Protein 5UIW (pdb70)

Structure (mmCIF, N/CA/C/O backbone):
data_5UIW
#
_entry.id   5UIW
#
_cell.length_a   38.010
_cell.length_b   52.640
_cell.length_c   302.670
_cell.angle_alpha   90.000
_cell.angle_beta   90.000
_cell.angle_gamma   90.000
#
_symmetry.space_group_name_H-M   'P 2 21 21'
#
loop_
_entity.id
_entity.type
_entity.pdbx_description
1 polymer 'C-C chemokine receptor type 5,Rubredoxin chimera'
2 polymer 'C-C motif chemokine 5'
3 non-polymer 'ZINC ION'
4 non-polymer '(2R)-2,3-dihydroxypropyl (9Z)-octadec-9-enoate'
5 non-polymer 'OLEIC ACID'
6 water water
#
loop_
_atom_site.group_PDB
_atom_site.id
_atom_site.type_symbol
_atom_site.label_atom_id
_atom_site.label_alt_id
_atom_site.label_comp_id
_atom_site.label_asym_id
_atom_site.label_entity_id
_atom_site.label_seq_id
_atom_site.pdbx_PDB_ins_code
_atom_site.Cartn_x
_atom_site.Cartn_y
_atom_site.Cartn_z
_atom_site.occupancy
_atom_site.B_iso_or_equiv
_atom_site.auth_seq_id
_atom_site.auth_comp_id
_atom_site.auth_asym_id
_atom_site.auth_atom_id
_atom_site.pdbx_PDB_model_num
ATOM 1 N N . THR A 1 18 ? -141.703 -102.119 603.566 1.00 65.61 16 THR A N 1
ATOM 2 C CA . THR A 1 18 ? -140.504 -102.951 603.634 1.00 62.92 16 THR A CA 1
ATOM 3 C C . THR A 1 18 ? -139.411 -102.205 604.391 1.00 59.78 16 THR A C 1
ATOM 4 O O . THR A 1 18 ? -139.277 -100.988 604.258 1.00 62.15 16 THR A O 1
ATOM 8 N N . SER A 1 19 ? -138.654 -102.938 605.203 1.00 53.47 17 SER A N 1
ATOM 9 C CA . SER A 1 19 ? -137.631 -102.354 606.070 1.00 52.71 17 SER A CA 1
ATOM 10 C C . SER A 1 19 ? -138.157 -101.198 606.923 1.00 50.08 17 SER A C 1
ATOM 11 O O . SER A 1 19 ? -137.495 -100.169 607.057 1.00 51.16 17 SER A O 1
ATOM 14 N N . GLU A 1 20 ? -139.347 -101.359 607.489 1.00 45.88 18 GLU A N 1
ATOM 15 C CA . GLU A 1 20 ? -139.882 -100.354 608.395 1.00 45.14 18 GLU A CA 1
ATOM 16 C C . GLU A 1 20 ? -139.643 -100.796 609.832 1.00 35.01 18 GLU A C 1
ATOM 17 O O . GLU A 1 20 ? -139.513 -101.988 610.099 1.00 33.88 18 GLU A O 1
ATOM 23 N N . PRO A 1 21 ? -139.567 -99.838 610.766 1.00 31.37 19 PRO A N 1
ATOM 24 C CA . PRO A 1 21 ? -139.432 -100.238 612.167 1.00 31.99 19 PRO A CA 1
ATOM 25 C C . PRO A 1 21 ? -140.630 -101.079 612.600 1.00 36.07 19 PRO A C 1
ATOM 26 O O . PRO A 1 21 ? -141.705 -100.950 612.018 1.00 38.41 19 PRO A O 1
ATOM 30 N N . CYS A 1 22 ? -140.432 -101.942 613.589 1.00 36.09 20 CYS A N 1
ATOM 31 C CA . CYS A 1 22 ? -141.483 -102.820 614.089 1.00 41.10 20 CYS A CA 1
ATOM 32 C C . CYS A 1 22 ? -142.373 -102.096 615.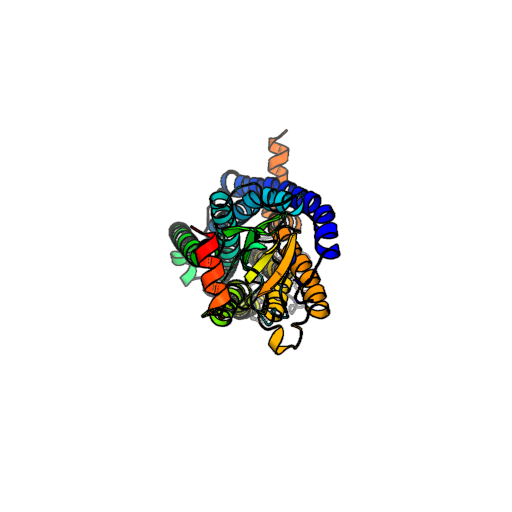088 1.00 49.46 20 CYS A C 1
ATOM 33 O O . CYS A 1 22 ? -141.888 -101.627 616.117 1.00 51.15 20 CYS A O 1
ATOM 36 N N . GLN A 1 23 ? -143.669 -102.020 614.793 1.00 58.35 21 GLN A N 1
ATOM 37 C CA . GLN A 1 23 ? -144.598 -101.217 615.589 1.00 65.69 21 GLN A CA 1
ATOM 38 C C . GLN A 1 23 ? -145.109 -101.946 616.826 1.00 67.75 21 GLN A C 1
ATOM 39 O O . GLN A 1 23 ? -145.486 -103.113 616.743 1.00 67.33 21 GLN A O 1
ATOM 45 N N . LYS A 1 24 ? -145.115 -101.262 617.966 1.00 74.89 22 LYS A N 1
ATOM 46 C CA . LYS A 1 24 ? -145.873 -101.738 619.121 1.00 75.57 22 LYS A CA 1
ATOM 47 C C . LYS A 1 24 ? -147.042 -100.785 619.366 1.00 76.63 22 LYS A C 1
ATOM 48 O O . LYS A 1 24 ? -147.287 -100.365 620.495 1.00 80.08 22 LYS A O 1
ATOM 52 N N . ILE A 1 25 ? -147.760 -100.459 618.295 1.00 66.89 23 ILE A N 1
ATOM 53 C CA . ILE A 1 25 ? -148.777 -99.409 618.312 1.00 61.18 23 ILE A CA 1
ATOM 54 C C . ILE A 1 25 ? -149.866 -99.619 619.380 1.00 58.67 23 ILE A C 1
ATOM 55 O O . ILE A 1 25 ? -150.296 -98.663 620.038 1.00 56.52 23 ILE A O 1
ATOM 59 N N . ASN A 1 26 ? -150.292 -100.864 619.570 1.00 55.24 24 ASN A N 1
ATOM 60 C CA . ASN A 1 26 ? -151.296 -101.162 620.584 1.00 53.16 24 ASN A CA 1
ATOM 61 C C . ASN A 1 26 ? -150.747 -100.967 621.985 1.00 53.23 24 ASN A C 1
ATOM 62 O O . ASN A 1 26 ? -151.306 -100.217 622.787 1.00 55.32 24 ASN A O 1
ATOM 67 N N . VAL A 1 27 ? -149.641 -101.649 622.261 1.00 49.37 25 VAL A N 1
ATOM 68 C CA . VAL A 1 27 ? -148.952 -101.568 623.542 1.00 44.00 25 VAL A CA 1
ATOM 69 C C . VAL A 1 27 ? -148.734 -100.132 623.999 1.00 39.65 25 VAL A C 1
ATOM 70 O O . VAL A 1 27 ? -148.931 -99.799 625.166 1.00 38.95 25 VAL A O 1
ATOM 74 N N . LYS A 1 28 ? -148.329 -99.281 623.069 1.00 37.73 26 LYS A N 1
ATOM 75 C CA . LYS A 1 28 ? -148.080 -97.886 623.383 1.00 34.59 26 LYS A CA 1
ATOM 76 C C . LYS A 1 28 ? -149.380 -97.230 623.805 1.00 31.56 26 LYS A C 1
ATOM 77 O O . LYS A 1 28 ? -149.468 -96.679 624.898 1.00 32.98 26 LYS A O 1
ATOM 83 N N . GLN A 1 29 ? -150.393 -97.326 622.944 1.00 33.55 27 GLN A N 1
ATOM 84 C CA . GLN A 1 29 ? -151.673 -96.642 623.151 1.00 36.90 27 GLN A CA 1
ATOM 85 C C . GLN A 1 29 ? -152.397 -97.113 624.408 1.00 32.45 27 GLN A C 1
ATOM 86 O O . GLN A 1 29 ? -153.041 -96.319 625.100 1.00 33.25 27 GLN A O 1
ATOM 92 N N . ILE A 1 30 ? -152.279 -98.397 624.713 1.00 27.29 28 ILE A N 1
ATOM 93 C CA . ILE A 1 30 ? -152.825 -98.916 625.953 1.00 29.07 28 ILE A CA 1
ATOM 94 C C . ILE A 1 30 ? -152.079 -98.327 627.146 1.00 28.50 28 ILE A C 1
ATOM 95 O O . ILE A 1 30 ? -152.694 -97.845 628.109 1.00 23.70 28 ILE A O 1
ATOM 100 N N . ALA A 1 31 ? -150.751 -98.353 627.067 1.00 28.24 29 ALA A N 1
ATOM 101 C CA . ALA A 1 31 ? -149.900 -97.808 628.119 1.00 29.81 29 ALA A CA 1
ATOM 102 C C . ALA A 1 31 ? -150.199 -96.340 628.390 1.00 21.09 29 ALA A C 1
ATOM 103 O O . ALA A 1 31 ? -150.133 -95.893 629.529 1.00 25.59 29 ALA A O 1
ATOM 105 N N . ALA A 1 32 ? -150.522 -95.592 627.340 1.00 21.67 30 ALA A N 1
ATOM 106 C CA . ALA A 1 32 ? -150.767 -94.158 627.476 1.00 28.28 30 ALA A CA 1
ATOM 107 C C . ALA A 1 32 ? -152.025 -93.869 628.290 1.00 28.98 30 ALA A C 1
ATOM 108 O O . ALA A 1 32 ? -152.149 -92.805 628.894 1.00 33.56 30 ALA A O 1
ATOM 110 N N . ARG A 1 33 ? -152.957 -94.819 628.309 1.00 25.72 31 ARG A N 1
ATOM 111 C CA . ARG A 1 33 ? -154.176 -94.654 629.087 1.00 29.90 31 ARG A CA 1
ATOM 112 C C . ARG A 1 33 ? -154.009 -95.196 630.501 1.00 29.21 31 ARG A C 1
ATOM 113 O O . ARG A 1 33 ? -154.361 -94.521 631.464 1.00 28.47 31 ARG A O 1
ATOM 121 N N . LEU A 1 34 ? -153.464 -96.406 630.622 1.00 25.05 32 LEU A N 1
ATOM 122 C CA . LEU A 1 34 ? -153.328 -97.053 631.922 1.00 25.19 32 LEU A CA 1
ATOM 123 C C . LEU A 1 34 ? -152.319 -96.394 632.868 1.00 30.85 32 LEU A C 1
ATOM 124 O O . LEU A 1 34 ? -152.636 -96.122 634.023 1.00 29.58 32 LEU A O 1
ATOM 129 N N . LEU A 1 35 ? -151.104 -96.151 632.379 1.00 28.44 33 LEU A N 1
ATOM 130 C CA . LEU A 1 35 ? -149.993 -95.766 633.251 1.00 25.47 33 LEU A CA 1
ATOM 131 C C . LEU A 1 35 ? -150.147 -94.416 633.971 1.00 28.51 33 LEU A C 1
ATOM 132 O O . LEU A 1 35 ? -149.846 -94.337 635.166 1.00 32.67 33 LEU A O 1
ATOM 137 N N . PRO A 1 36 ? -150.595 -93.350 633.269 1.00 25.36 34 PRO A N 1
ATOM 138 C CA . PRO A 1 36 ? -150.654 -92.063 633.983 1.00 25.41 34 PRO A CA 1
ATOM 139 C C . PRO A 1 36 ? -151.499 -92.042 635.268 1.00 34.31 34 PRO A C 1
ATOM 140 O O . PRO A 1 36 ? -151.034 -91.448 636.242 1.00 39.82 34 PRO A O 1
ATOM 144 N N . PRO A 1 37 ? -152.703 -92.656 635.285 1.00 32.59 35 PRO A N 1
ATOM 145 C CA . PRO A 1 37 ? -153.414 -92.621 636.568 1.00 30.77 35 PRO A CA 1
ATOM 146 C C . PRO A 1 37 ? -152.738 -93.499 637.607 1.00 22.33 35 PRO A C 1
ATOM 147 O O . PRO A 1 37 ? -152.666 -93.127 638.776 1.00 22.36 35 PRO A O 1
ATOM 151 N N . LEU A 1 38 ? -152.240 -94.650 637.173 1.00 25.33 36 LEU A N 1
ATOM 152 C CA . LEU A 1 38 ? -151.555 -95.574 638.067 1.00 28.38 36 LEU A CA 1
ATOM 153 C C . LEU A 1 38 ? -150.356 -94.919 638.741 1.00 31.37 36 LEU A C 1
ATOM 154 O O . LEU A 1 38 ? -150.244 -94.925 639.969 1.00 34.03 36 LEU A O 1
ATOM 159 N N . TYR A 1 39 ? -149.467 -94.355 637.932 1.00 29.63 37 TYR A N 1
ATOM 160 C CA . TYR A 1 39 ? -148.278 -93.688 638.451 1.00 27.44 37 TYR A CA 1
ATOM 161 C C . TYR A 1 39 ? -148.688 -92.538 639.367 1.00 29.92 37 TYR A C 1
ATOM 162 O O . TYR A 1 39 ? -148.060 -92.310 640.404 1.00 31.50 37 TYR A O 1
ATOM 171 N N . SER A 1 40 ? -149.762 -91.842 639.004 1.00 31.33 38 SER A N 1
ATOM 172 C CA . SER A 1 40 ? -150.300 -90.775 639.848 1.00 33.85 38 SER A CA 1
ATOM 173 C C . SER A 1 40 ? -150.716 -91.306 641.213 1.00 31.75 38 SER A C 1
ATOM 174 O O . SER A 1 40 ? -150.466 -90.672 642.232 1.00 31.98 38 SER A O 1
ATOM 177 N N . LEU A 1 41 ? -151.363 -92.469 641.224 1.00 31.71 39 LEU A N 1
ATOM 178 C CA . LEU A 1 41 ? -151.803 -93.090 642.469 1.00 29.59 39 LEU A CA 1
ATOM 179 C C . LEU A 1 41 ? -150.589 -93.476 643.297 1.00 32.33 39 LEU A C 1
ATOM 180 O O . LEU A 1 41 ? -150.547 -93.239 644.508 1.00 27.35 39 LEU A O 1
ATOM 185 N N . VAL A 1 42 ? -149.601 -94.066 642.622 1.00 31.50 40 VAL A N 1
ATOM 186 C CA . VAL A 1 42 ? -148.319 -94.406 643.237 1.00 27.22 40 VAL A CA 1
ATOM 187 C C . VAL A 1 42 ? -147.643 -93.178 643.847 1.00 21.17 40 VAL A C 1
ATOM 188 O O . VAL A 1 42 ? -147.186 -93.212 644.983 1.00 21.38 40 VAL A O 1
ATOM 192 N N . PHE A 1 43 ? -147.586 -92.092 643.085 1.00 22.56 41 PHE A N 1
ATOM 193 C CA . PHE A 1 43 ? -146.985 -90.858 643.578 1.00 26.14 41 PHE A CA 1
ATOM 194 C C . PHE A 1 43 ? -147.766 -90.295 644.761 1.00 33.16 41 PHE A C 1
ATOM 195 O O . PHE A 1 43 ? -147.183 -89.752 645.692 1.00 33.80 41 PHE A O 1
ATOM 203 N N . ILE A 1 44 ? -149.089 -90.413 644.719 1.00 35.40 42 ILE A N 1
ATOM 204 C CA . ILE A 1 44 ? -149.914 -89.973 645.835 1.00 30.69 42 ILE A CA 1
ATOM 205 C C . ILE A 1 44 ? -149.606 -90.782 647.087 1.00 26.95 42 ILE A C 1
ATOM 206 O O . ILE A 1 44 ? -149.134 -90.243 648.084 1.00 25.90 42 ILE A O 1
ATOM 211 N N . PHE A 1 45 ? -149.864 -92.081 647.026 1.00 28.26 43 PHE A N 1
ATOM 212 C CA . PHE A 1 45 ? -149.674 -92.944 648.180 1.00 32.63 43 PHE A CA 1
ATOM 213 C C . PHE A 1 45 ? -148.219 -92.964 648.634 1.00 29.51 43 PHE A C 1
ATOM 214 O O . PHE A 1 45 ? -147.941 -92.970 649.828 1.00 31.24 43 PHE A O 1
ATOM 222 N N . GLY A 1 46 ? -147.293 -92.963 647.683 1.00 26.54 44 GLY A N 1
ATOM 223 C CA . GLY A 1 46 ? -145.883 -93.086 648.008 1.00 28.02 44 GLY A CA 1
ATOM 224 C C . GLY A 1 46 ? -145.321 -91.865 648.699 1.00 29.92 44 GLY A C 1
ATOM 225 O O . GLY A 1 46 ? -144.500 -91.968 649.618 1.00 31.00 44 GLY A O 1
ATOM 226 N N . PHE A 1 47 ? -145.767 -90.699 648.253 1.00 28.61 45 PHE A N 1
ATOM 227 C CA . PHE A 1 47 ? -145.258 -89.458 648.796 1.00 31.53 45 PHE A CA 1
ATOM 228 C C . PHE A 1 47 ? -145.686 -89.301 650.246 1.00 32.15 45 PHE A C 1
ATOM 229 O O . PHE A 1 47 ? -144.850 -89.095 651.127 1.00 33.09 45 PHE A O 1
ATOM 237 N N . VAL A 1 48 ? -146.987 -89.412 650.498 1.00 30.67 46 VAL A N 1
ATOM 238 C CA . VAL A 1 48 ? -147.485 -89.261 651.861 1.00 33.94 46 VAL A CA 1
ATOM 239 C C . VAL A 1 48 ? -147.012 -90.408 652.758 1.00 35.27 46 VAL A C 1
ATOM 240 O O . VAL A 1 48 ? -146.814 -90.214 653.952 1.00 40.00 46 VAL A O 1
ATOM 244 N N . GLY A 1 49 ? -146.816 -91.593 652.183 1.00 29.02 47 GLY A N 1
ATOM 245 C CA . GLY A 1 49 ? -146.365 -92.738 652.951 1.00 26.58 47 GLY A CA 1
ATOM 246 C C . GLY A 1 49 ? -144.942 -92.568 653.456 1.00 30.37 47 GLY A C 1
ATOM 247 O O . GLY A 1 49 ? -144.664 -92.754 654.646 1.00 29.47 47 GLY A O 1
ATOM 248 N N . ASN A 1 50 ? -144.036 -92.207 652.550 1.00 30.67 48 ASN A N 1
ATOM 249 C CA . ASN A 1 50 ? -142.637 -92.030 652.906 1.00 27.23 48 ASN A CA 1
ATOM 250 C C . ASN A 1 50 ? -142.391 -90.738 653.683 1.00 30.01 48 ASN A C 1
ATOM 251 O O . ASN A 1 50 ? -141.511 -90.690 654.536 1.00 35.81 48 ASN A O 1
ATOM 256 N N . MET A 1 51 ? -143.153 -89.690 653.397 1.00 28.08 49 MET A N 1
ATOM 257 C CA . MET A 1 51 ? -143.053 -88.482 654.206 1.00 35.15 49 MET A CA 1
ATOM 258 C C . MET A 1 51 ? -143.434 -88.802 655.644 1.00 33.09 49 MET A C 1
ATOM 259 O O . MET A 1 51 ? -142.778 -88.362 656.587 1.00 33.79 49 MET A O 1
ATOM 264 N N . LEU A 1 52 ? -144.491 -89.590 655.801 1.00 32.06 50 LEU A N 1
ATOM 265 C CA . LEU A 1 52 ? -144.928 -90.035 657.117 1.00 33.68 50 LEU A CA 1
ATOM 266 C C . LEU A 1 52 ? -143.824 -90.820 657.820 1.00 38.20 50 LEU A C 1
ATOM 267 O O . LEU A 1 52 ? -143.499 -90.549 658.975 1.00 43.32 50 LEU A O 1
ATOM 272 N N . VAL A 1 53 ? -143.261 -91.800 657.117 1.00 34.39 51 VAL A N 1
ATOM 273 C CA . VAL A 1 53 ? -142.176 -92.611 657.653 1.00 31.64 51 VAL A CA 1
ATOM 274 C C . VAL A 1 53 ? -141.026 -91.732 658.119 1.00 32.83 51 VAL A C 1
ATOM 275 O O . VAL A 1 53 ? -140.503 -91.912 659.219 1.00 33.77 51 VAL A O 1
ATOM 279 N N . ILE A 1 54 ? -140.644 -90.768 657.286 1.00 31.75 52 ILE A N 1
ATOM 280 C CA . ILE A 1 54 ? -139.550 -89.870 657.632 1.00 35.06 52 ILE A CA 1
ATOM 281 C C . ILE A 1 54 ? -139.906 -89.021 658.850 1.00 39.68 52 ILE A C 1
ATOM 282 O O . ILE A 1 54 ? -139.072 -88.823 659.730 1.00 44.59 52 ILE A O 1
ATOM 287 N N . LEU A 1 55 ? -141.150 -88.550 658.918 1.00 38.81 53 LEU A N 1
ATOM 288 C CA . LEU A 1 55 ? -141.598 -87.741 660.049 1.00 40.12 53 LEU A CA 1
ATOM 289 C C . LEU A 1 55 ? -141.600 -88.532 661.353 1.00 38.14 53 LEU A C 1
ATOM 290 O O . LEU A 1 55 ? -141.239 -88.015 662.409 1.00 39.68 53 LEU A O 1
ATOM 295 N N . ILE A 1 56 ? -142.007 -89.790 661.275 1.00 37.36 54 ILE A N 1
ATOM 296 C CA . ILE A 1 56 ? -142.019 -90.652 662.448 1.00 38.97 54 ILE A CA 1
ATOM 297 C C . ILE A 1 56 ? -140.603 -91.038 662.897 1.00 41.63 54 ILE A C 1
ATOM 298 O O . ILE A 1 56 ? -140.312 -91.050 664.091 1.00 41.66 54 ILE A O 1
ATOM 303 N N . LEU A 1 57 ? -139.719 -91.339 661.950 1.00 40.90 55 LEU A N 1
ATOM 304 C CA . LEU A 1 57 ? -138.356 -91.729 662.307 1.00 39.72 55 LEU A CA 1
ATOM 305 C C . LEU A 1 57 ? -137.592 -90.578 662.951 1.00 42.66 55 LEU A C 1
ATOM 306 O O . LEU A 1 57 ? -136.827 -90.792 663.886 1.00 44.19 55 LEU A O 1
ATOM 311 N N . ILE A 1 58 ? -137.802 -89.360 662.463 1.00 43.34 56 ILE A N 1
ATOM 312 C CA . ILE A 1 58 ? -137.099 -88.197 663.004 1.00 43.25 56 ILE A CA 1
ATOM 313 C C . ILE A 1 58 ? -137.700 -87.679 664.308 1.00 46.75 56 ILE A C 1
ATOM 314 O O . ILE A 1 58 ? -136.977 -87.410 665.268 1.00 50.56 56 ILE A O 1
ATOM 319 N N . ASN A 1 59 ? -139.019 -87.543 664.347 1.00 45.57 57 ASN A N 1
ATOM 320 C CA . ASN A 1 59 ? -139.657 -86.852 665.461 1.00 48.72 57 ASN A CA 1
ATOM 321 C C . ASN A 1 59 ? -140.255 -87.755 666.554 1.00 49.05 57 ASN A C 1
ATOM 322 O O . ASN A 1 59 ? -140.458 -87.301 667.674 1.00 52.04 57 ASN A O 1
ATOM 324 N N . TYR A 1 60 ? -140.531 -89.021 666.244 1.00 49.57 58 TYR A N 1
ATOM 325 C CA . TYR A 1 60 ? -141.209 -89.906 667.204 1.00 53.93 58 TYR A CA 1
ATOM 326 C C . TYR A 1 60 ? -140.346 -91.089 667.678 1.00 56.36 58 TYR A C 1
ATOM 327 O O . TYR A 1 60 ? -140.436 -91.489 668.835 1.00 61.49 58 TYR A O 1
ATOM 336 N N . LYS A 1 61 ? -139.538 -91.661 666.788 1.00 53.69 59 LYS A N 1
ATOM 337 C CA . LYS A 1 61 ? -138.574 -92.701 667.163 1.00 52.15 59 LYS A CA 1
ATOM 338 C C . LYS A 1 61 ? -137.209 -92.074 667.422 1.00 52.05 59 LYS A C 1
ATOM 339 O O . LYS A 1 61 ? -136.406 -92.605 668.180 1.00 59.97 59 LYS A O 1
ATOM 345 N N . ARG A 1 62 ? -136.960 -90.960 666.739 1.00 49.14 60 ARG A N 1
ATOM 346 C CA . ARG A 1 62 ? -135.858 -90.027 667.012 1.00 49.73 60 ARG A CA 1
ATOM 347 C C . ARG A 1 62 ? -134.458 -90.460 666.538 1.00 52.42 60 ARG A C 1
ATOM 348 O O . ARG A 1 62 ? -133.488 -89.745 666.792 1.00 60.49 60 ARG A O 1
ATOM 350 N N . LEU A 1 63 ? -134.352 -91.591 665.841 1.00 45.14 61 LEU A N 1
ATOM 351 C CA . LEU A 1 63 ? -133.074 -92.050 665.267 1.00 43.36 61 LEU A CA 1
ATOM 352 C C . LEU A 1 63 ? -132.014 -92.327 666.329 1.00 47.49 61 LEU A C 1
ATOM 353 O O . LEU A 1 63 ? -131.134 -91.502 666.580 1.00 51.77 61 LEU A O 1
ATOM 358 N N . LYS A 1 64 ? -132.079 -93.501 666.938 1.00 46.40 62 LYS A N 1
ATOM 359 C CA . LYS A 1 64 ? -131.199 -93.798 668.053 1.00 46.31 62 LYS A CA 1
ATOM 360 C C . LYS A 1 64 ? -130.307 -94.993 667.752 1.00 43.28 62 LYS A C 1
ATOM 361 O O . LYS A 1 64 ? -129.477 -95.383 668.577 1.00 40.96 62 LYS A O 1
ATOM 363 N N . SER A 1 65 ? -130.477 -95.567 666.565 1.00 39.86 63 SER A N 1
ATOM 364 C CA . SER A 1 65 ? -129.768 -96.787 666.212 1.00 40.40 63 SER A CA 1
ATOM 365 C C . SER A 1 65 ? -129.378 -96.806 664.745 1.00 40.59 63 SER A C 1
ATOM 366 O O . SER A 1 65 ? -129.829 -95.976 663.955 1.00 39.53 63 SER A O 1
ATOM 369 N N . MET A 1 66 ? -128.541 -97.770 664.385 1.00 41.79 64 MET A N 1
ATOM 370 C CA . MET A 1 66 ? -128.101 -97.917 663.009 1.00 40.78 64 MET A CA 1
ATOM 371 C C . MET A 1 66 ? -129.271 -98.301 662.110 1.00 41.59 64 MET A C 1
ATOM 372 O O . MET A 1 66 ? -129.268 -98.011 660.919 1.00 43.95 64 MET A O 1
ATOM 377 N N . THR A 1 67 ? -130.282 -98.937 662.690 1.00 40.86 65 THR A N 1
ATOM 378 C CA . THR A 1 67 ? -131.435 -99.398 661.924 1.00 36.49 65 THR A CA 1
ATOM 379 C C . THR A 1 67 ? -132.320 -98.234 661.498 1.00 34.82 65 THR A C 1
ATOM 380 O O . THR A 1 67 ? -132.756 -98.154 660.347 1.00 33.69 65 THR A O 1
ATOM 384 N N . ASP A 1 68 ? -132.587 -97.335 662.436 1.00 32.20 66 ASP A N 1
ATOM 385 C CA . ASP A 1 68 ? -133.369 -96.146 662.143 1.00 36.97 66 ASP A CA 1
ATOM 386 C C . ASP A 1 68 ? -132.701 -95.320 661.049 1.00 34.66 66 ASP A C 1
ATOM 387 O O . ASP A 1 68 ? -133.370 -94.687 660.239 1.00 34.39 66 ASP A O 1
ATOM 392 N N . ILE A 1 69 ? -131.374 -95.326 661.036 1.00 33.80 67 ILE A N 1
ATOM 393 C CA . ILE A 1 69 ? -130.626 -94.561 660.052 1.00 29.30 67 ILE A CA 1
ATOM 394 C C . ILE A 1 69 ? -130.836 -95.134 658.658 1.00 31.75 67 ILE A C 1
ATOM 395 O O . ILE A 1 69 ? -131.059 -94.395 657.692 1.00 33.37 67 ILE A O 1
ATOM 400 N N . TYR A 1 70 ? -130.772 -96.456 658.556 1.00 26.93 68 TYR A N 1
ATOM 401 C CA . TYR A 1 70 ? -130.942 -97.105 657.272 1.00 28.36 68 TYR A CA 1
ATOM 402 C C . TYR A 1 70 ? -132.387 -97.023 656.801 1.00 33.39 68 TYR A C 1
ATOM 403 O O . TYR A 1 70 ? -132.649 -96.918 655.599 1.00 31.73 68 TYR A O 1
ATOM 412 N N . LEU A 1 71 ? -133.325 -97.064 657.741 1.00 22.84 69 LEU A N 1
ATOM 413 C CA . LEU A 1 71 ? -134.735 -96.954 657.391 1.00 27.60 69 LEU A CA 1
ATOM 414 C C . LEU A 1 71 ? -135.021 -95.557 656.875 1.00 29.16 69 LEU A C 1
ATOM 415 O O . LEU A 1 71 ? -135.786 -95.379 655.928 1.00 21.23 69 LEU A O 1
ATOM 420 N N . LEU A 1 72 ? -134.379 -94.573 657.494 1.00 22.22 70 LEU A N 1
ATOM 421 C CA . LEU A 1 72 ? -134.466 -93.203 657.035 1.00 21.72 70 LEU A CA 1
ATOM 422 C C . LEU A 1 72 ? -133.964 -93.088 655.603 1.00 27.09 70 LEU A C 1
ATOM 423 O O . LEU A 1 72 ? -134.684 -92.622 654.719 1.00 23.13 70 LEU A O 1
ATOM 428 N N . ASN A 1 73 ? -132.731 -93.521 655.373 1.00 20.42 71 ASN A N 1
ATOM 429 C CA . ASN A 1 73 ? -132.147 -93.442 654.042 1.00 19.47 71 ASN A CA 1
ATOM 430 C C . ASN A 1 73 ? -132.950 -94.220 653.005 1.00 18.82 71 ASN A C 1
ATOM 431 O O . ASN A 1 73 ? -133.004 -93.838 651.839 1.00 18.36 71 ASN A O 1
ATOM 436 N N . LEU A 1 74 ? -133.590 -95.299 653.437 1.00 20.08 72 LEU A N 1
ATOM 437 C CA . LEU A 1 74 ? -134.372 -96.121 652.531 1.00 20.69 72 LEU A CA 1
ATOM 438 C C . LEU A 1 74 ? -135.625 -95.370 652.084 1.00 18.54 72 LEU A C 1
ATOM 439 O O . LEU A 1 74 ? -136.065 -95.491 650.947 1.00 27.50 72 LEU A O 1
ATOM 444 N N . ALA A 1 75 ? -136.187 -94.577 652.984 1.00 21.68 73 ALA A N 1
ATOM 445 C CA . ALA A 1 75 ? -137.356 -93.762 652.659 1.00 22.35 73 ALA A CA 1
ATOM 446 C C . ALA A 1 75 ? -136.952 -92.614 651.751 1.00 22.09 73 ALA A C 1
ATOM 447 O O . ALA A 1 75 ? -137.716 -92.176 650.894 1.00 23.88 73 ALA A O 1
ATOM 449 N N . ILE A 1 76 ? -135.742 -92.118 651.960 1.00 22.57 74 ILE A N 1
ATOM 450 C CA . ILE A 1 76 ? -135.213 -91.056 651.132 1.00 25.68 74 ILE A CA 1
ATOM 451 C C . ILE A 1 76 ? -134.992 -91.603 649.735 1.00 24.76 74 ILE A C 1
ATOM 452 O O . ILE A 1 76 ? -135.286 -90.948 648.736 1.00 27.96 74 ILE A O 1
ATOM 457 N N . SER A 1 77 ? -134.509 -92.833 649.674 1.00 21.24 75 SER A N 1
ATOM 458 C CA . SER A 1 77 ? -134.335 -93.499 648.402 1.00 17.99 75 SER A CA 1
ATOM 459 C C . SER A 1 77 ? -135.636 -93.579 647.607 1.00 18.14 75 SER A C 1
ATOM 460 O O . SER A 1 77 ? -135.646 -93.319 646.402 1.00 18.98 75 SER A O 1
ATOM 463 N N . ASP A 1 78 ? -136.732 -93.932 648.273 1.00 21.16 76 ASP A N 1
ATOM 464 C CA . ASP A 1 78 ? -138.027 -94.003 647.597 1.00 24.84 76 ASP A CA 1
ATOM 465 C C . ASP A 1 78 ? -138.480 -92.624 647.116 1.00 24.23 76 ASP A C 1
ATOM 466 O O . ASP A 1 78 ? -139.112 -92.507 646.068 1.00 29.79 76 ASP A O 1
ATOM 471 N N . LEU A 1 79 ? -138.145 -91.576 647.860 1.00 20.66 77 LEU A N 1
ATOM 472 C CA . LEU A 1 79 ? -138.525 -90.224 647.448 1.00 25.04 77 LEU A CA 1
ATOM 473 C C . LEU A 1 79 ? -137.791 -89.730 646.188 1.00 25.49 77 LEU A C 1
ATOM 474 O O . LEU A 1 79 ? -138.387 -89.026 645.372 1.00 26.79 77 LEU A O 1
ATOM 479 N N . PHE A 1 80 ? -136.515 -90.086 646.026 1.00 20.01 78 PHE A N 1
ATOM 480 C CA . PHE A 1 80 ? -135.793 -89.761 644.785 1.00 22.71 78 PHE A CA 1
ATOM 481 C C . PHE A 1 80 ? -136.528 -90.373 643.610 1.00 23.90 78 PHE A C 1
ATOM 482 O O . PHE A 1 80 ? -136.760 -89.736 642.578 1.00 24.21 78 PHE A O 1
ATOM 490 N N . PHE A 1 81 ? -136.884 -91.636 643.789 1.00 19.99 79 PHE A N 1
ATOM 491 C CA . PHE A 1 81 ? -137.687 -92.370 642.833 1.00 24.31 79 PHE A CA 1
ATOM 492 C C . PHE A 1 81 ? -139.042 -91.714 642.565 1.00 27.62 79 PHE A C 1
ATOM 493 O O . PHE A 1 81 ? -139.488 -91.621 641.426 1.00 29.75 79 PHE A O 1
ATOM 501 N N . LEU A 1 82 ? -139.700 -91.267 643.627 1.00 27.88 80 LEU A N 1
ATOM 502 C CA . LEU A 1 82 ? -141.046 -90.717 643.517 1.00 24.90 80 LEU A CA 1
ATOM 503 C C . LEU A 1 82 ? -141.057 -89.390 642.797 1.00 25.05 80 LEU A C 1
ATOM 504 O O . LEU A 1 82 ? -141.995 -89.082 642.072 1.00 29.54 80 LEU A O 1
ATOM 509 N N . LEU A 1 83 ? -140.020 -88.596 643.010 1.00 22.17 81 LEU A N 1
ATOM 510 C CA . LEU A 1 83 ? -139.952 -87.286 642.377 1.00 29.21 81 LEU A CA 1
ATOM 511 C C . LEU A 1 83 ? -139.954 -87.372 640.853 1.00 33.20 81 LEU A C 1
ATOM 512 O O . LEU A 1 83 ? -140.332 -86.418 640.175 1.00 36.02 81 LEU A O 1
ATOM 517 N N . THR A 1 84 ? -139.556 -88.523 640.320 1.00 29.75 82 THR A N 1
ATOM 518 C CA . THR A 1 84 ? -139.437 -88.684 638.881 1.00 27.20 82 THR A CA 1
ATOM 519 C C . THR A 1 84 ? -140.730 -89.236 638.299 1.00 28.23 82 THR A C 1
ATOM 520 O O . THR A 1 84 ? -141.002 -89.094 637.108 1.00 26.41 82 THR A O 1
ATOM 524 N N . VAL A 1 85 ? -141.537 -89.851 639.155 1.00 28.94 83 VAL A N 1
ATOM 525 C CA . VAL A 1 85 ? -142.739 -90.542 638.703 1.00 25.45 83 VAL A CA 1
ATOM 526 C C . VAL A 1 85 ? -143.733 -89.656 637.935 1.00 24.31 83 VAL A C 1
ATOM 527 O O . VAL A 1 85 ? -144.247 -90.091 636.903 1.00 27.24 83 VAL A O 1
ATOM 531 N N . PRO A 1 86 ? -144.001 -88.422 638.404 1.00 24.54 84 PRO A N 1
ATOM 532 C CA . PRO A 1 86 ? -144.946 -87.627 637.607 1.00 27.39 84 PRO A CA 1
ATOM 533 C C . PRO A 1 86 ? -144.481 -87.404 636.166 1.00 30.06 84 PRO A C 1
ATOM 534 O O . PRO A 1 86 ? -145.314 -87.364 635.257 1.00 32.77 84 PRO A O 1
ATOM 538 N N . PHE A 1 87 ? -143.171 -87.293 635.963 1.00 27.18 85 PHE A N 1
ATOM 539 C CA . PHE A 1 87 ? -142.610 -87.082 634.630 1.00 25.60 85 PHE A CA 1
ATOM 540 C C . PHE A 1 87 ? -142.748 -88.312 633.736 1.00 26.00 85 PHE A C 1
ATOM 541 O O . PHE A 1 87 ? -143.084 -88.198 632.561 1.00 28.19 85 PHE A O 1
ATOM 549 N N . TRP A 1 88 ? -142.461 -89.488 634.279 1.00 24.89 86 TRP A N 1
ATOM 550 C CA . TRP A 1 88 ? -142.694 -90.714 633.524 1.00 22.53 86 TRP A CA 1
ATOM 551 C C . TRP A 1 88 ? -144.181 -90.842 633.225 1.00 26.13 86 TRP A C 1
ATOM 552 O O . TRP A 1 88 ? -144.572 -91.388 632.193 1.00 28.27 86 TRP A O 1
ATOM 563 N N . ALA A 1 89 ? -145.013 -90.325 634.122 1.00 27.22 87 ALA A N 1
ATOM 564 C CA . ALA A 1 89 ? -146.459 -90.424 633.942 1.00 26.75 87 ALA A CA 1
ATOM 565 C C . ALA A 1 89 ? -146.909 -89.578 632.755 1.00 25.89 87 ALA A C 1
ATOM 566 O O . ALA A 1 89 ? -147.757 -90.007 631.962 1.00 22.24 87 ALA A O 1
ATOM 568 N N . HIS A 1 90 ? -146.326 -88.387 632.633 1.00 25.85 88 HIS A N 1
ATOM 569 C CA . HIS A 1 90 ? -146.605 -87.503 631.504 1.00 31.68 88 HIS A CA 1
ATOM 570 C C . HIS A 1 90 ? -146.024 -88.050 630.208 1.00 31.80 88 HIS A C 1
ATOM 571 O O . HIS A 1 90 ? -146.671 -87.997 629.161 1.00 30.25 88 HIS A O 1
ATOM 578 N N . TYR A 1 91 ? -144.791 -88.541 630.288 1.00 27.20 89 TYR A N 1
ATOM 579 C CA . TYR A 1 91 ? -144.120 -89.156 629.154 1.00 23.50 89 TYR A CA 1
ATOM 580 C C . TYR A 1 91 ? -145.030 -90.211 628.536 1.00 24.50 89 TYR A C 1
ATOM 581 O O . TYR A 1 91 ? -145.269 -90.202 627.331 1.00 26.63 89 TYR A O 1
ATOM 590 N N . ALA A 1 92 ? -145.567 -91.097 629.368 1.00 24.83 90 ALA A N 1
ATOM 591 C CA . ALA A 1 92 ? -146.521 -92.100 628.896 1.00 25.38 90 ALA A CA 1
ATOM 592 C C . ALA A 1 92 ? -147.780 -91.461 628.313 1.00 26.50 90 ALA A C 1
ATOM 593 O O . ALA A 1 92 ? -148.370 -91.977 627.369 1.00 28.34 90 ALA A O 1
ATOM 595 N N . ALA A 1 93 ? -148.196 -90.336 628.881 1.00 29.32 91 ALA A N 1
ATOM 596 C CA . ALA A 1 93 ? -149.459 -89.723 628.483 1.00 30.25 91 ALA A CA 1
ATOM 597 C C . ALA A 1 93 ? -149.331 -88.941 627.179 1.00 31.81 91 ALA A C 1
ATOM 598 O O . ALA A 1 93 ? -150.294 -88.802 626.434 1.00 35.75 91 ALA A O 1
ATOM 600 N N . ALA A 1 94 ? -148.141 -88.425 626.916 1.00 28.68 92 ALA A N 1
ATOM 601 C CA . ALA A 1 94 ? -147.888 -87.659 625.705 1.00 29.11 92 ALA A CA 1
ATOM 602 C C . ALA A 1 94 ? -146.570 -88.094 625.088 1.00 31.64 92 ALA A C 1
ATOM 603 O O . ALA A 1 94 ? -146.515 -89.080 624.357 1.00 36.38 92 ALA A O 1
ATOM 605 N N . GLN A 1 95 ? -145.506 -87.363 625.406 1.00 29.61 93 GLN A N 1
ATOM 606 C CA . GLN A 1 95 ? -144.172 -87.671 624.907 1.00 32.41 93 GLN A CA 1
ATOM 607 C C . GLN A 1 95 ? -143.133 -87.075 625.850 1.00 31.74 93 GLN A C 1
ATOM 608 O O . GLN A 1 95 ? -143.464 -86.730 626.982 1.00 34.73 93 GLN A O 1
ATOM 614 N N . TRP A 1 96 ? -141.883 -86.938 625.413 1.00 26.17 94 TRP A N 1
ATOM 615 C CA . TRP A 1 96 ? -140.911 -86.304 626.292 1.00 26.45 94 TRP A CA 1
ATOM 616 C C . TRP A 1 96 ? -140.836 -84.809 626.013 1.00 32.72 94 TRP A C 1
ATOM 617 O O . TRP A 1 96 ? -140.109 -84.356 625.129 1.00 35.21 94 TRP A O 1
ATOM 628 N N . ASP A 1 97 ? -141.589 -84.055 626.805 1.00 34.80 95 ASP A N 1
ATOM 629 C CA . ASP A 1 97 ? -141.725 -82.618 626.639 1.00 37.53 95 ASP A CA 1
ATOM 630 C C . ASP A 1 97 ? -140.730 -81.807 627.459 1.00 35.92 95 ASP A C 1
ATOM 631 O O . ASP A 1 97 ? -140.808 -80.582 627.471 1.00 40.61 95 ASP A O 1
ATOM 636 N N . PHE A 1 98 ? -139.801 -82.469 628.142 1.00 27.64 96 PHE A N 1
ATOM 637 C CA . PHE A 1 98 ? -138.996 -81.782 629.149 1.00 27.24 96 PHE A CA 1
ATOM 638 C C . PHE A 1 98 ? -137.574 -81.486 628.710 1.00 28.02 96 PHE A C 1
ATOM 639 O O . PHE A 1 98 ? -136.777 -80.944 629.471 1.00 34.28 96 PHE A O 1
ATOM 647 N N . GLY A 1 99 ? -137.242 -81.838 627.482 1.00 25.66 97 GLY A N 1
ATOM 648 C CA . GLY A 1 99 ? -135.918 -81.541 626.982 1.00 22.34 97 GLY A CA 1
ATOM 649 C C . GLY A 1 99 ? -134.878 -82.496 627.509 1.00 23.08 97 GLY A C 1
ATOM 650 O O . GLY A 1 99 ? -135.118 -83.235 628.459 1.00 27.48 97 GLY A O 1
ATOM 651 N N . ASN A 1 100 ? -133.704 -82.455 626.896 1.00 25.37 98 ASN A N 1
ATOM 652 C CA . ASN A 1 100 ? -132.665 -83.439 627.136 1.00 27.15 98 ASN A CA 1
ATOM 653 C C . ASN A 1 100 ? -132.053 -83.398 628.527 1.00 37.02 98 ASN A C 1
ATOM 654 O O . ASN A 1 100 ? -131.846 -84.441 629.148 1.00 41.74 98 ASN A O 1
ATOM 659 N N . THR A 1 101 ? -131.734 -82.205 629.011 1.00 39.46 99 THR A N 1
ATOM 660 C CA . THR A 1 101 ? -131.050 -82.109 630.290 1.00 40.41 99 THR A CA 1
ATOM 661 C C . THR A 1 101 ? -131.971 -82.628 631.388 1.00 35.32 99 THR A C 1
ATOM 662 O O . THR A 1 101 ? -131.527 -83.331 632.297 1.00 33.86 99 THR A O 1
ATOM 666 N N . MET A 1 102 ? -133.258 -82.323 631.277 1.00 30.10 100 MET A N 1
ATOM 667 C CA . MET A 1 102 ? -134.232 -82.854 632.215 1.00 31.39 100 MET A CA 1
ATOM 668 C C . MET A 1 102 ? -134.365 -84.380 632.061 1.00 35.53 100 MET A C 1
ATOM 669 O O . MET A 1 102 ? -134.692 -85.085 633.018 1.00 37.55 100 MET A O 1
ATOM 674 N N . CYS A 1 103 ? -134.098 -84.888 630.858 1.00 34.78 101 CYS A N 1
ATOM 675 C CA . CYS A 1 103 ? -134.111 -86.331 630.609 1.00 28.21 101 CYS A CA 1
ATOM 676 C C . CYS A 1 103 ? -132.946 -87.027 631.290 1.00 23.01 101 CYS A C 1
ATOM 677 O O . CYS A 1 103 ? -133.100 -88.100 631.861 1.00 22.63 101 CYS A O 1
ATOM 680 N N . GLN A 1 104 ? -131.773 -86.416 631.239 1.00 24.18 102 GLN A N 1
ATOM 681 C CA . GLN A 1 104 ? -130.604 -87.028 631.850 1.00 26.51 102 GLN A CA 1
ATOM 682 C C . GLN A 1 104 ? -130.655 -86.920 633.365 1.00 28.39 102 GLN A C 1
ATOM 683 O O . GLN A 1 104 ? -130.212 -87.819 634.081 1.00 30.01 102 GLN A O 1
ATOM 689 N N . LEU A 1 105 ? -131.188 -85.806 633.848 1.00 25.18 103 LEU A N 1
ATOM 690 C CA . LEU A 1 105 ? -131.292 -85.580 635.274 1.00 24.94 103 LEU A CA 1
ATOM 691 C C . LEU A 1 105 ? -132.218 -86.612 635.898 1.00 26.73 103 LEU A C 1
ATOM 692 O O . LEU A 1 105 ? -131.839 -87.313 636.839 1.00 26.71 103 LEU A O 1
ATOM 697 N N . LEU A 1 106 ? -133.428 -86.709 635.356 1.00 23.86 104 LEU A N 1
ATOM 698 C CA . LEU A 1 106 ? -134.445 -87.588 635.908 1.00 19.04 104 LEU A CA 1
ATOM 699 C C . LEU A 1 106 ? -134.058 -89.061 635.795 1.00 17.71 104 LEU A C 1
ATOM 700 O O . LEU A 1 106 ? -134.376 -89.861 636.673 1.00 21.98 104 LEU A O 1
ATOM 705 N N . THR A 1 107 ? -133.368 -89.426 634.723 1.00 14.55 105 THR A N 1
ATOM 706 C CA . THR A 1 107 ? -132.881 -90.796 634.588 1.00 16.31 105 THR A CA 1
ATOM 707 C C . THR A 1 107 ? -131.890 -91.068 635.710 1.00 18.62 105 THR A C 1
ATOM 708 O O . THR A 1 107 ? -131.865 -92.157 636.299 1.00 19.81 105 THR A O 1
ATOM 712 N N . GLY A 1 108 ? -131.091 -90.055 636.019 1.00 18.14 106 GLY A N 1
ATOM 713 C CA . GLY A 1 108 ? -130.132 -90.143 637.106 1.00 21.02 106 GLY A CA 1
ATOM 714 C C . GLY A 1 108 ? -130.786 -90.357 638.453 1.00 21.96 106 GLY A C 1
ATOM 715 O O . GLY A 1 108 ? -130.398 -91.260 639.195 1.00 25.89 106 GLY A O 1
ATOM 716 N N . LEU A 1 109 ? -131.779 -89.531 638.769 1.00 17.88 107 LEU A N 1
ATOM 717 C CA . LEU A 1 109 ? -132.508 -89.656 640.025 1.00 19.83 107 LEU A CA 1
ATOM 718 C C . LEU A 1 109 ? -133.138 -91.035 640.163 1.00 20.84 107 LEU A C 1
ATOM 719 O O . LEU A 1 109 ? -133.156 -91.634 641.235 1.00 23.03 107 LEU A O 1
ATOM 724 N N . TYR A 1 110 ? -133.664 -91.518 639.049 1.00 17.85 108 TYR A N 1
ATOM 725 C CA . TYR A 1 110 ? -134.365 -92.783 638.990 1.00 17.98 108 TYR A CA 1
ATOM 726 C C . TYR A 1 110 ? -133.428 -93.925 639.358 1.00 20.19 108 TYR A C 1
ATOM 727 O O . TYR A 1 110 ? -133.760 -94.761 640.205 1.00 18.57 108 TYR A O 1
ATOM 736 N N . PHE A 1 111 ? -132.246 -93.956 638.750 1.00 18.37 109 PHE A N 1
ATOM 737 C CA . PHE A 1 111 ? -131.326 -95.049 639.045 1.00 20.63 109 PHE A CA 1
ATOM 738 C C . PHE A 1 111 ? -130.641 -94.870 640.396 1.00 24.43 109 PHE A C 1
ATOM 739 O O . PHE A 1 111 ? -130.301 -95.858 641.050 1.00 25.71 109 PHE A O 1
ATOM 747 N N . ILE A 1 112 ? -130.456 -93.627 640.831 1.00 23.42 110 ILE A N 1
ATOM 748 C CA . ILE A 1 112 ? -129.928 -93.391 642.176 1.00 13.97 110 ILE A CA 1
ATOM 749 C C . ILE A 1 112 ? -130.931 -93.898 643.199 1.00 14.16 110 ILE A C 1
ATOM 750 O O . ILE A 1 112 ? -130.567 -94.562 644.174 1.00 15.65 110 ILE A O 1
ATOM 755 N N . GLY A 1 113 ? -132.202 -93.595 642.966 1.00 17.82 111 GLY A N 1
ATOM 756 C CA . GLY A 1 113 ? -133.260 -94.107 643.811 1.00 17.11 111 GLY A CA 1
ATOM 757 C C . GLY A 1 113 ? -133.212 -95.622 643.823 1.00 17.69 111 GLY A C 1
ATOM 758 O O . GLY A 1 113 ? -133.288 -96.259 644.871 1.00 21.00 111 GLY A O 1
ATOM 759 N N . PHE A 1 114 ? -133.064 -96.194 642.638 1.00 21.21 112 PHE A N 1
ATOM 760 C CA . PHE A 1 114 ? -133.108 -97.631 642.466 1.00 14.15 112 PHE A CA 1
ATOM 761 C C . PHE A 1 114 ? -131.986 -98.332 643.216 1.00 28.07 112 PHE A C 1
ATOM 762 O O . PHE A 1 114 ? -132.244 -99.166 644.081 1.00 32.19 112 PHE A O 1
ATOM 770 N N . PHE A 1 115 ? -130.742 -97.998 642.885 1.00 21.62 113 PHE A N 1
ATOM 771 C CA . PHE A 1 115 ? -129.607 -98.708 643.466 1.00 23.52 113 PHE A CA 1
ATOM 772 C C . PHE A 1 115 ? -129.516 -98.466 644.964 1.00 25.56 113 PHE A C 1
ATOM 773 O O . PHE A 1 115 ? -129.298 -99.410 645.724 1.00 20.59 113 PHE A O 1
ATOM 781 N N . SER A 1 116 ? -129.691 -97.214 645.387 1.00 15.23 114 SER A N 1
ATOM 782 C CA . SER A 1 116 ? -129.614 -96.906 646.809 1.00 19.44 114 SER A CA 1
ATOM 783 C C . SER A 1 116 ? -130.700 -97.673 647.537 1.00 16.18 114 SER A C 1
ATOM 784 O O . SER A 1 116 ? -130.505 -98.103 648.667 1.00 21.46 114 SER A O 1
ATOM 787 N N . GLY A 1 117 ? -131.834 -97.862 646.870 1.00 15.85 115 GLY A N 1
ATOM 788 C CA . GLY A 1 117 ? -132.929 -98.628 647.433 1.00 16.29 115 GLY A CA 1
ATOM 789 C C . GLY A 1 117 ? -132.513 -100.022 647.853 1.00 29.91 115 GLY A C 1
ATOM 790 O O . GLY A 1 117 ? -132.671 -100.419 649.005 1.00 29.72 115 GLY A O 1
ATOM 791 N N . ILE A 1 118 ? -131.958 -100.772 646.919 1.00 16.60 116 ILE A N 1
ATOM 792 C CA . ILE A 1 118 ? -131.593 -102.130 647.216 1.00 19.15 116 ILE A CA 1
ATOM 793 C C . ILE A 1 118 ? -130.365 -102.154 648.132 1.00 24.62 116 ILE A C 1
ATOM 794 O O . ILE A 1 118 ? -130.236 -103.067 648.952 1.00 24.43 116 ILE A O 1
ATOM 799 N N . PHE A 1 119 ? -129.492 -101.146 648.040 1.00 17.44 117 PHE A N 1
ATOM 800 C CA . PHE A 1 119 ? -128.294 -101.127 648.889 1.00 21.95 117 PHE A CA 1
ATOM 801 C C . PHE A 1 119 ? -128.653 -100.981 650.368 1.00 25.73 117 PHE A C 1
ATOM 802 O O . PHE A 1 119 ? -128.021 -101.577 651.226 1.00 30.17 117 PHE A O 1
ATOM 810 N N . PHE A 1 120 ? -129.668 -100.189 650.673 1.00 18.64 118 PHE A N 1
ATOM 811 C CA . PHE A 1 120 ? -130.028 -99.986 652.070 1.00 27.04 118 PHE A CA 1
ATOM 812 C C . PHE A 1 120 ? -130.852 -101.141 652.627 1.00 28.21 118 PHE A C 1
ATOM 813 O O . PHE A 1 120 ? -130.825 -101.400 653.824 1.00 24.09 118 PHE A O 1
ATOM 821 N N . ILE A 1 121 ? -131.580 -101.830 651.755 1.00 33.76 119 ILE A N 1
ATOM 822 C CA . ILE A 1 121 ? -132.268 -103.055 652.129 1.00 20.57 119 ILE A CA 1
ATOM 823 C C . ILE A 1 121 ? -131.222 -104.092 652.499 1.00 29.90 119 ILE A C 1
ATOM 824 O O . ILE A 1 121 ? -131.353 -104.795 653.498 1.00 34.65 119 ILE A O 1
ATOM 829 N N . ILE A 1 122 ? -130.167 -104.175 651.700 1.00 25.82 120 ILE A N 1
ATOM 830 C CA . ILE A 1 122 ? -129.055 -105.061 652.017 1.00 26.78 120 ILE A CA 1
ATOM 831 C C . ILE A 1 122 ? -128.377 -104.659 653.334 1.00 31.72 120 ILE A C 1
ATOM 832 O O . ILE A 1 122 ? -128.097 -105.510 654.183 1.00 35.34 120 ILE A O 1
ATOM 837 N N . LEU A 1 123 ? -128.138 -103.364 653.523 1.00 31.47 121 LEU A N 1
ATOM 838 C CA . LEU A 1 123 ? -127.549 -102.883 654.775 1.00 30.17 121 LEU A CA 1
ATOM 839 C C . LEU A 1 123 ? -128.446 -103.132 655.987 1.00 32.04 121 LEU A C 1
ATOM 840 O O . LEU A 1 123 ? -127.948 -103.440 657.067 1.00 35.08 121 LEU A O 1
ATOM 845 N N . LEU A 1 124 ? -129.757 -102.985 655.816 1.00 30.26 122 LEU A N 1
ATOM 846 C CA . LEU A 1 124 ? -130.710 -103.395 656.847 1.00 29.02 122 LEU A CA 1
ATOM 847 C C . LEU A 1 124 ? -130.530 -104.875 657.186 1.00 30.09 122 LEU A C 1
ATOM 848 O O . LEU A 1 124 ? -130.412 -105.257 658.349 1.00 27.81 122 LEU A O 1
ATOM 853 N N . THR A 1 125 ? -130.519 -105.708 656.154 1.00 27.13 123 THR A N 1
ATOM 854 C CA . THR A 1 125 ? -130.352 -107.133 656.355 1.00 29.84 123 THR A CA 1
ATOM 855 C C . THR A 1 125 ? -129.059 -107.447 657.113 1.00 36.82 123 THR A C 1
ATOM 856 O O . THR A 1 125 ? -129.082 -108.199 658.087 1.00 40.77 123 THR A O 1
ATOM 860 N N . ILE A 1 126 ? -127.943 -106.852 656.709 1.00 37.58 124 ILE A N 1
ATOM 861 C CA . ILE A 1 126 ? -126.678 -107.146 657.381 1.00 39.26 124 ILE A CA 1
ATOM 862 C C . ILE A 1 126 ? -126.645 -106.586 658.806 1.00 41.56 124 ILE A C 1
ATOM 863 O O . ILE A 1 126 ? -126.140 -107.241 659.719 1.00 45.95 124 ILE A O 1
ATOM 868 N N . ASP A 1 127 ? -127.195 -105.388 658.994 1.00 39.63 125 ASP A N 1
ATOM 869 C CA . ASP A 1 127 ? -127.242 -104.755 660.310 1.00 39.67 125 ASP A CA 1
ATOM 870 C C . ASP A 1 127 ? -127.982 -105.616 661.320 1.00 39.69 125 ASP A C 1
ATOM 871 O O . ASP A 1 127 ? -127.593 -105.686 662.483 1.00 41.77 125 ASP A O 1
ATOM 876 N N . ARG A 1 128 ? -129.053 -106.267 660.876 1.00 39.77 126 ARG A N 1
ATOM 877 C CA . ARG A 1 128 ? -129.832 -107.123 661.762 1.00 43.47 126 ARG A CA 1
ATOM 878 C C . ARG A 1 128 ? -129.138 -108.469 661.924 1.00 46.51 126 ARG A C 1
ATOM 879 O O . ARG A 1 128 ? -129.197 -109.086 662.985 1.00 50.20 126 ARG A O 1
ATOM 887 N N . TYR A 1 129 ? -128.469 -108.910 660.865 1.00 44.82 127 TYR A N 1
ATOM 888 C CA . TYR A 1 129 ? -127.682 -110.136 660.904 1.00 44.70 127 TYR A CA 1
ATOM 889 C C . TYR A 1 129 ? -126.620 -110.036 661.993 1.00 43.78 127 TYR A C 1
ATOM 890 O O . TYR A 1 129 ? -126.509 -110.916 662.849 1.00 43.93 127 TYR A O 1
ATOM 899 N N . LEU A 1 130 ? -125.856 -108.948 661.957 1.00 41.75 128 LEU A N 1
ATOM 900 C CA . LEU A 1 130 ? -124.801 -108.708 662.930 1.00 45.32 128 LEU A CA 1
ATOM 901 C C . LEU A 1 130 ? -125.356 -108.697 664.343 1.00 50.73 128 LEU A C 1
ATOM 902 O O . LEU A 1 130 ? -124.731 -109.210 665.267 1.00 54.88 128 LEU A O 1
ATOM 907 N N . ALA A 1 131 ? -126.536 -108.110 664.508 1.00 48.80 129 ALA A N 1
ATOM 908 C CA . ALA A 1 131 ? -127.145 -108.001 665.829 1.00 46.46 129 ALA A CA 1
ATOM 909 C C . ALA A 1 131 ? -127.524 -109.370 666.389 1.00 48.66 129 ALA A C 1
ATOM 910 O O . ALA A 1 131 ? -127.440 -109.600 667.594 1.00 54.84 129 ALA A O 1
ATOM 912 N N . VAL A 1 132 ? -127.930 -110.280 665.513 1.00 46.32 130 VAL A N 1
ATOM 913 C CA . VAL A 1 132 ? -128.431 -111.574 665.953 1.00 49.35 130 VAL A CA 1
ATOM 914 C C . VAL A 1 132 ? -127.318 -112.617 666.050 1.00 55.64 130 VAL A C 1
ATOM 915 O O . VAL A 1 132 ? -127.273 -113.392 667.000 1.00 62.54 130 VAL A O 1
ATOM 919 N N . VAL A 1 133 ? -126.405 -112.617 665.085 1.00 55.56 131 VAL A N 1
ATOM 920 C CA . VAL A 1 133 ? -125.394 -113.672 664.989 1.00 53.80 131 VAL A CA 1
ATOM 921 C C . VAL A 1 133 ? -124.068 -113.322 665.669 1.00 57.10 131 VAL A C 1
ATOM 922 O O . VAL A 1 133 ? -123.490 -114.152 666.366 1.00 66.73 131 VAL A O 1
ATOM 926 N N . HIS A 1 134 ? -123.578 -112.105 665.465 1.00 55.51 132 HIS A N 1
ATOM 927 C CA . HIS A 1 134 ? -122.361 -111.663 666.143 1.00 63.33 132 HIS A CA 1
ATOM 928 C C . HIS A 1 134 ? -122.657 -110.524 667.118 1.00 66.92 132 HIS A C 1
ATOM 929 O O . HIS A 1 134 ? -122.218 -109.391 666.908 1.00 67.94 132 HIS A O 1
ATOM 936 N N . ALA A 1 135 ? -123.394 -110.828 668.182 1.00 67.14 133 ALA A N 1
ATOM 937 C CA . ALA A 1 135 ? -123.863 -109.802 669.108 1.00 66.17 133 ALA A CA 1
ATOM 938 C C . ALA A 1 135 ? -122.725 -108.988 669.732 1.00 66.04 133 ALA A C 1
ATOM 939 O O . ALA A 1 135 ? -122.844 -107.768 669.884 1.00 63.82 133 ALA A O 1
ATOM 941 N N . VAL A 1 136 ? -121.629 -109.657 670.088 1.00 67.38 134 VAL A N 1
ATOM 942 C CA . VAL A 1 136 ? -120.519 -108.992 670.768 1.00 68.51 134 VAL A CA 1
ATOM 943 C C . VAL A 1 136 ? -119.783 -108.019 669.847 1.00 69.88 134 VAL A C 1
ATOM 944 O O . VAL A 1 136 ? -119.499 -106.887 670.242 1.00 71.74 134 VAL A O 1
ATOM 946 N N . PHE A 1 137 ? -119.478 -108.455 668.626 1.00 68.18 135 PHE A N 1
ATOM 947 C CA . PHE A 1 137 ? -118.816 -107.589 667.646 1.00 63.75 135 PHE A CA 1
ATOM 948 C C . PHE A 1 137 ? -119.665 -106.368 667.286 1.00 61.74 135 PHE A C 1
ATOM 949 O O . PHE A 1 137 ? -119.144 -105.272 667.044 1.00 59.82 135 PHE A O 1
ATOM 957 N N . ALA A 1 138 ? -120.977 -106.572 667.250 1.00 62.72 136 ALA A N 1
ATOM 958 C CA . ALA A 1 138 ? -121.920 -105.532 666.858 1.00 62.56 136 ALA A CA 1
ATOM 959 C C . ALA A 1 138 ? -122.032 -104.403 667.883 1.00 67.18 136 ALA A C 1
ATOM 960 O O . ALA A 1 138 ? -122.764 -103.436 667.663 1.00 67.67 136 ALA A O 1
ATOM 962 N N . LEU A 1 139 ? -121.319 -104.524 669.001 1.00 67.84 137 LEU A N 1
ATOM 963 C CA . LEU A 1 139 ? -121.350 -103.492 670.029 1.00 67.57 137 LEU A CA 1
ATOM 964 C C . LEU A 1 139 ? -120.782 -102.163 669.511 1.00 65.53 137 LEU A C 1
ATOM 965 O O . LEU A 1 139 ? -121.488 -101.154 669.464 1.00 63.50 137 LEU A O 1
ATOM 967 N N . LYS A 1 140 ? -119.511 -102.171 669.113 1.00 65.18 138 LYS A N 1
ATOM 968 C CA . LYS A 1 140 ? -118.839 -100.954 668.654 1.00 62.29 138 LYS A CA 1
ATOM 969 C C . LYS A 1 140 ? -119.079 -100.714 667.165 1.00 61.33 138 LYS A C 1
ATOM 970 O O . LYS A 1 140 ? -118.865 -99.613 666.655 1.00 61.36 138 LYS A O 1
ATOM 973 N N . ALA A 1 141 ? -119.531 -101.754 666.474 1.00 59.69 139 ALA A N 1
ATOM 974 C CA . ALA A 1 141 ? -119.699 -101.694 665.030 1.00 55.20 139 ALA A CA 1
ATOM 975 C C . ALA A 1 141 ? -121.036 -101.085 664.634 1.00 51.30 139 ALA A C 1
ATOM 976 O O . ALA A 1 141 ? -121.175 -100.550 663.534 1.00 49.86 139 ALA A O 1
ATOM 978 N N . ARG A 1 142 ? -122.022 -101.167 665.521 1.00 48.11 140 ARG A N 1
ATOM 979 C CA . ARG A 1 142 ? -123.353 -100.669 665.188 1.00 43.92 140 ARG A CA 1
ATOM 980 C C . ARG A 1 142 ? -123.599 -99.277 665.774 1.00 45.08 140 ARG A C 1
ATOM 981 O O . ARG A 1 142 ? -124.741 -98.870 665.994 1.00 47.63 140 ARG A O 1
ATOM 989 N N . THR A 1 143 ? -122.510 -98.547 665.994 1.00 43.92 141 THR A N 1
ATOM 990 C CA . THR A 1 143 ? -122.565 -97.148 666.401 1.00 46.20 141 THR A CA 1
ATOM 991 C C . THR A 1 143 ? -123.321 -96.317 665.351 1.00 48.65 141 THR A C 1
ATOM 992 O O . THR A 1 143 ? -123.143 -96.519 664.147 1.00 51.31 141 THR A O 1
ATOM 996 N N . VAL A 1 144 ? -124.174 -95.400 665.799 1.00 48.04 142 VAL A N 1
ATOM 997 C CA . VAL A 1 144 ? -124.912 -94.529 664.881 1.00 46.39 142 VAL A CA 1
ATOM 998 C C . VAL A 1 144 ? -123.952 -93.730 663.997 1.00 47.00 142 VAL A C 1
ATOM 999 O O . VAL A 1 144 ? -124.211 -93.517 662.809 1.00 48.80 142 VAL A O 1
ATOM 1003 N N . THR A 1 145 ? -122.840 -93.307 664.591 1.00 46.23 143 THR A N 1
ATOM 1004 C CA . THR A 1 145 ? -121.733 -92.699 663.861 1.00 43.25 143 THR A CA 1
ATOM 1005 C C . THR A 1 145 ? -121.375 -93.496 662.611 1.00 42.55 143 THR A C 1
ATOM 1006 O O . THR A 1 145 ? -121.354 -92.956 661.508 1.00 43.50 143 THR A O 1
ATOM 1010 N N . PHE A 1 146 ? -121.102 -94.784 662.787 1.00 42.73 144 PHE A N 1
ATOM 1011 C CA . PHE A 1 146 ? -120.746 -95.638 661.660 1.00 43.62 144 PHE A CA 1
ATOM 1012 C C . PHE A 1 146 ? -121.926 -95.860 660.720 1.00 39.93 144 PHE A C 1
ATOM 1013 O O . PHE A 1 146 ? -121.736 -96.040 659.524 1.00 40.67 144 PHE A O 1
ATOM 1021 N N . GLY A 1 147 ? -123.142 -95.838 661.252 1.00 37.60 145 GLY A N 1
ATOM 1022 C CA . GLY A 1 147 ? -124.318 -95.912 660.407 1.00 34.95 145 GLY A CA 1
ATOM 1023 C C . GLY A 1 147 ? -124.327 -94.767 659.413 1.00 34.74 145 GLY A C 1
ATOM 1024 O O . GLY A 1 147 ? -124.619 -94.944 658.230 1.00 35.51 145 GLY A O 1
ATOM 1025 N N . VAL A 1 148 ? -123.978 -93.583 659.895 1.00 33.90 146 VAL A N 1
ATOM 1026 C CA . VAL A 1 148 ? -123.994 -92.396 659.062 1.00 32.69 146 VAL A CA 1
ATOM 1027 C C . VAL A 1 148 ? -122.921 -92.433 657.980 1.00 34.23 146 VAL A C 1
ATOM 1028 O O . VAL A 1 148 ? -123.216 -92.190 656.813 1.00 36.75 146 VAL A O 1
ATOM 1032 N N . VAL A 1 149 ? -121.680 -92.744 658.348 1.00 34.66 147 VAL A N 1
ATOM 1033 C CA . VAL A 1 149 ? -120.611 -92.772 657.352 1.00 32.30 147 VAL A CA 1
ATOM 1034 C C . VAL A 1 149 ? -120.890 -93.866 656.316 1.00 32.60 147 VAL A C 1
ATOM 1035 O O . VAL A 1 149 ? -120.613 -93.689 655.126 1.00 33.67 147 VAL A O 1
ATOM 1039 N N . THR A 1 150 ? -121.476 -94.975 656.756 1.00 29.05 148 THR A N 1
ATOM 1040 C CA . THR A 1 150 ? -121.811 -96.062 655.848 1.00 28.23 148 THR A CA 1
ATOM 1041 C C . THR A 1 150 ? -122.854 -95.591 654.843 1.00 30.83 148 THR A C 1
ATOM 1042 O O . THR A 1 150 ? -122.745 -95.874 653.647 1.00 32.79 148 THR A O 1
ATOM 1046 N N . SER A 1 151 ? -123.850 -94.853 655.331 1.00 30.59 149 SER A N 1
ATOM 1047 C CA . SER A 1 151 ? -124.896 -94.297 654.475 1.00 21.13 149 SER A CA 1
ATOM 1048 C C . SER A 1 151 ? -124.320 -93.348 653.438 1.00 27.42 149 SER A C 1
ATOM 1049 O O . SER A 1 151 ? -124.722 -93.373 652.267 1.00 26.14 149 SER A O 1
ATOM 1052 N N . VAL A 1 152 ? -123.378 -92.517 653.874 1.00 26.82 150 VAL A N 1
ATOM 1053 C CA . VAL A 1 152 ? -122.741 -91.541 652.990 1.00 27.77 150 VAL A CA 1
ATOM 1054 C C . VAL A 1 152 ? -121.993 -92.235 651.863 1.00 25.16 150 VAL A C 1
ATOM 1055 O O . VAL A 1 152 ? -122.194 -91.932 650.692 1.00 25.04 150 VAL A O 1
ATOM 1059 N N . ILE A 1 153 ? -121.131 -93.171 652.229 1.00 25.95 151 ILE A N 1
ATOM 1060 C CA . ILE A 1 153 ? -120.442 -93.995 651.248 1.00 29.55 151 ILE A CA 1
ATOM 1061 C C . ILE A 1 153 ? -121.435 -94.666 650.296 1.00 30.58 151 ILE A C 1
ATOM 1062 O O . ILE A 1 153 ? -121.247 -94.660 649.073 1.00 31.06 151 ILE A O 1
ATOM 1067 N N . THR A 1 154 ? -122.508 -95.217 650.854 1.00 30.63 152 THR A N 1
ATOM 1068 C CA . THR A 1 154 ? -123.513 -95.906 650.044 1.00 28.66 152 THR A CA 1
ATOM 1069 C C . THR A 1 154 ? -124.171 -94.978 649.009 1.00 26.64 152 THR A C 1
ATOM 1070 O O . THR A 1 154 ? -124.443 -95.387 647.881 1.00 27.35 152 THR A O 1
ATOM 1074 N N . TRP A 1 155 ? -124.427 -93.729 649.381 1.00 25.85 153 TRP A N 1
ATOM 1075 C CA . TRP A 1 155 ? -125.009 -92.792 648.423 1.00 25.38 153 TRP A CA 1
ATOM 1076 C C . TRP A 1 155 ? -124.018 -92.482 647.300 1.00 27.04 153 TRP A C 1
ATOM 1077 O O . TRP A 1 155 ? -124.385 -92.427 646.127 1.00 29.94 153 TRP A O 1
ATOM 1088 N N . VAL A 1 156 ? -122.759 -92.282 647.670 1.00 25.87 154 VAL A N 1
ATOM 1089 C CA . VAL A 1 156 ? -121.699 -92.052 646.698 1.00 23.72 154 VAL A CA 1
ATOM 1090 C C . VAL A 1 156 ? -121.668 -93.170 645.667 1.00 20.95 154 VAL A C 1
ATOM 1091 O O . VAL A 1 156 ? -121.734 -92.925 644.465 1.00 25.47 154 VAL A O 1
ATOM 1095 N N . VAL A 1 157 ? -121.581 -94.400 646.159 1.00 19.19 155 VAL A N 1
ATOM 1096 C CA . VAL A 1 157 ? -121.580 -95.587 645.310 1.00 21.27 155 VAL A CA 1
ATOM 1097 C C . VAL A 1 157 ? -122.820 -95.679 644.416 1.00 22.21 155 VAL A C 1
ATOM 1098 O O . VAL A 1 157 ? -122.706 -95.935 643.223 1.00 25.36 155 VAL A O 1
ATOM 1102 N N . ALA A 1 158 ? -124.001 -95.462 644.989 1.00 19.57 156 ALA A N 1
ATOM 1103 C CA . ALA A 1 158 ? -125.241 -95.480 644.210 1.00 22.50 156 ALA A CA 1
ATOM 1104 C C . ALA A 1 158 ? -125.154 -94.506 643.048 1.00 15.11 156 ALA A C 1
ATOM 1105 O O . ALA A 1 158 ? -125.688 -94.749 641.967 1.00 14.64 156 ALA A O 1
ATOM 1107 N N . VAL A 1 159 ? -124.465 -93.399 643.271 1.00 18.04 157 VAL A N 1
ATOM 1108 C CA . VAL A 1 159 ? -124.342 -92.395 642.230 1.00 17.57 157 VAL A CA 1
ATOM 1109 C C . VAL A 1 159 ? -123.408 -92.876 641.131 1.00 19.97 157 VAL A C 1
ATOM 1110 O O . VAL A 1 159 ? -123.733 -92.778 639.953 1.00 17.72 157 VAL A O 1
ATOM 1114 N N . PHE A 1 160 ? -122.250 -93.411 641.506 1.00 23.09 158 PHE A N 1
ATOM 1115 C CA . PHE A 1 160 ? -121.324 -93.897 640.498 1.00 23.69 158 PHE A CA 1
ATOM 1116 C C . PHE A 1 160 ? -121.956 -95.027 639.712 1.00 19.87 158 PHE A C 1
ATOM 1117 O O . PHE A 1 160 ? -121.759 -95.125 638.512 1.00 23.59 158 PHE A O 1
ATOM 1125 N N . ALA A 1 161 ? -122.755 -95.852 640.376 1.00 20.59 159 ALA A N 1
ATOM 1126 C CA . ALA A 1 161 ? -123.447 -96.933 639.691 1.00 19.22 159 ALA A CA 1
ATOM 1127 C C . ALA A 1 161 ? -124.460 -96.391 638.691 1.00 20.10 159 ALA A C 1
ATOM 1128 O O . ALA A 1 161 ? -124.827 -97.062 637.735 1.00 22.42 159 ALA A O 1
ATOM 1130 N N . SER A 1 162 ? -124.912 -95.167 638.897 1.00 19.42 160 SER A N 1
ATOM 1131 C CA . SER A 1 162 ? -125.953 -94.632 638.042 1.00 22.87 160 SER A CA 1
ATOM 1132 C C . SER A 1 162 ? -125.402 -93.768 636.905 1.00 28.69 160 SER A C 1
ATOM 1133 O O . SER A 1 162 ? -126.128 -93.421 635.975 1.00 31.97 160 SER A O 1
AT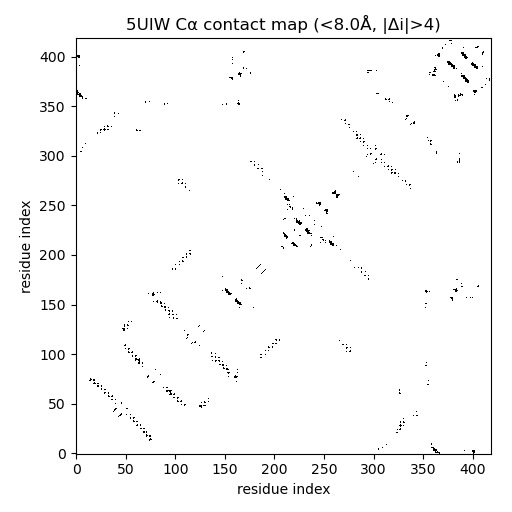OM 1136 N N . LEU A 1 163 ? -124.124 -93.418 636.983 1.00 32.65 161 LEU A N 1
ATOM 1137 C CA . LEU A 1 163 ? -123.499 -92.559 635.975 1.00 31.10 161 LEU A CA 1
ATOM 1138 C C . LEU A 1 163 ? -123.589 -93.082 634.543 1.00 28.63 161 LEU A C 1
ATOM 1139 O O . LEU A 1 163 ? -123.925 -92.309 633.642 1.00 30.44 161 LEU A O 1
ATOM 1144 N N . PRO A 1 164 ? -123.275 -94.377 634.313 1.00 25.67 162 PRO A N 1
ATOM 1145 C CA . PRO A 1 164 ? -123.332 -94.812 632.912 1.00 27.30 162 PRO A CA 1
ATOM 1146 C C . PRO A 1 164 ? -124.733 -94.683 632.338 1.00 26.66 162 PRO A C 1
ATOM 1147 O O . PRO A 1 164 ? -124.912 -94.321 631.182 1.00 27.05 162 PRO A O 1
ATOM 1151 N N . ASN A 1 165 ? -125.729 -94.962 633.163 1.00 26.51 163 ASN A N 1
ATOM 1152 C CA . ASN A 1 165 ? -127.100 -94.900 632.700 1.00 25.64 163 ASN A CA 1
ATOM 1153 C C . ASN A 1 165 ? -127.463 -93.479 632.289 1.00 20.23 163 ASN A C 1
ATOM 1154 O O . ASN A 1 165 ? -128.135 -93.268 631.281 1.00 17.93 163 ASN A O 1
ATOM 1159 N N . ILE A 1 166 ? -126.989 -92.508 633.059 1.00 16.65 164 ILE A N 1
ATOM 1160 C CA . ILE A 1 166 ? -127.191 -91.102 632.721 1.00 23.64 164 ILE A CA 1
ATOM 1161 C C . ILE A 1 166 ? -126.568 -90.744 631.369 1.00 28.71 164 ILE A C 1
ATOM 1162 O O . ILE A 1 166 ? -127.237 -90.143 630.520 1.00 28.14 164 ILE A O 1
ATOM 1167 N N . ILE A 1 167 ? -125.305 -91.128 631.163 1.00 27.41 165 ILE A N 1
ATOM 1168 C CA . ILE A 1 167 ? -124.556 -90.698 629.977 1.00 27.41 165 ILE A CA 1
ATOM 1169 C C . ILE A 1 167 ? -125.077 -91.340 628.697 1.00 27.63 165 ILE A C 1
ATOM 1170 O O . ILE A 1 167 ? -124.989 -90.747 627.621 1.00 30.10 165 ILE A O 1
ATOM 1175 N N . PHE A 1 168 ? -125.618 -92.549 628.820 1.00 25.01 166 PHE A N 1
ATOM 1176 C CA . PHE A 1 168 ? -126.129 -93.295 627.679 1.00 22.26 166 PHE A CA 1
ATOM 1177 C C . PHE A 1 168 ? -127.527 -92.836 627.288 1.00 19.78 166 PHE A C 1
ATOM 1178 O O . PHE A 1 168 ? -128.054 -93.260 626.264 1.00 23.34 166 PHE A O 1
ATOM 1186 N N . THR A 1 169 ? -128.125 -91.975 628.104 1.00 18.57 167 THR A N 1
ATOM 1187 C CA . THR A 1 169 ? -129.530 -91.597 627.936 1.00 20.09 167 THR A CA 1
ATOM 1188 C C . THR A 1 169 ? -129.684 -90.185 627.395 1.00 23.00 167 THR A C 1
ATOM 1189 O O . THR A 1 169 ? -129.016 -89.256 627.855 1.00 27.34 167 THR A O 1
ATOM 1193 N N . ARG A 1 170 ? -130.569 -90.034 626.414 1.00 22.47 168 ARG A N 1
ATOM 1194 C CA . ARG A 1 170 ? -130.762 -88.766 625.723 1.00 26.07 168 ARG A CA 1
ATOM 1195 C C . ARG A 1 170 ? -132.209 -88.648 625.290 1.00 24.48 168 ARG A C 1
ATOM 1196 O O . ARG A 1 170 ? -132.875 -89.663 625.055 1.00 29.21 168 ARG A O 1
ATOM 1204 N N . SER A 1 171 ? -132.702 -87.419 625.176 1.00 20.18 169 SER A N 1
ATOM 1205 C CA . SER A 1 171 ? -133.970 -87.197 624.498 1.00 26.15 169 SER A CA 1
ATOM 1206 C C . SER A 1 171 ? -133.715 -87.021 623.007 1.00 27.65 169 SER A C 1
ATOM 1207 O O . SER A 1 171 ? -132.723 -86.418 622.610 1.00 28.80 169 SER A O 1
ATOM 1210 N N . GLN A 1 172 ? -134.589 -87.567 622.173 1.00 30.24 170 GLN A N 1
ATOM 1211 C CA . GLN A 1 172 ? -134.451 -87.344 620.744 1.00 32.29 170 GLN A CA 1
ATOM 1212 C C . GLN A 1 172 ? -135.806 -87.322 620.075 1.00 32.98 170 GLN A C 1
ATOM 1213 O O . GLN A 1 172 ? -136.769 -87.898 620.580 1.00 31.13 170 GLN A O 1
ATOM 1219 N N . 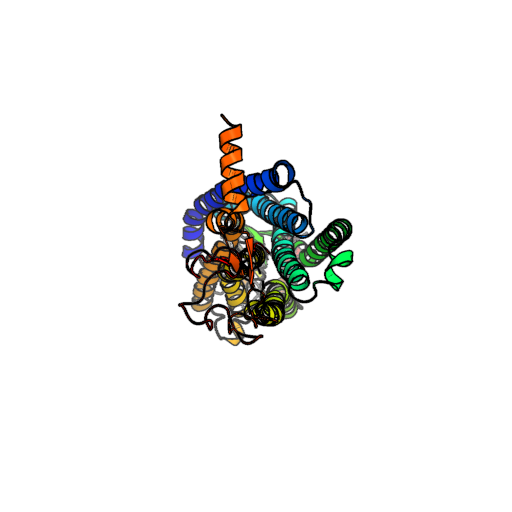LYS A 1 173 ? -135.882 -86.630 618.944 1.00 34.21 171 LYS A N 1
ATOM 1220 C CA . LYS A 1 173 ? -137.093 -86.629 618.149 1.00 34.41 171 LYS A CA 1
ATOM 1221 C C . LYS A 1 173 ? -137.107 -87.884 617.286 1.00 36.33 171 LYS A C 1
ATOM 1222 O O . LYS A 1 173 ? -136.212 -88.100 616.476 1.00 40.78 171 LYS A O 1
ATOM 1228 N N . GLU A 1 174 ? -138.108 -88.730 617.485 1.00 34.79 172 GLU A N 1
ATOM 1229 C CA . GLU A 1 174 ? -138.217 -89.949 616.706 1.00 37.28 172 GLU A CA 1
ATOM 1230 C C . GLU A 1 174 ? -139.416 -89.843 615.775 1.00 44.58 172 GLU A C 1
ATOM 1231 O O . GLU A 1 174 ? -140.498 -90.355 616.073 1.00 46.66 172 GLU A O 1
ATOM 1237 N N . GLY A 1 175 ? -139.217 -89.172 614.643 1.00 47.55 173 GLY A N 1
ATOM 1238 C CA . GLY A 1 175 ? -140.315 -88.894 613.739 1.00 48.28 173 GLY A CA 1
ATOM 1239 C C . GLY A 1 175 ? -141.268 -87.895 614.366 1.00 49.93 173 GLY A C 1
ATOM 1240 O O . GLY A 1 175 ? -140.903 -86.742 614.602 1.00 50.09 173 GLY A O 1
ATOM 1241 N N . LEU A 1 176 ? -142.487 -88.334 614.658 1.00 51.62 174 LEU A N 1
ATOM 1242 C CA . LEU A 1 176 ? -143.488 -87.435 615.217 1.00 56.01 174 LEU A CA 1
ATOM 1243 C C . LEU A 1 176 ? -143.322 -87.244 616.730 1.00 59.04 174 LEU A C 1
ATOM 1244 O O . LEU A 1 176 ? -143.535 -86.146 617.243 1.00 61.76 174 LEU A O 1
ATOM 1246 N N . HIS A 1 177 ? -142.927 -88.304 617.434 1.00 54.82 175 HIS A N 1
ATOM 1247 C CA . HIS A 1 177 ? -142.839 -88.273 618.894 1.00 46.26 175 HIS A CA 1
ATOM 1248 C C . HIS A 1 177 ? -141.433 -87.967 619.426 1.00 38.88 175 HIS A C 1
ATOM 1249 O O . HIS A 1 177 ? -140.433 -88.249 618.773 1.00 36.43 175 HIS A O 1
ATOM 1251 N N . TYR A 1 178 ? -141.374 -87.381 620.619 1.00 35.03 176 TYR A N 1
ATOM 1252 C CA . TYR A 1 178 ? -140.114 -87.176 621.336 1.00 33.18 176 TYR A CA 1
ATOM 1253 C C . TYR A 1 178 ? -139.951 -88.232 622.406 1.00 26.57 176 TYR A C 1
ATOM 1254 O O . TYR A 1 178 ? -140.905 -88.531 623.116 1.00 26.63 176 TYR A O 1
ATOM 1263 N N . THR A 1 179 ? -138.749 -88.788 622.532 1.00 22.80 177 THR A N 1
ATOM 1264 C CA . THR A 1 179 ? -138.526 -89.850 623.500 1.00 25.77 177 THR A CA 1
ATOM 1265 C C . THR A 1 179 ? -137.421 -89.518 624.492 1.00 28.75 177 THR A C 1
ATOM 1266 O O . THR A 1 179 ? -136.697 -88.543 624.329 1.00 30.18 177 THR A O 1
ATOM 1270 N N . CYS A 1 180 ? -137.315 -90.339 625.530 1.00 27.72 178 CYS A N 1
ATOM 1271 C CA . CYS A 1 180 ? -136.230 -90.250 626.496 1.00 27.61 178 CYS A CA 1
ATOM 1272 C C . CYS A 1 180 ? -135.782 -91.668 626.752 1.00 23.92 178 CYS A C 1
ATOM 1273 O O . CYS A 1 180 ? -136.495 -92.451 627.385 1.00 22.43 178 CYS A O 1
ATOM 1276 N N . SER A 1 181 ? -134.592 -91.986 626.264 1.00 19.83 179 SER A N 1
ATOM 1277 C CA . SER A 1 181 ? -134.202 -93.365 626.085 1.00 21.62 179 SER A CA 1
ATOM 1278 C C . SER A 1 181 ? -132.687 -93.514 626.143 1.00 23.50 179 SER A C 1
ATOM 1279 O O . SER A 1 181 ? -131.955 -92.548 625.909 1.00 22.97 179 SER A O 1
ATOM 1282 N N A SER A 1 182 ? -132.212 -94.718 626.446 0.45 21.80 180 SER A N 1
ATOM 1283 N N B SER A 1 182 ? -132.228 -94.718 626.477 0.55 21.73 180 SER A N 1
ATOM 1284 C CA A SER A 1 182 ? -130.780 -94.977 626.412 0.45 20.71 180 SER A CA 1
ATOM 1285 C CA B SER A 1 182 ? -130.812 -95.054 626.394 0.55 20.15 180 SER A CA 1
ATOM 1286 C C A SER A 1 182 ? -130.383 -95.569 625.064 0.45 21.01 180 SER A C 1
ATOM 1287 C C B SER A 1 182 ? -130.453 -95.465 624.972 0.55 20.88 180 SER A C 1
ATOM 1288 O O A SER A 1 182 ? -131.102 -96.400 624.502 0.45 20.53 180 SER A O 1
ATOM 1289 O O B SER A 1 182 ? -131.267 -96.071 624.269 0.55 20.94 180 SER A O 1
ATOM 1294 N N . HIS A 1 183 ? -129.235 -95.130 624.553 1.00 20.59 181 HIS A N 1
ATOM 1295 C CA . HIS A 1 183 ? -128.685 -95.635 623.301 1.00 20.69 181 HIS A CA 1
ATOM 1296 C C . HIS A 1 183 ? -127.252 -96.072 623.537 1.00 21.54 181 HIS A C 1
ATOM 1297 O O . HIS A 1 183 ? -126.520 -95.424 624.280 1.00 22.09 181 HIS A O 1
ATOM 1304 N N . PHE A 1 184 ? -126.856 -97.171 622.908 1.00 22.43 182 PHE A N 1
ATOM 1305 C CA . PHE A 1 184 ? -125.501 -97.683 623.054 1.00 23.14 182 PHE A CA 1
ATOM 1306 C C . PHE A 1 184 ? -124.762 -97.574 621.728 1.00 26.50 182 PHE A C 1
ATOM 1307 O O . PHE A 1 184 ? -125.351 -97.797 620.677 1.00 16.76 182 PHE A O 1
ATOM 1315 N N . PRO A 1 185 ? -123.474 -97.197 621.767 1.00 26.99 183 PRO A N 1
ATOM 1316 C CA . PRO A 1 185 ? -122.719 -97.035 620.516 1.00 23.80 183 PRO A CA 1
ATOM 1317 C C . PRO A 1 185 ? -122.757 -98.314 619.704 1.00 21.37 183 PRO A C 1
ATOM 1318 O O . PRO A 1 185 ? -122.488 -99.380 620.260 1.00 27.30 183 PRO A O 1
ATOM 1322 N N . TYR A 1 186 ? -123.105 -98.214 618.425 1.00 21.51 184 TYR A N 1
ATOM 1323 C CA . TYR A 1 186 ? -123.399 -99.400 617.621 1.00 25.58 184 TYR A CA 1
ATOM 1324 C C . TYR A 1 186 ? -122.188 -100.285 617.399 1.00 28.55 184 TYR A C 1
ATOM 1325 O O . TYR A 1 186 ? -122.329 -101.470 617.101 1.00 30.04 184 TYR A O 1
ATOM 1334 N N . SER A 1 187 ? -120.998 -99.708 617.541 1.00 31.43 185 SER A N 1
ATOM 1335 C CA . SER A 1 187 ? -119.761 -100.449 617.337 1.00 36.73 185 SER A CA 1
ATOM 1336 C C . SER A 1 187 ? -119.506 -101.452 618.459 1.00 41.94 185 SER A C 1
ATOM 1337 O O . SER A 1 187 ? -118.934 -102.515 618.224 1.00 46.04 185 SER A O 1
ATOM 1340 N N . GLN A 1 188 ? -119.929 -101.119 619.675 1.00 39.94 186 GLN A N 1
ATOM 1341 C CA . GLN A 1 188 ? -119.845 -102.060 620.791 1.00 37.07 186 GLN A CA 1
ATOM 1342 C C . GLN A 1 188 ? -121.236 -102.272 621.388 1.00 39.03 186 GLN A C 1
ATOM 1343 O O . GLN A 1 188 ? -121.416 -102.236 622.608 1.00 38.73 186 GLN A O 1
ATOM 1349 N N . TYR A 1 189 ? -122.210 -102.499 620.511 1.00 35.31 187 TYR A N 1
ATOM 1350 C CA . TYR A 1 189 ? -123.624 -102.542 620.887 1.00 29.64 187 TYR A CA 1
ATOM 1351 C C . TYR A 1 189 ? -123.965 -103.607 621.923 1.00 24.12 187 TYR A C 1
ATOM 1352 O O . TYR A 1 189 ? -124.484 -103.291 622.992 1.00 19.96 187 TYR A O 1
ATOM 1361 N N . GLN A 1 190 ? -123.685 -104.866 621.603 1.00 22.44 188 GLN A N 1
ATOM 1362 C CA . GLN A 1 190 ? -124.046 -105.959 622.496 1.00 23.12 188 GLN A CA 1
ATOM 1363 C C . GLN A 1 190 ? -123.172 -105.969 623.743 1.00 28.47 188 GLN A C 1
ATOM 1364 O O . GLN A 1 190 ? -123.583 -106.501 624.781 1.00 30.86 188 GLN A O 1
ATOM 1370 N N . PHE A 1 191 ? -121.972 -105.395 623.651 1.00 25.72 189 PHE A N 1
ATOM 1371 C CA . PHE A 1 191 ? -121.140 -105.260 624.843 1.00 24.38 189 PHE A CA 1
ATOM 1372 C C . PHE A 1 191 ? -121.848 -104.395 625.868 1.00 22.02 189 PHE A C 1
ATOM 1373 O O . PHE A 1 191 ? -121.998 -104.784 627.021 1.00 23.43 189 PHE A O 1
ATOM 1381 N N . TRP A 1 192 ? -122.264 -103.206 625.448 1.00 18.80 190 TRP A N 1
ATOM 1382 C CA . TRP A 1 192 ? -122.861 -102.275 626.387 1.00 18.21 190 TRP A CA 1
ATOM 1383 C C . TRP A 1 192 ? -124.197 -102.778 626.898 1.00 19.57 190 TRP A C 1
ATOM 1384 O O . TRP A 1 192 ? -124.504 -102.600 628.077 1.00 17.84 190 TRP A O 1
ATOM 1395 N N . LYS A 1 193 ? -124.986 -103.415 626.034 1.00 18.59 191 LYS A N 1
ATOM 1396 C CA . LYS A 1 193 ? -126.275 -103.953 626.473 1.00 20.51 191 LYS A CA 1
ATOM 1397 C C . LYS A 1 193 ? -126.088 -104.958 627.603 1.00 19.67 191 LYS A C 1
ATOM 1398 O O . LYS A 1 193 ? -126.788 -104.907 628.617 1.00 25.02 191 LYS A O 1
ATOM 1404 N N . ASN A 1 194 ? -125.146 -105.874 627.418 1.00 17.94 192 ASN A N 1
ATOM 1405 C CA . ASN A 1 194 ? -124.803 -106.846 628.449 1.00 23.28 192 ASN A CA 1
ATOM 1406 C C . ASN A 1 194 ? -124.251 -106.196 629.705 1.00 23.90 192 ASN A C 1
ATOM 1407 O O . ASN A 1 194 ? -124.614 -106.571 630.813 1.00 24.00 192 ASN A O 1
ATOM 1412 N N . PHE A 1 195 ? -123.366 -105.223 629.528 1.00 22.33 193 PHE A N 1
ATOM 1413 C CA . PHE A 1 195 ? -122.774 -104.532 630.659 1.00 21.40 193 PHE A CA 1
ATOM 1414 C C . PHE A 1 195 ? -123.875 -103.903 631.510 1.00 20.79 193 PHE A C 1
ATOM 1415 O O . PHE A 1 195 ? -123.947 -104.120 632.730 1.00 22.44 193 PHE A O 1
ATOM 1423 N N . GLN A 1 196 ? -124.754 -103.150 630.859 1.00 19.19 194 GLN A N 1
ATOM 1424 C CA . GLN A 1 196 ? -125.812 -102.444 631.564 1.00 21.62 194 GLN A CA 1
ATOM 1425 C C . GLN A 1 196 ? -126.828 -103.394 632.179 1.00 21.18 194 GLN A C 1
ATOM 1426 O O . GLN A 1 196 ? -127.288 -103.190 633.305 1.00 20.82 194 GLN A O 1
ATOM 1432 N N . THR A 1 197 ? -127.181 -104.439 631.449 1.00 18.84 195 THR A N 1
ATOM 1433 C CA . THR A 1 197 ? -128.141 -105.391 631.981 1.00 20.39 195 THR A CA 1
ATOM 1434 C C . THR A 1 197 ? -127.547 -106.139 633.177 1.00 21.91 195 THR A C 1
ATOM 1435 O O . THR A 1 197 ? -128.196 -106.276 634.208 1.00 22.81 195 THR A O 1
ATOM 1439 N N . LEU A 1 198 ? -126.309 -106.601 633.047 1.00 22.62 196 LEU A N 1
ATOM 1440 C CA . LEU A 1 198 ? -125.668 -107.339 634.132 1.00 26.09 196 LEU A CA 1
ATOM 1441 C C . LEU A 1 198 ? -125.474 -106.448 635.355 1.00 28.90 196 LEU A C 1
ATOM 1442 O O . LEU A 1 198 ? -125.605 -106.904 636.486 1.00 31.71 196 LEU A O 1
ATOM 1447 N N . LYS A 1 199 ? -125.164 -105.177 635.128 1.00 25.86 197 LYS A N 1
ATOM 1448 C CA . LYS A 1 199 ? -124.994 -104.259 636.238 1.00 25.16 197 LYS A CA 1
ATOM 1449 C C . LYS A 1 199 ? -126.289 -104.146 637.037 1.00 26.46 197 LYS A C 1
ATOM 1450 O O . LYS A 1 199 ? -126.257 -104.150 638.264 1.00 27.49 197 LYS A O 1
ATOM 1456 N N . ILE A 1 200 ? -127.429 -104.072 636.353 1.00 26.58 198 ILE A N 1
ATOM 1457 C CA . ILE A 1 200 ? -128.716 -104.005 637.056 1.00 28.35 198 ILE A CA 1
ATOM 1458 C C . ILE A 1 200 ? -129.054 -105.332 637.730 1.00 26.34 198 ILE A C 1
ATOM 1459 O O . ILE A 1 200 ? -129.519 -105.356 638.868 1.00 25.86 198 ILE A O 1
ATOM 1464 N N . VAL A 1 201 ? -128.812 -106.435 637.031 1.00 23.20 199 VAL A N 1
ATOM 1465 C CA . VAL A 1 201 ? -129.229 -107.737 637.532 1.00 24.71 199 VAL A CA 1
ATOM 1466 C C . VAL A 1 201 ? -128.328 -108.246 638.657 1.00 28.10 199 VAL A C 1
ATOM 1467 O O . VAL A 1 201 ? -128.806 -108.812 639.635 1.00 30.28 199 VAL A O 1
ATOM 1471 N N . ILE A 1 202 ? -127.024 -108.041 638.531 1.00 27.93 200 ILE A N 1
ATOM 1472 C CA . ILE A 1 202 ? -126.120 -108.452 639.590 1.00 24.62 200 ILE A CA 1
ATOM 1473 C C . ILE A 1 202 ? -126.416 -107.633 640.852 1.00 26.10 200 ILE A C 1
ATOM 1474 O O . ILE A 1 202 ? -126.726 -108.196 641.904 1.00 27.77 200 ILE A O 1
ATOM 1479 N N . LEU A 1 203 ? -126.374 -106.309 640.739 1.00 24.99 201 LEU A N 1
ATOM 1480 C CA . LEU A 1 203 ? -126.624 -105.436 641.892 1.00 22.03 201 LEU A CA 1
ATOM 1481 C C . LEU A 1 203 ? -128.070 -105.486 642.393 1.00 22.74 201 LEU A C 1
ATOM 1482 O O . LEU A 1 203 ? -128.323 -105.384 643.598 1.00 27.47 201 LEU A O 1
ATOM 1487 N N . GLY A 1 204 ? -129.026 -105.654 641.490 1.00 22.66 202 GLY A N 1
ATOM 1488 C CA . GLY A 1 204 ? -130.422 -105.624 641.897 1.00 20.44 202 GLY A CA 1
ATOM 1489 C C . GLY A 1 204 ? -131.052 -106.958 642.265 1.00 24.40 202 GLY A C 1
ATOM 1490 O O . GLY A 1 204 ? -132.141 -106.988 642.841 1.00 26.40 202 GLY A O 1
ATOM 1491 N N . LEU A 1 205 ? -130.388 -108.063 641.935 1.00 26.22 203 LEU A N 1
ATOM 1492 C CA . LEU A 1 205 ? -130.995 -109.381 642.121 1.00 29.49 203 LEU A CA 1
ATOM 1493 C C . LEU A 1 205 ? -130.037 -110.401 642.711 1.00 32.53 203 LEU A C 1
ATOM 1494 O O . LEU A 1 205 ? -130.314 -110.979 643.754 1.00 36.18 203 LEU A O 1
ATOM 1499 N N . VAL A 1 206 ? -128.921 -110.633 642.029 1.00 31.64 204 VAL A N 1
ATOM 1500 C CA . VAL A 1 206 ? -127.935 -111.607 642.483 1.00 29.60 204 VAL A CA 1
ATOM 1501 C C . VAL A 1 206 ? -127.336 -111.235 643.840 1.00 30.45 204 VAL A C 1
ATOM 1502 O O . VAL A 1 206 ? -127.340 -112.037 644.773 1.00 31.66 204 VAL A O 1
ATOM 1506 N N . LEU A 1 207 ? -126.815 -110.017 643.942 1.00 31.39 205 LEU A N 1
ATOM 1507 C CA . LEU A 1 207 ? -126.205 -109.558 645.181 1.00 32.36 205 LEU A CA 1
ATOM 1508 C C . LEU A 1 207 ? -127.161 -109.652 646.384 1.00 33.25 205 LEU A C 1
ATOM 1509 O O . LEU A 1 207 ? -126.808 -110.275 647.387 1.00 31.17 205 LEU A O 1
ATOM 1514 N N . PRO A 1 208 ? -128.377 -109.063 646.295 1.00 30.49 206 PRO A N 1
ATOM 1515 C CA . PRO A 1 208 ? -129.224 -109.180 647.492 1.00 31.36 206 PRO A CA 1
ATOM 1516 C C . PRO A 1 208 ? -129.736 -110.605 647.761 1.00 37.98 206 PRO A C 1
ATOM 1517 O O . PRO A 1 208 ? -130.058 -110.915 648.908 1.00 41.12 206 PRO A O 1
ATOM 1521 N N . LEU A 1 209 ? -129.810 -111.450 646.732 1.00 40.08 207 LEU A N 1
ATOM 1522 C CA . LEU A 1 209 ? -130.138 -112.864 646.936 1.00 41.24 207 LEU A CA 1
ATOM 1523 C C . LEU A 1 209 ? -129.024 -113.539 647.707 1.00 45.43 207 LEU A C 1
ATOM 1524 O O . LEU A 1 209 ? -129.270 -114.323 648.623 1.00 49.42 207 LEU A O 1
ATOM 1529 N N . LEU A 1 210 ? -127.792 -113.233 647.314 1.00 41.83 208 LEU A N 1
ATOM 1530 C CA . LEU A 1 210 ? -126.620 -113.809 647.954 1.00 43.50 208 LEU A CA 1
ATOM 1531 C C . LEU A 1 210 ? -126.560 -113.387 649.419 1.00 43.93 208 LEU A C 1
ATOM 1532 O O . LEU A 1 210 ? -126.278 -114.204 650.295 1.00 44.94 208 LEU A O 1
ATOM 1537 N N . VAL A 1 211 ? -126.838 -112.109 649.675 1.00 38.77 209 VAL A N 1
ATOM 1538 C CA . VAL A 1 211 ? -126.861 -111.591 651.030 1.00 35.37 209 VAL A CA 1
ATOM 1539 C C . VAL A 1 211 ? -127.957 -112.286 651.802 1.00 38.34 209 VAL A C 1
ATOM 1540 O O . VAL A 1 211 ? -127.737 -112.742 652.921 1.00 42.84 209 VAL A O 1
ATOM 1544 N N . MET A 1 212 ? -129.133 -112.379 651.190 1.00 36.86 210 MET A N 1
ATOM 1545 C CA . MET A 1 212 ? -130.282 -112.978 651.851 1.00 36.43 210 MET A CA 1
ATOM 1546 C C . MET A 1 212 ? -129.992 -114.408 652.255 1.00 42.35 210 MET A C 1
ATOM 1547 O O . MET A 1 212 ? -130.209 -114.790 653.404 1.00 47.00 210 MET A O 1
ATOM 1552 N N . VAL A 1 213 ? -129.495 -115.190 651.301 1.00 44.23 211 VAL A N 1
ATOM 1553 C CA . VAL A 1 213 ? -129.138 -116.583 651.538 1.00 42.99 211 VAL A CA 1
ATOM 1554 C C . VAL A 1 213 ? -128.156 -116.711 652.703 1.00 45.37 211 VAL A C 1
ATOM 1555 O O . VAL A 1 213 ? -128.459 -117.352 653.709 1.00 45.83 211 VAL A O 1
ATOM 1559 N N . ILE A 1 214 ? -126.991 -116.083 652.565 1.00 45.47 212 ILE A N 1
ATOM 1560 C CA . ILE A 1 214 ? -125.967 -116.100 653.607 1.00 46.39 212 ILE A CA 1
ATOM 1561 C C . ILE A 1 214 ? -126.505 -115.662 654.968 1.00 51.04 212 ILE A C 1
ATOM 1562 O O . ILE A 1 214 ? -126.377 -116.383 655.963 1.00 54.68 212 ILE A O 1
ATOM 1567 N N . CYS A 1 215 ? -127.121 -114.489 655.011 1.00 44.89 213 CYS A N 1
ATOM 1568 C CA . CYS A 1 215 ? -127.538 -113.934 656.283 1.00 44.83 213 CYS A CA 1
ATOM 1569 C C . CYS A 1 215 ? -128.653 -114.736 656.950 1.00 50.68 213 CYS A C 1
ATOM 1570 O O . CYS A 1 215 ? -128.668 -114.883 658.175 1.00 51.08 213 CYS A O 1
ATOM 1573 N N . TYR A 1 216 ? -129.577 -115.266 656.157 1.00 53.58 214 TYR A N 1
ATOM 1574 C CA . TYR A 1 216 ? -130.748 -115.911 656.738 1.00 58.68 214 TYR A CA 1
ATOM 1575 C C . TYR A 1 216 ? -130.497 -117.353 657.127 1.00 64.31 214 TYR A C 1
ATOM 1576 O O . TYR A 1 216 ? -131.322 -117.974 657.800 1.00 66.33 214 TYR A O 1
ATOM 1585 N N . SER A 1 217 ? -129.358 -117.889 656.717 1.00 66.47 215 SER A N 1
ATOM 1586 C CA . SER A 1 217 ? -128.974 -119.191 657.217 1.00 70.35 215 SER A CA 1
ATOM 1587 C C . SER A 1 217 ? -128.276 -119.000 658.559 1.00 70.51 215 SER A C 1
ATOM 1588 O O . SER A 1 217 ? -128.391 -119.831 659.453 1.00 74.60 215 SER A O 1
ATOM 1591 N N . GLY A 1 218 ? -127.577 -117.882 658.710 1.00 66.52 216 GLY A N 1
ATOM 1592 C CA . GLY A 1 218 ? -126.956 -117.554 659.979 1.00 66.69 216 GLY A CA 1
ATOM 1593 C C . GLY A 1 218 ? -127.985 -117.197 661.040 1.00 65.11 216 GLY A C 1
ATOM 1594 O O . GLY A 1 218 ? -127.778 -117.461 662.226 1.00 66.69 216 GLY A O 1
ATOM 1595 N N . ILE A 1 219 ? -129.100 -116.607 660.607 1.00 60.96 217 ILE A N 1
ATOM 1596 C CA . ILE A 1 219 ? -130.133 -116.102 661.514 1.00 58.06 217 ILE A CA 1
ATOM 1597 C C . ILE A 1 219 ? -131.144 -117.175 661.934 1.00 64.11 217 ILE A C 1
ATOM 1598 O O . ILE A 1 219 ? -131.486 -117.277 663.116 1.00 66.56 217 ILE A O 1
ATOM 1603 N N . LEU A 1 220 ? -131.618 -117.975 660.981 1.00 65.91 218 LEU A N 1
ATOM 1604 C CA . LEU A 1 220 ? -132.551 -119.054 661.304 1.00 70.64 218 LEU A CA 1
ATOM 1605 C C . LEU A 1 220 ? -131.885 -120.066 662.245 1.00 73.58 218 LEU A C 1
ATOM 1606 O O . LEU A 1 220 ? -132.531 -120.634 663.130 1.00 72.95 218 LEU A O 1
ATOM 1611 N N . LYS A 1 221 ? -130.587 -120.277 662.037 1.00 74.98 219 LYS A N 1
ATOM 1612 C CA . LYS A 1 221 ? -129.746 -121.067 662.936 1.00 77.44 219 LYS A CA 1
ATOM 1613 C C . LYS A 1 221 ? -129.900 -120.602 664.378 1.00 75.64 219 LYS A C 1
ATOM 1614 O O . LYS A 1 221 ? -130.292 -121.367 665.258 1.00 77.87 219 LYS A O 1
ATOM 1620 N N . THR A 1 222 ? -129.594 -119.330 664.602 1.00 71.56 220 THR A N 1
ATOM 1621 C CA . THR A 1 222 ? -129.674 -118.728 665.923 1.00 69.38 220 THR A CA 1
ATOM 1622 C C . THR A 1 222 ? -131.113 -118.665 666.432 1.00 70.92 220 THR A C 1
ATOM 1623 O O . THR A 1 222 ? -131.364 -118.852 667.624 1.00 73.57 220 THR A O 1
ATOM 1627 N N . LEU A 1 223 ? -132.059 -118.438 665.525 1.00 70.48 221 LEU A N 1
ATOM 1628 C CA . LEU A 1 223 ? -133.449 -118.204 665.916 1.00 75.37 221 LEU A CA 1
ATOM 1629 C C . LEU A 1 223 ? -134.178 -119.416 666.498 1.00 81.22 221 LEU A C 1
ATOM 1630 O O . LEU A 1 223 ? -134.981 -119.267 667.419 1.00 85.46 221 LEU A O 1
ATOM 1635 N N . LEU A 1 224 ? -133.925 -120.606 665.966 1.00 85.53 222 LEU A N 1
ATOM 1636 C CA . LEU A 1 224 ? -134.618 -121.794 666.465 1.00 88.67 222 LEU A CA 1
ATOM 1637 C C . LEU A 1 224 ? -133.871 -122.501 667.600 1.00 91.04 222 LEU A C 1
ATOM 1638 O O . LEU A 1 224 ? -134.157 -123.657 667.911 1.00 94.42 222 LEU A O 1
ATOM 1643 N N . ARG A 1 225 ? -132.930 -121.804 668.228 1.00 83.18 223 ARG A N 1
ATOM 1644 C CA . ARG A 1 225 ? -132.317 -122.308 669.449 1.00 76.63 223 ARG A CA 1
ATOM 1645 C C . ARG A 1 225 ? -133.345 -122.185 670.579 1.00 74.13 223 ARG A C 1
ATOM 1646 O O . ARG A 1 225 ? -134.329 -121.461 670.438 1.00 73.69 223 ARG A O 1
ATOM 1649 N N . MET A 1 226 ? -133.123 -122.895 671.685 1.00 79.67 1001 MET A N 1
ATOM 1650 C CA . MET A 1 226 ? -134.099 -122.977 672.779 1.00 72.87 1001 MET A CA 1
ATOM 1651 C C . MET A 1 226 ? -134.433 -121.614 673.401 1.00 69.09 1001 MET A C 1
ATOM 1652 O O . MET A 1 226 ? -133.548 -120.906 673.888 1.00 67.19 1001 MET A O 1
ATOM 1654 N N . LYS A 1 227 ? -135.717 -121.259 673.401 1.00 67.82 1002 LYS A N 1
ATOM 1655 C CA . LYS A 1 227 ? -136.144 -119.921 673.814 1.00 66.43 1002 LYS A CA 1
ATOM 1656 C C . LYS A 1 227 ? -136.456 -119.782 675.316 1.00 66.39 1002 LYS A C 1
ATOM 1657 O O . LYS A 1 227 ? -137.114 -120.632 675.913 1.00 66.36 1002 LYS A O 1
ATOM 1659 N N . LYS A 1 228 ? -135.986 -118.687 675.910 1.00 65.43 1003 LYS A N 1
ATOM 1660 C CA . LYS A 1 228 ? -136.224 -118.383 677.320 1.00 58.93 1003 LYS A CA 1
ATOM 1661 C C . LYS A 1 228 ? -137.628 -117.841 677.584 1.00 61.13 1003 LYS A C 1
ATOM 1662 O O . LYS A 1 228 ? -138.122 -116.991 676.843 1.00 63.16 1003 LYS A O 1
ATOM 1668 N N . TYR A 1 229 ? -138.260 -118.324 678.652 1.00 59.33 1004 TYR A N 1
ATOM 1669 C CA . TYR A 1 229 ? -139.613 -117.895 679.003 1.00 53.16 1004 TYR A CA 1
ATOM 1670 C C . TYR A 1 229 ? -139.669 -117.267 680.391 1.00 48.77 1004 TYR A C 1
ATOM 1671 O O . TYR A 1 229 ? -138.834 -117.558 681.246 1.00 43.80 1004 TYR A O 1
ATOM 1680 N N . THR A 1 230 ? -140.656 -116.402 680.610 1.00 39.23 1005 THR A N 1
ATOM 1681 C CA . THR A 1 230 ? -140.785 -115.714 681.888 1.00 37.04 1005 THR A CA 1
ATOM 1682 C C . THR A 1 230 ? -142.218 -115.783 682.409 1.00 41.48 1005 THR A C 1
ATOM 1683 O O . THR A 1 230 ? -143.178 -115.743 681.640 1.00 43.34 1005 THR A O 1
ATOM 1687 N N . CYS A 1 231 ? -142.353 -115.911 683.722 1.00 35.01 1006 CYS A N 1
ATOM 1688 C CA . CYS A 1 231 ? -143.662 -115.945 684.354 1.00 43.44 1006 CYS A CA 1
ATOM 1689 C C . CYS A 1 231 ? -144.289 -114.556 684.330 1.00 44.81 1006 CYS A C 1
ATOM 1690 O O . CYS A 1 231 ? -143.638 -113.567 684.665 1.00 43.99 1006 CYS A O 1
ATOM 1693 N N . THR A 1 232 ? -145.550 -114.477 683.920 1.00 49.49 1007 THR A N 1
ATOM 1694 C CA . THR A 1 232 ? -146.227 -113.189 683.796 1.00 51.65 1007 THR A CA 1
ATOM 1695 C C . THR A 1 232 ? -146.650 -112.640 685.152 1.00 51.88 1007 THR A C 1
ATOM 1696 O O . THR A 1 232 ? -146.820 -111.431 685.318 1.00 53.57 1007 THR A O 1
ATOM 1700 N N . VAL A 1 233 ? -146.815 -113.535 686.121 1.00 48.45 1008 VAL A N 1
ATOM 1701 C CA . VAL A 1 233 ? -147.218 -113.143 687.463 1.00 47.28 1008 VAL A CA 1
ATOM 1702 C C . VAL A 1 233 ? -146.054 -112.630 688.311 1.00 44.78 1008 VAL A C 1
ATOM 1703 O O . VAL A 1 233 ? -146.115 -111.530 688.870 1.00 40.24 1008 VAL A O 1
ATOM 1707 N N . CYS A 1 234 ? -144.996 -113.429 688.411 1.00 43.50 1009 CYS A N 1
ATOM 1708 C CA . CYS A 1 234 ? -143.925 -113.131 689.352 1.00 38.34 1009 CYS A CA 1
ATOM 1709 C C . CYS A 1 234 ? -142.626 -112.742 688.657 1.00 38.17 1009 CYS A C 1
ATOM 1710 O O . CYS A 1 234 ? -141.759 -112.114 689.259 1.00 41.79 1009 CYS A O 1
ATOM 1713 N N . GLY A 1 235 ? -142.486 -113.106 687.390 1.00 36.63 1010 GLY A N 1
ATOM 1714 C CA . GLY A 1 235 ? -141.363 -112.620 686.605 1.00 36.04 1010 GLY A CA 1
ATOM 1715 C C . GLY A 1 235 ? -140.176 -113.559 686.597 1.00 37.71 1010 GLY A C 1
ATOM 1716 O O . GLY A 1 235 ? -139.125 -113.225 686.042 1.00 35.50 1010 GLY A O 1
ATOM 1717 N N . TYR A 1 236 ? -140.341 -114.723 687.227 1.00 37.47 1011 TYR A N 1
ATOM 1718 C CA . TYR A 1 236 ? -139.350 -115.791 687.153 1.00 36.39 1011 TYR A CA 1
ATOM 1719 C C . TYR A 1 236 ? -138.988 -116.079 685.700 1.00 39.82 1011 TYR A C 1
ATOM 1720 O O . TYR A 1 236 ? -139.861 -116.105 684.835 1.00 38.82 1011 TYR A O 1
ATOM 1729 N N . ILE A 1 237 ? -137.701 -116.271 685.431 1.00 42.26 1012 ILE A N 1
ATOM 1730 C CA . ILE A 1 237 ? -137.260 -116.600 684.083 1.00 43.64 1012 ILE A CA 1
ATOM 1731 C C . ILE A 1 237 ? -136.847 -118.060 683.998 1.00 45.24 1012 ILE A C 1
ATOM 1732 O O . ILE A 1 237 ? -135.982 -118.514 684.749 1.00 47.73 1012 ILE A O 1
ATOM 1737 N N . TYR A 1 238 ? -137.471 -118.797 683.088 1.00 45.16 1013 TYR A N 1
ATOM 1738 C CA . TYR A 1 238 ? -137.011 -120.141 682.793 1.00 48.59 1013 TYR A CA 1
ATOM 1739 C C . TYR A 1 238 ? -135.932 -120.089 681.724 1.00 50.48 1013 TYR A C 1
ATOM 1740 O O . TYR A 1 238 ? -136.200 -119.766 680.568 1.00 50.23 1013 TYR A O 1
ATOM 1749 N N . ASN A 1 239 ? -134.709 -120.403 682.126 1.00 54.45 1014 ASN A N 1
ATOM 1750 C CA . ASN A 1 239 ? -133.594 -120.504 681.204 1.00 62.17 1014 ASN A CA 1
ATOM 1751 C C . ASN A 1 239 ? -133.416 -121.949 680.746 1.00 72.56 1014 ASN A C 1
ATOM 1752 O O . ASN A 1 239 ? -132.993 -122.796 681.527 1.00 75.70 1014 ASN A O 1
ATOM 1757 N N . PRO A 1 240 ? -133.743 -122.235 679.474 1.00 80.83 1015 PRO A N 1
ATOM 1758 C CA . PRO A 1 240 ? -133.653 -123.585 678.902 1.00 85.91 1015 PRO A CA 1
ATOM 1759 C C . PRO A 1 240 ? -132.275 -124.213 679.066 1.00 89.78 1015 PRO A C 1
ATOM 1760 O O . PRO A 1 240 ? -132.176 -125.435 679.131 1.00 95.52 1015 PRO A O 1
ATOM 1764 N N . GLU A 1 241 ? -131.237 -123.386 679.136 1.00 88.68 1016 GLU A N 1
ATOM 1765 C CA . GLU A 1 241 ? -129.869 -123.876 679.247 1.00 89.75 1016 GLU A CA 1
ATOM 1766 C C . GLU A 1 241 ? -129.647 -124.650 680.542 1.00 88.48 1016 GLU A C 1
ATOM 1767 O O . GLU A 1 241 ? -128.948 -125.665 680.551 1.00 93.16 1016 GLU A O 1
ATOM 1769 N N . ASP A 1 242 ? -130.247 -124.184 681.631 1.00 83.98 1017 ASP A N 1
ATOM 1770 C CA . ASP A 1 242 ? -130.043 -124.832 682.926 1.00 86.26 1017 ASP A CA 1
ATOM 1771 C C . ASP A 1 242 ? -131.336 -125.283 683.611 1.00 79.94 1017 ASP A C 1
ATOM 1772 O O . ASP A 1 242 ? -131.351 -125.503 684.826 1.00 74.80 1017 ASP A O 1
ATOM 1777 N N . GLY A 1 243 ? -132.400 -125.424 682.824 1.00 79.85 1018 GLY A N 1
ATOM 1778 C CA . GLY A 1 243 ? -133.671 -125.957 683.283 1.00 79.79 1018 GLY A CA 1
ATOM 1779 C C . GLY A 1 243 ? -134.131 -125.570 684.670 1.00 80.06 1018 GLY A C 1
ATOM 1780 O O . GLY A 1 243 ? -134.226 -124.390 685.013 1.00 80.35 1018 GLY A O 1
ATOM 1781 N N . ASP A 1 244 ? -134.405 -126.577 685.481 1.00 81.79 1019 ASP A N 1
ATOM 1782 C CA . ASP A 1 244 ? -134.910 -126.350 686.822 1.00 80.87 1019 ASP A CA 1
ATOM 1783 C C . ASP A 1 244 ? -134.780 -127.688 687.533 1.00 86.99 1019 ASP A C 1
ATOM 1784 O O . ASP A 1 244 ? -135.692 -128.521 687.451 1.00 87.75 1019 ASP A O 1
ATOM 1789 N N . PRO A 1 245 ? -133.643 -127.913 688.220 1.00 91.38 1020 PRO A N 1
ATOM 1790 C CA . PRO A 1 245 ? -133.278 -129.205 688.821 1.00 93.39 1020 PRO A CA 1
ATOM 1791 C C . PRO A 1 245 ? -134.109 -129.609 690.018 1.00 89.89 1020 PRO A C 1
ATOM 1792 O O . PRO A 1 245 ? -134.584 -130.740 690.027 1.00 90.78 1020 PRO A O 1
ATOM 1796 N N . ASP A 1 246 ? -134.293 -128.705 690.974 1.00 85.91 1021 ASP A N 1
ATOM 1797 C CA . ASP A 1 246 ? -134.950 -129.044 692.229 1.00 82.29 1021 ASP A CA 1
ATOM 1798 C C . ASP A 1 246 ? -136.452 -129.266 692.081 1.00 75.93 1021 ASP A C 1
ATOM 1799 O O . ASP A 1 246 ? -137.148 -129.545 693.062 1.00 74.05 1021 ASP A O 1
ATOM 1804 N N . ASN A 1 247 ? -136.945 -129.146 690.855 1.00 71.09 1022 ASN A N 1
ATOM 1805 C CA . ASN A 1 247 ? -138.340 -129.434 690.565 1.00 62.53 1022 ASN A CA 1
ATOM 1806 C C . ASN A 1 247 ? -138.473 -130.425 689.409 1.00 56.85 1022 ASN A C 1
ATOM 1807 O O . ASN A 1 247 ? -139.526 -130.521 688.777 1.00 52.58 1022 ASN A O 1
ATOM 1812 N N . GLY A 1 248 ? -137.391 -131.155 689.142 1.00 53.86 1023 GLY A N 1
ATOM 1813 C CA . GLY A 1 248 ? -137.420 -132.295 688.238 1.00 57.19 1023 GLY A CA 1
ATOM 1814 C C . GLY A 1 248 ? -137.156 -132.038 686.765 1.00 72.05 1023 GLY A C 1
ATOM 1815 O O . GLY A 1 248 ? -137.280 -132.951 685.942 1.00 72.66 1023 GLY A O 1
ATOM 1816 N N . VAL A 1 249 ? -136.790 -130.805 686.421 1.00 67.55 1024 VAL A N 1
ATOM 1817 C CA . VAL A 1 249 ? -136.591 -130.443 685.021 1.00 65.10 1024 VAL A CA 1
ATOM 1818 C C . VAL A 1 249 ? -135.118 -130.484 684.637 1.00 70.25 1024 VAL A C 1
ATOM 1819 O O . VAL A 1 249 ? -134.319 -129.640 685.063 1.00 67.96 1024 VAL A O 1
ATOM 1823 N N . ASN A 1 250 ? -134.778 -131.481 683.827 1.00 75.74 1025 ASN A N 1
ATOM 1824 C CA . ASN A 1 250 ? -133.428 -131.665 683.318 1.00 81.01 1025 ASN A CA 1
ATOM 1825 C C . ASN A 1 250 ? -132.984 -130.529 682.400 1.00 79.17 1025 ASN A C 1
ATOM 1826 O O . ASN A 1 250 ? -133.668 -130.211 681.422 1.00 73.24 1025 ASN A O 1
ATOM 1831 N N . PRO A 1 251 ? -131.821 -129.934 682.707 1.00 80.99 1026 PRO A N 1
ATOM 1832 C CA . PRO A 1 251 ? -131.252 -128.806 681.961 1.00 77.98 1026 PRO A CA 1
ATOM 1833 C C . PRO A 1 251 ? -131.200 -129.094 680.465 1.00 79.46 1026 PRO A C 1
ATOM 1834 O O . PRO A 1 251 ? -131.025 -130.247 680.071 1.00 81.67 1026 PRO A O 1
ATOM 1838 N N . GLY A 1 252 ? -131.359 -128.064 679.643 1.00 79.80 1027 GLY A N 1
ATOM 1839 C CA . GLY A 1 252 ? -131.372 -128.250 678.205 1.00 71.08 1027 GLY A CA 1
ATOM 1840 C C . GLY A 1 252 ? -132.717 -128.743 677.707 1.00 71.26 1027 GLY A C 1
ATOM 1841 O O . GLY A 1 252 ? -132.828 -129.261 676.596 1.00 74.31 1027 GLY A O 1
ATOM 1842 N N . THR A 1 253 ? -133.746 -128.590 678.534 1.00 81.41 1028 THR A N 1
ATOM 1843 C CA . THR A 1 253 ? -135.088 -129.001 678.144 1.00 83.93 1028 THR A CA 1
ATOM 1844 C C . THR A 1 253 ? -135.847 -127.808 677.591 1.00 80.08 1028 THR A C 1
ATOM 1845 O O . THR A 1 253 ? -135.967 -126.777 678.255 1.00 72.02 1028 THR A O 1
ATOM 1847 N N . ASP A 1 254 ? -136.342 -127.942 676.365 1.00 88.56 1029 ASP A N 1
ATOM 1848 C CA . ASP A 1 254 ? -137.183 -126.905 675.789 1.00 86.66 1029 ASP A CA 1
ATOM 1849 C C . ASP A 1 254 ? -138.418 -126.766 676.669 1.00 84.16 1029 ASP A C 1
ATOM 1850 O O . ASP A 1 254 ? -138.929 -127.754 677.190 1.00 84.42 1029 ASP A O 1
ATOM 1852 N N . PHE A 1 255 ? -138.871 -125.531 676.849 1.00 81.53 1030 PHE A N 1
ATOM 1853 C CA . PHE A 1 255 ? -140.031 -125.231 677.679 1.00 77.75 1030 PHE A CA 1
ATOM 1854 C C . PHE A 1 255 ? -141.251 -126.062 677.268 1.00 83.11 1030 PHE A C 1
ATOM 1855 O O . PHE A 1 255 ? -142.089 -126.422 678.103 1.00 80.72 1030 PHE A O 1
ATOM 1863 N N . LYS A 1 256 ? -141.335 -126.371 675.977 1.00 88.87 1031 LYS A N 1
ATOM 1864 C CA . LYS A 1 256 ? -142.401 -127.216 675.461 1.00 91.08 1031 LYS A CA 1
ATOM 1865 C C . LYS A 1 256 ? -142.216 -128.647 675.947 1.00 95.64 1031 LYS A C 1
ATOM 1866 O O . LYS A 1 256 ? -143.186 -129.382 676.106 1.00 95.84 1031 LYS A O 1
ATOM 1868 N N . ASP A 1 257 ? -140.963 -129.027 676.191 1.00 103.32 1032 ASP A N 1
ATOM 1869 C CA . ASP A 1 257 ? -140.624 -130.392 676.595 1.00 104.30 1032 ASP A CA 1
ATOM 1870 C C . ASP A 1 257 ? -140.699 -130.587 678.114 1.00 99.16 1032 ASP A C 1
ATOM 1871 O O . ASP A 1 257 ? -140.317 -131.637 678.633 1.00 101.04 1032 ASP A O 1
ATOM 1873 N N . ILE A 1 258 ? -141.190 -129.572 678.817 1.00 86.25 1033 ILE A N 1
ATOM 1874 C CA . ILE A 1 258 ? -141.426 -129.665 680.252 1.00 75.51 1033 ILE A CA 1
ATOM 1875 C C . ILE A 1 258 ? -142.799 -130.262 680.534 1.00 75.54 1033 ILE A C 1
ATOM 1876 O O . ILE A 1 258 ? -143.789 -129.827 679.941 1.00 77.44 1033 ILE A O 1
ATOM 1881 N N . PRO A 1 259 ? -142.861 -131.265 681.432 1.00 71.93 1034 PRO A N 1
ATOM 1882 C CA . PRO A 1 259 ? -144.128 -131.865 681.871 1.00 75.14 1034 PRO A CA 1
ATOM 1883 C C . PRO A 1 259 ? -145.170 -130.798 682.210 1.00 78.23 1034 PRO A C 1
ATOM 1884 O O . PRO A 1 259 ? -144.842 -129.826 682.882 1.00 78.98 1034 PRO A O 1
ATOM 1888 N N . ASP A 1 260 ? -146.399 -130.970 681.737 1.00 82.68 1035 ASP A N 1
ATOM 1889 C CA . ASP A 1 260 ? -147.399 -129.909 681.815 1.00 87.54 1035 ASP A CA 1
ATOM 1890 C C . ASP A 1 260 ? -147.826 -129.598 683.249 1.00 88.63 1035 ASP A C 1
ATOM 1891 O O . ASP A 1 260 ? -148.232 -128.476 683.562 1.00 89.71 1035 ASP A O 1
ATOM 1896 N N . ASP A 1 261 ? -147.718 -130.593 684.121 1.00 88.43 1036 ASP A N 1
ATOM 1897 C CA . ASP A 1 261 ? -148.086 -130.435 685.524 1.00 85.51 1036 ASP A CA 1
ATOM 1898 C C . ASP A 1 261 ? -147.097 -129.561 686.298 1.00 77.89 1036 ASP A C 1
ATOM 1899 O O . ASP A 1 261 ? -147.298 -129.277 687.479 1.00 77.22 1036 ASP A O 1
ATOM 1904 N N . TRP A 1 262 ? -146.030 -129.145 685.624 1.00 71.51 1037 TRP A N 1
ATOM 1905 C CA . TRP A 1 262 ? -145.013 -128.275 686.204 1.00 64.02 1037 TRP A CA 1
ATOM 1906 C C . TRP A 1 262 ? -145.547 -126.851 686.348 1.00 59.33 1037 TRP A C 1
ATOM 1907 O O . TRP A 1 262 ? -146.326 -126.386 685.510 1.00 60.46 1037 TRP A O 1
ATOM 1918 N N . VAL A 1 263 ? -145.139 -126.177 687.424 1.00 54.74 1038 VAL A N 1
ATOM 1919 C CA . VAL A 1 263 ? -145.554 -124.798 687.703 1.00 49.34 1038 VAL A CA 1
ATOM 1920 C C . VAL A 1 263 ? -144.354 -123.890 687.983 1.00 44.78 1038 VAL A C 1
ATOM 1921 O O . VAL A 1 263 ? -143.237 -124.372 688.175 1.00 40.32 1038 VAL A O 1
ATOM 1925 N N . CYS A 1 264 ? -144.591 -122.580 688.008 1.00 37.85 1039 CYS A N 1
ATOM 1926 C CA . CYS A 1 264 ? -143.551 -121.601 688.341 1.00 36.57 1039 CYS A CA 1
ATOM 1927 C C . CYS A 1 264 ? -142.978 -121.860 689.735 1.00 38.79 1039 CYS A C 1
ATOM 1928 O O . CYS A 1 264 ? -143.714 -121.856 690.723 1.00 34.86 1039 CYS A O 1
ATOM 1931 N N . PRO A 1 265 ? -141.659 -122.094 689.823 1.00 39.41 1040 PRO A N 1
ATOM 1932 C CA . PRO A 1 265 ? -141.045 -122.427 691.116 1.00 39.46 1040 PRO A CA 1
ATOM 1933 C C . PRO A 1 265 ? -141.247 -121.357 692.190 1.00 34.10 1040 PRO A C 1
ATOM 1934 O O . PRO A 1 265 ? -141.155 -121.663 693.377 1.00 34.02 1040 PRO A O 1
ATOM 1938 N N . LEU A 1 266 ? -141.548 -120.128 691.789 1.00 34.09 1041 LEU A N 1
ATOM 1939 C CA . LEU A 1 266 ? -141.721 -119.066 692.766 1.00 34.79 1041 LEU A CA 1
ATOM 1940 C C . LEU A 1 266 ? -143.190 -118.880 693.172 1.00 33.32 1041 LEU A C 1
ATOM 1941 O O . LEU A 1 266 ? -143.485 -118.768 694.359 1.00 29.73 1041 LEU A O 1
ATOM 1946 N N . CYS A 1 267 ? -144.109 -118.848 692.206 1.00 33.29 1042 CYS A N 1
ATOM 1947 C CA . CYS A 1 267 ? -145.513 -118.563 692.526 1.00 33.37 1042 CYS A CA 1
ATOM 1948 C C . CYS A 1 267 ? -146.464 -119.724 692.226 1.00 40.11 1042 CYS A C 1
ATOM 1949 O O . CYS A 1 267 ? -147.597 -119.742 692.705 1.00 43.78 1042 CYS A O 1
ATOM 1952 N N . GLY A 1 268 ? -146.017 -120.687 691.430 1.00 42.51 1043 GLY A N 1
ATOM 1953 C CA . GLY A 1 268 ? -146.818 -121.868 691.169 1.00 43.07 1043 GLY A CA 1
ATOM 1954 C C . GLY A 1 268 ? -147.924 -121.730 690.133 1.00 44.28 1043 GLY A C 1
ATOM 1955 O O . GLY A 1 268 ? -148.877 -122.506 690.159 1.00 45.21 1043 GLY A O 1
ATOM 1956 N N . VAL A 1 269 ? -147.821 -120.763 689.221 1.00 44.05 1044 VAL A N 1
ATOM 1957 C CA . VAL A 1 269 ? -148.763 -120.726 688.098 1.00 44.87 1044 VAL A CA 1
ATOM 1958 C C . VAL A 1 269 ? -148.383 -121.772 687.065 1.00 45.62 1044 VAL A C 1
ATOM 1959 O O . VAL A 1 269 ? -147.244 -122.237 687.031 1.00 47.57 1044 VAL A O 1
ATOM 1963 N N . GLY A 1 270 ? -149.339 -122.132 686.215 1.00 44.96 1045 GLY A N 1
ATOM 1964 C CA . GLY A 1 270 ? -149.088 -123.099 685.167 1.00 47.16 1045 GLY A CA 1
ATOM 1965 C C . GLY A 1 270 ? -148.298 -122.487 684.029 1.00 48.75 1045 GLY A C 1
ATOM 1966 O O . GLY A 1 270 ? -148.106 -121.270 683.983 1.00 47.48 1045 GLY A O 1
ATOM 1967 N N . LYS A 1 271 ? -147.844 -123.332 683.105 1.00 50.96 1046 LYS A N 1
ATOM 1968 C CA . LYS A 1 271 ? -147.100 -122.869 681.942 1.00 53.36 1046 LYS A CA 1
ATOM 1969 C C . LYS A 1 271 ? -147.975 -121.947 681.111 1.00 56.50 1046 LYS A C 1
ATOM 1970 O O . LYS A 1 271 ? -147.474 -121.124 680.347 1.00 55.21 1046 LYS A O 1
ATOM 1975 N N . ASP A 1 272 ? -149.288 -122.082 681.292 1.00 62.43 1047 ASP A N 1
ATOM 1976 C CA . ASP A 1 272 ? -150.275 -121.223 680.643 1.00 63.00 1047 ASP A CA 1
ATOM 1977 C C . ASP A 1 272 ? -150.036 -119.725 680.887 1.00 59.89 1047 ASP A C 1
ATOM 1978 O O . ASP A 1 272 ? -150.424 -118.889 680.068 1.00 59.99 1047 ASP A O 1
ATOM 1980 N N . GLN A 1 273 ? -149.399 -119.387 682.006 1.00 54.81 1048 GLN A N 1
ATOM 1981 C CA . GLN A 1 273 ? -149.181 -117.988 682.349 1.00 49.61 1048 GLN A CA 1
ATOM 1982 C C . GLN A 1 273 ? -147.748 -117.522 682.051 1.00 47.04 1048 GLN A C 1
ATOM 1983 O O . GLN A 1 273 ? -147.312 -116.483 682.543 1.00 44.97 1048 GLN A O 1
ATOM 1985 N N . PHE A 1 274 ? -147.026 -118.292 681.240 1.00 47.01 1049 PHE A N 1
ATOM 1986 C CA . PHE A 1 274 ? -145.663 -117.940 680.833 1.00 47.21 1049 PHE A CA 1
ATOM 1987 C C . PHE A 1 274 ? -145.632 -117.362 679.408 1.00 51.67 1049 PHE A C 1
ATOM 1988 O O . PHE A 1 274 ? -146.422 -117.757 678.550 1.00 54.79 1049 PHE A O 1
ATOM 1996 N N . GLU A 1 275 ? -144.718 -116.425 679.167 1.00 49.97 1050 GLU A N 1
ATOM 1997 C CA . GLU A 1 275 ? -144.537 -115.823 677.851 1.00 49.28 1050 GLU A CA 1
ATOM 1998 C C . GLU A 1 275 ? -143.069 -115.885 677.466 1.00 49.42 1050 GLU A C 1
ATOM 1999 O O . GLU A 1 275 ? -142.231 -116.246 678.288 1.00 51.09 1050 GLU A O 1
ATOM 2002 N N . GLU A 1 276 ? -142.756 -115.530 676.223 1.00 47.82 1051 GLU A N 1
ATOM 2003 C CA . GLU A 1 276 ? -141.365 -115.378 675.804 1.00 48.10 1051 GLU A CA 1
ATOM 2004 C C . GLU A 1 276 ? -140.770 -114.099 676.405 1.00 45.32 1051 GLU A C 1
ATOM 2005 O O . GLU A 1 276 ? -141.481 -113.113 676.617 1.00 44.86 1051 GLU A O 1
ATOM 2011 N N . VAL A 1 277 ? -139.469 -114.113 676.674 1.00 44.75 1052 VAL A N 1
ATOM 2012 C CA . VAL A 1 277 ? -138.794 -112.930 677.200 1.00 45.24 1052 VAL A CA 1
ATOM 2013 C C . VAL A 1 277 ? -138.742 -111.821 676.141 1.00 46.99 1052 VAL A C 1
ATOM 2014 O O . VAL A 1 277 ? -138.726 -112.102 674.941 1.00 41.47 1052 VAL A O 1
ATOM 2018 N N . GLU A 1 278 ? -138.724 -110.568 676.593 1.00 44.96 1053 GLU A N 1
ATOM 2019 C CA . GLU A 1 278 ? -138.844 -109.407 675.704 1.00 45.69 1053 GLU A CA 1
ATOM 2020 C C . GLU A 1 278 ? -137.798 -109.399 674.603 1.00 45.01 1053 GLU A C 1
ATOM 2021 O O . GLU A 1 278 ? -138.106 -109.098 673.449 1.00 44.24 1053 GLU A O 1
ATOM 2023 N N . GLU A 1 279 ? -136.566 -109.745 674.964 1.00 46.69 1054 GLU A N 1
ATOM 2024 C CA . GLU A 1 279 ? -135.448 -109.702 674.028 1.00 49.66 1054 GLU A CA 1
ATOM 2025 C C . GLU A 1 279 ? -135.628 -110.706 672.895 1.00 56.02 1054 GLU A C 1
ATOM 2026 O O . GLU A 1 279 ? -135.090 -110.519 671.802 1.00 58.20 1054 GLU A O 1
ATOM 2032 N N . GLU A 1 280 ? -136.395 -111.762 673.157 1.00 70.60 227 GLU A N 1
ATOM 2033 C CA . GLU A 1 280 ? -136.611 -112.819 672.180 1.00 53.96 227 GLU A CA 1
ATOM 2034 C C . GLU A 1 280 ? -137.733 -112.457 671.218 1.00 52.29 227 GLU A C 1
ATOM 2035 O O . GLU A 1 280 ? -137.625 -112.695 670.015 1.00 50.08 227 GLU A O 1
ATOM 2037 N N . LYS A 1 281 ? -138.809 -111.880 671.739 1.00 53.46 228 LYS A N 1
ATOM 2038 C CA . LYS A 1 281 ? -139.910 -111.476 670.876 1.00 52.09 228 LYS A CA 1
ATOM 2039 C C . LYS A 1 281 ? -139.537 -110.243 670.046 1.00 54.92 228 LYS A C 1
ATOM 2040 O O . LYS A 1 281 ? -139.946 -110.122 668.895 1.00 53.43 228 LYS A O 1
ATOM 2046 N N . LYS A 1 282 ? -138.755 -109.334 670.624 1.00 52.10 229 LYS A N 1
ATOM 2047 C CA . LYS A 1 282 ? -138.286 -108.165 669.885 1.00 47.74 229 LYS A CA 1
ATOM 2048 C C . LYS A 1 282 ? -137.418 -108.615 668.717 1.00 49.93 229 LYS A C 1
ATOM 2049 O O . LYS A 1 282 ? -137.511 -108.079 667.611 1.00 48.75 229 LYS A O 1
ATOM 2051 N N . ARG A 1 283 ? -136.583 -109.617 668.970 1.00 48.46 230 ARG A N 1
ATOM 2052 C CA . ARG A 1 283 ? -135.765 -110.203 667.923 1.00 44.05 2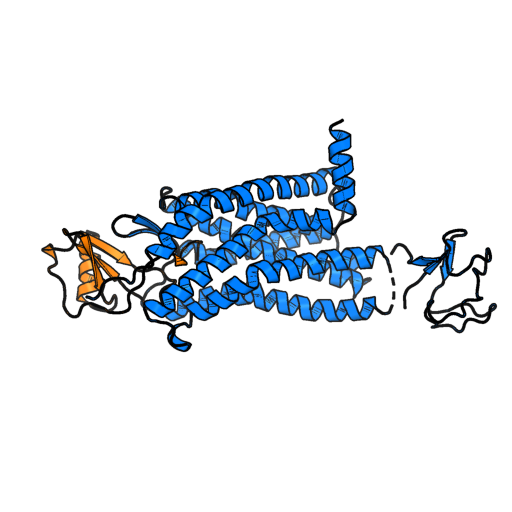30 ARG A CA 1
ATOM 2053 C C . ARG A 1 283 ? -136.624 -110.847 666.835 1.00 42.81 230 ARG A C 1
ATOM 2054 O O . ARG A 1 283 ? -136.348 -110.683 665.659 1.00 40.64 230 ARG A O 1
ATOM 2062 N N . HIS A 1 284 ? -137.671 -111.569 667.222 1.00 51.85 231 HIS A N 1
ATOM 2063 C CA . HIS A 1 284 ? -138.566 -112.169 666.233 1.00 46.81 231 HIS A CA 1
ATOM 2064 C C . HIS A 1 284 ? -139.226 -111.093 665.377 1.00 48.94 231 HIS A C 1
ATOM 2065 O O . HIS A 1 284 ? -139.382 -111.256 664.167 1.00 49.80 231 HIS A O 1
ATOM 2067 N N . ARG A 1 285 ? -139.608 -109.991 666.011 1.00 49.69 232 ARG A N 1
ATOM 2068 C CA . ARG A 1 285 ? -140.253 -108.890 665.310 1.00 47.11 232 ARG A CA 1
ATOM 2069 C C . ARG A 1 285 ? -139.291 -108.230 664.330 1.00 46.23 232 ARG A C 1
ATOM 2070 O O . ARG A 1 285 ? -139.637 -107.992 663.174 1.00 42.76 232 ARG A O 1
ATOM 2078 N N . ASP A 1 286 ? -138.077 -107.952 664.798 1.00 47.56 233 ASP A N 1
ATOM 2079 C CA . ASP A 1 286 ? -137.059 -107.297 663.980 1.00 43.18 233 ASP A CA 1
ATOM 2080 C C . ASP A 1 286 ? -136.602 -108.170 662.801 1.00 41.18 233 ASP A C 1
ATOM 2081 O O . ASP A 1 286 ? -136.152 -107.664 661.769 1.00 35.32 233 ASP A O 1
ATOM 2083 N N . VAL A 1 287 ? -136.719 -109.482 662.946 1.00 42.63 234 VAL A N 1
ATOM 2084 C CA . VAL A 1 287 ? -136.390 -110.365 661.837 1.00 39.18 234 VAL A CA 1
ATOM 2085 C C . VAL A 1 287 ? -137.573 -110.438 660.867 1.00 38.37 234 VAL A C 1
ATOM 2086 O O . VAL A 1 287 ? -137.379 -110.514 659.655 1.00 40.12 234 VAL A O 1
ATOM 2090 N N . ARG A 1 288 ? -138.797 -110.389 661.384 1.00 36.74 235 ARG A N 1
ATOM 2091 C CA . ARG A 1 288 ? -139.970 -110.449 660.512 1.00 41.14 235 ARG A CA 1
ATOM 2092 C C . ARG A 1 288 ? -140.026 -109.235 659.586 1.00 44.78 235 ARG A C 1
ATOM 2093 O O . ARG A 1 288 ? -140.437 -109.331 658.426 1.00 46.14 235 ARG A O 1
ATOM 2101 N N . LEU A 1 289 ? -139.597 -108.092 660.107 1.00 44.47 236 LEU A N 1
ATOM 2102 C CA . LEU A 1 289 ? -139.631 -106.849 659.354 1.00 42.08 236 LEU A CA 1
ATOM 2103 C C . LEU A 1 289 ? -138.666 -106.885 658.175 1.00 36.94 236 LEU A C 1
ATOM 2104 O O . LEU A 1 289 ? -139.049 -106.660 657.032 1.00 35.78 236 LEU A O 1
ATOM 2109 N N . ILE A 1 290 ? -137.411 -107.182 658.473 1.00 36.50 237 ILE A N 1
ATOM 2110 C CA . ILE A 1 290 ? -136.355 -107.140 657.477 1.00 40.95 237 ILE A CA 1
ATOM 2111 C C . ILE A 1 290 ? -136.574 -108.219 656.405 1.00 42.70 237 ILE A C 1
ATOM 2112 O O . ILE A 1 290 ? -136.243 -108.028 655.230 1.00 43.16 237 ILE A O 1
ATOM 2117 N N . PHE A 1 291 ? -137.172 -109.335 656.803 1.00 44.27 238 PHE A N 1
ATOM 2118 C CA . PHE A 1 291 ? -137.442 -110.419 655.865 1.00 44.93 238 PHE A CA 1
ATOM 2119 C C . PHE A 1 291 ? -138.523 -110.023 654.879 1.00 40.80 238 PHE A C 1
ATOM 2120 O O . PHE A 1 291 ? -138.373 -110.209 653.674 1.00 42.31 238 PHE A O 1
ATOM 2128 N N . THR A 1 292 ? -139.605 -109.466 655.406 1.00 37.70 239 THR A N 1
ATOM 2129 C CA . THR A 1 292 ? -140.735 -109.052 654.596 1.00 36.44 239 THR A CA 1
ATOM 2130 C C . THR A 1 292 ? -140.316 -108.003 653.578 1.00 38.25 239 THR A C 1
ATOM 2131 O O . THR A 1 292 ? -140.664 -108.104 652.409 1.00 41.17 239 THR A O 1
ATOM 2135 N N . ILE A 1 293 ? -139.546 -107.013 654.018 1.00 36.60 240 ILE A N 1
ATOM 2136 C CA . ILE A 1 293 ? -139.054 -105.971 653.122 1.00 36.12 240 ILE A CA 1
ATOM 2137 C C . ILE A 1 293 ? -138.266 -106.567 651.954 1.00 31.30 240 ILE A C 1
ATOM 2138 O O . ILE A 1 293 ? -138.528 -106.260 650.786 1.00 28.30 240 ILE A O 1
ATOM 2143 N N . MET A 1 294 ? -137.312 -107.432 652.288 1.00 29.03 241 MET A N 1
ATOM 2144 C CA . MET A 1 294 ? -136.430 -108.054 651.307 1.00 27.27 241 MET A CA 1
ATOM 2145 C C . MET A 1 294 ? -137.194 -108.905 650.298 1.00 34.60 241 MET A C 1
ATOM 2146 O O . MET A 1 294 ? -136.954 -108.811 649.093 1.00 33.58 241 MET A O 1
ATOM 2151 N N . ILE A 1 295 ? -138.115 -109.736 650.769 1.00 22.52 242 ILE A N 1
ATOM 2152 C CA . ILE A 1 295 ? -138.802 -110.602 649.828 1.00 31.03 242 ILE A CA 1
ATOM 2153 C C . ILE A 1 295 ? -139.912 -109.855 649.092 1.00 30.80 242 ILE A C 1
ATOM 2154 O O . ILE A 1 295 ? -140.184 -110.155 647.934 1.00 34.30 242 ILE A O 1
ATOM 2159 N N . VAL A 1 296 ? -140.546 -108.877 649.727 1.00 26.73 243 VAL A N 1
ATOM 2160 C CA . VAL A 1 296 ? -141.510 -108.078 648.982 1.00 29.04 243 VAL A CA 1
ATOM 2161 C C . VAL A 1 296 ? -140.765 -107.338 647.869 1.00 32.80 243 VAL A C 1
ATOM 2162 O O . VAL A 1 296 ? -141.282 -107.191 646.753 1.00 36.40 243 VAL A O 1
ATOM 2166 N N . TYR A 1 297 ? -139.536 -106.913 648.156 1.00 30.05 244 TYR A N 1
ATOM 2167 C CA . TYR A 1 297 ? -138.699 -106.325 647.119 1.00 24.34 244 TYR A CA 1
ATOM 2168 C C . TYR A 1 297 ? -138.529 -107.287 645.949 1.00 20.50 244 TYR A C 1
ATOM 2169 O O . TYR A 1 297 ? -138.684 -106.892 644.801 1.00 21.38 244 TYR A O 1
ATOM 2178 N N . PHE A 1 298 ? -138.207 -108.547 646.231 1.00 25.56 245 PHE A N 1
ATOM 2179 C CA . PHE A 1 298 ? -138.054 -109.546 645.164 1.00 24.34 245 PHE A CA 1
ATOM 2180 C C . PHE A 1 298 ? -139.367 -109.847 644.456 1.00 27.00 245 PHE A C 1
ATOM 2181 O O . PHE A 1 298 ? -139.370 -110.268 643.308 1.00 31.69 245 PHE A O 1
ATOM 2189 N N . LEU A 1 299 ? -140.488 -109.647 645.133 1.00 26.90 246 LEU A N 1
ATOM 2190 C CA . LEU A 1 299 ? -141.774 -109.854 644.479 1.00 28.96 246 LEU A CA 1
ATOM 2191 C C . LEU A 1 299 ? -142.012 -108.796 643.412 1.00 27.73 246 LEU A C 1
ATOM 2192 O O . LEU A 1 299 ? -142.532 -109.088 642.329 1.00 29.06 246 LEU A O 1
ATOM 2197 N N . PHE A 1 300 ? -141.614 -107.566 643.715 1.00 22.57 247 PHE A N 1
ATOM 2198 C CA . PHE A 1 300 ? -141.923 -106.454 642.834 1.00 23.73 247 PHE A CA 1
ATOM 2199 C C . PHE A 1 300 ? -140.882 -106.225 641.754 1.00 22.86 247 PHE A C 1
ATOM 2200 O O . PHE A 1 300 ? -141.196 -105.629 640.728 1.00 24.67 247 PHE A O 1
ATOM 2208 N N . TRP A 1 301 ? -139.655 -106.695 641.970 1.00 24.04 248 TRP A N 1
ATOM 2209 C CA . TRP A 1 301 ? -138.541 -106.343 641.073 1.00 23.66 248 TRP A CA 1
ATOM 2210 C C . TRP A 1 301 ? -137.853 -107.525 640.364 1.00 23.02 248 TRP A C 1
ATOM 2211 O O . TRP A 1 301 ? -137.221 -107.342 639.321 1.00 23.63 248 TRP A O 1
ATOM 2222 N N . ALA A 1 302 ? -137.943 -108.727 640.921 1.00 20.95 249 ALA A N 1
ATOM 2223 C CA . ALA A 1 302 ? -137.372 -109.881 640.233 1.00 17.21 249 ALA A CA 1
ATOM 2224 C C . ALA A 1 302 ? -138.019 -110.131 638.871 1.00 29.11 249 ALA A C 1
ATOM 2225 O O . ALA A 1 302 ? -137.329 -110.550 637.952 1.00 29.49 249 ALA A O 1
ATOM 2227 N N . PRO A 1 303 ? -139.344 -109.902 638.729 1.00 29.21 250 PRO A N 1
ATOM 2228 C CA . PRO A 1 303 ? -139.853 -110.129 637.371 1.00 18.00 250 PRO A CA 1
ATOM 2229 C C . PRO A 1 303 ? -139.200 -109.224 636.326 1.00 28.85 250 PRO A C 1
ATOM 2230 O O . PRO A 1 303 ? -138.831 -109.700 635.257 1.00 26.20 250 PRO A O 1
ATOM 2234 N N . TYR A 1 304 ? -139.039 -107.945 636.639 1.00 26.18 251 TYR A N 1
ATOM 2235 C CA . TYR A 1 304 ? -138.394 -107.025 635.707 1.00 24.71 251 TYR A CA 1
ATOM 2236 C C . TYR A 1 304 ? -136.959 -107.441 635.338 1.00 23.33 251 TYR A C 1
ATOM 2237 O O . TYR A 1 304 ? -136.596 -107.439 634.162 1.00 22.98 251 TYR A O 1
ATOM 2246 N N . ASN A 1 305 ? -136.144 -107.778 636.335 1.00 21.11 252 ASN A N 1
ATOM 2247 C CA . ASN A 1 305 ? -134.773 -108.234 636.085 1.00 22.2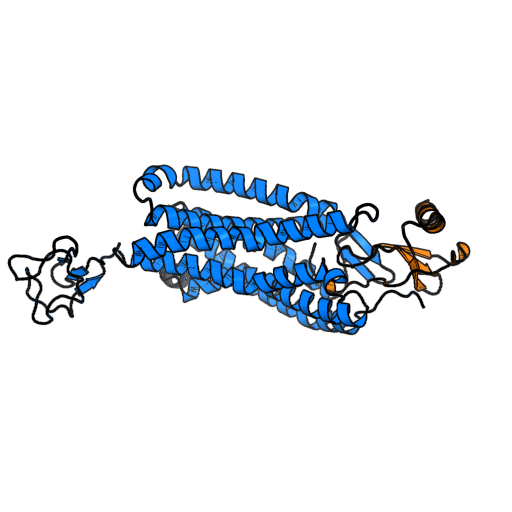1 252 ASN A CA 1
ATOM 2248 C C . ASN A 1 305 ? -134.747 -109.440 635.151 1.00 26.22 252 ASN A C 1
ATOM 2249 O O . ASN A 1 305 ? -133.934 -109.517 634.236 1.00 28.43 252 ASN A O 1
ATOM 2254 N N . ILE A 1 306 ? -135.641 -110.390 635.392 1.00 26.15 253 ILE A N 1
ATOM 2255 C CA . ILE A 1 306 ? -135.685 -111.592 634.572 1.00 29.47 253 ILE A CA 1
ATOM 2256 C C . ILE A 1 306 ? -136.022 -111.246 633.123 1.00 31.61 253 ILE A C 1
ATOM 2257 O O . ILE A 1 306 ? -135.313 -111.652 632.203 1.00 33.47 253 ILE A O 1
ATOM 2262 N N . VAL A 1 307 ? -137.086 -110.473 632.931 1.00 30.20 254 VAL A N 1
ATOM 2263 C CA . VAL A 1 307 ? -137.496 -110.032 631.601 1.00 30.08 254 VAL A CA 1
ATOM 2264 C C . VAL A 1 307 ? -136.386 -109.203 630.942 1.00 26.28 254 VAL A C 1
ATOM 2265 O O . VAL A 1 307 ? -136.232 -109.200 629.720 1.00 25.75 254 VAL A O 1
ATOM 2269 N N . LEU A 1 308 ? -135.585 -108.533 631.761 1.00 22.16 255 LEU A N 1
ATOM 2270 C CA . LEU A 1 308 ? -134.467 -107.746 631.259 1.00 22.82 255 LEU A CA 1
ATOM 2271 C C . LEU A 1 308 ? -133.395 -108.664 630.690 1.00 25.90 255 LEU A C 1
ATOM 2272 O O . LEU A 1 308 ? -132.731 -108.340 629.700 1.00 28.07 255 LEU A O 1
ATOM 2277 N N . LEU A 1 309 ? -133.227 -109.821 631.320 1.00 26.10 256 LEU A N 1
ATOM 2278 C CA . LEU A 1 309 ? -132.266 -110.800 630.835 1.00 24.32 256 LEU A CA 1
ATOM 2279 C C . LEU A 1 309 ? -132.758 -111.421 629.532 1.00 26.67 256 LEU A C 1
ATOM 2280 O O . LEU A 1 309 ? -131.981 -111.637 628.606 1.00 24.59 256 LEU A O 1
ATOM 2285 N N . LEU A 1 310 ? -134.056 -111.703 629.469 1.00 26.74 257 LEU A N 1
ATOM 2286 C CA . LEU A 1 310 ? -134.646 -112.289 628.275 1.00 28.67 257 LEU A CA 1
ATOM 2287 C C . LEU A 1 310 ? -134.522 -111.359 627.073 1.00 31.04 257 LEU A C 1
ATOM 2288 O O . LEU A 1 310 ? -134.277 -111.808 625.958 1.00 33.92 257 LEU A O 1
ATOM 2293 N N . ASN A 1 311 ? -134.691 -110.060 627.306 1.00 28.92 258 ASN A N 1
ATOM 2294 C CA . ASN A 1 311 ? -134.666 -109.084 626.226 1.00 28.53 258 ASN A CA 1
ATOM 2295 C C . ASN A 1 311 ? -133.258 -108.894 625.689 1.00 29.34 258 ASN A C 1
ATOM 2296 O O . ASN A 1 311 ? -133.048 -108.834 624.479 1.00 35.46 258 ASN A O 1
ATOM 2301 N N . THR A 1 312 ? -132.299 -108.805 626.602 1.00 24.05 259 THR A N 1
ATOM 2302 C CA . THR A 1 312 ? -130.908 -108.550 626.260 1.00 24.36 259 THR A CA 1
ATOM 2303 C C . THR A 1 312 ? -130.325 -109.700 625.452 1.00 31.11 259 THR A C 1
ATOM 2304 O O . THR A 1 312 ? -129.494 -109.502 624.563 1.00 32.66 259 THR A O 1
ATOM 2308 N N . PHE A 1 313 ? -130.782 -110.906 625.754 1.00 32.56 260 PHE A N 1
ATOM 2309 C CA . PHE A 1 313 ? -130.330 -112.075 625.026 1.00 35.15 260 PHE A CA 1
ATOM 2310 C C . PHE A 1 313 ? -131.463 -112.677 624.208 1.00 36.12 260 PHE A C 1
ATOM 2311 O O . PHE A 1 313 ? -131.594 -113.899 624.124 1.00 32.79 260 PHE A O 1
ATOM 2319 N N . GLN A 1 314 ? -132.283 -111.819 623.605 1.00 39.11 261 GLN A N 1
ATOM 2320 C CA . GLN A 1 314 ? -133.460 -112.298 622.892 1.00 41.71 261 GLN A CA 1
ATOM 2321 C C . GLN A 1 314 ? -133.053 -113.079 621.660 1.00 48.09 261 GLN A C 1
ATOM 2322 O O . GLN A 1 314 ? -133.759 -113.991 621.239 1.00 51.30 261 GLN A O 1
ATOM 2328 N N . GLU A 1 315 ? -131.901 -112.734 621.093 1.00 54.88 262 GLU A N 1
ATOM 2329 C CA . GLU A 1 315 ? -131.368 -113.471 619.951 1.00 60.40 262 GLU A CA 1
ATOM 2330 C C . GLU A 1 315 ? -130.988 -114.887 620.385 1.00 62.21 262 GLU A C 1
ATOM 2331 O O . GLU A 1 315 ? -131.169 -115.840 619.633 1.00 65.90 262 GLU A O 1
ATOM 2337 N N . PHE A 1 316 ? -130.483 -115.015 621.610 1.00 59.49 263 PHE A N 1
ATOM 2338 C CA . PHE A 1 316 ? -130.121 -116.314 622.179 1.00 56.97 263 PHE A CA 1
ATOM 2339 C C . PHE A 1 316 ? -131.338 -117.215 622.378 1.00 54.52 263 PHE A C 1
ATOM 2340 O O . PHE A 1 316 ? -131.236 -118.430 622.254 1.00 58.31 263 PHE A O 1
ATOM 2348 N N . PHE A 1 317 ? -132.484 -116.626 622.702 1.00 52.80 264 PHE A N 1
ATOM 2349 C CA . PHE A 1 317 ? -133.701 -117.409 622.893 1.00 54.21 264 PHE A CA 1
ATOM 2350 C C . PHE A 1 317 ? -134.548 -117.419 621.631 1.00 58.80 264 PHE A C 1
ATOM 2351 O O . PHE A 1 317 ? -135.649 -117.972 621.621 1.00 62.63 264 PHE A O 1
ATOM 2359 N N . GLY A 1 318 ? -134.033 -116.800 620.572 1.00 57.01 265 GLY A N 1
ATOM 2360 C CA . GLY A 1 318 ? -134.753 -116.706 619.315 1.00 52.86 265 GLY A CA 1
ATOM 2361 C C . GLY A 1 318 ? -135.999 -115.843 619.392 1.00 50.19 265 GLY A C 1
ATOM 2362 O O . GLY A 1 318 ? -136.960 -116.056 618.655 1.00 55.38 265 GLY A O 1
ATOM 2363 N N . LEU A 1 319 ? -135.985 -114.858 620.281 1.00 41.79 266 LEU A N 1
ATOM 2364 C CA . LEU A 1 319 ? -137.128 -113.974 620.437 1.00 37.63 266 LEU A CA 1
ATOM 2365 C C . LEU A 1 319 ? -136.960 -112.689 619.634 1.00 39.53 266 LEU A C 1
ATOM 2366 O O . LEU A 1 319 ? -137.774 -111.774 619.762 1.00 44.14 266 LEU A O 1
ATOM 2371 N N . ASN A 1 320 ? -135.914 -112.614 618.809 1.00 39.78 267 ASN A N 1
ATOM 2372 C CA . ASN A 1 320 ? -135.607 -111.361 618.106 1.00 40.34 267 ASN A CA 1
ATOM 2373 C C . ASN A 1 320 ? -136.256 -111.247 616.724 1.00 39.01 267 ASN A C 1
ATOM 2374 O O . ASN A 1 320 ? -135.578 -111.166 615.701 1.00 37.41 267 ASN A O 1
ATOM 2379 N N . ASN A 1 321 ? -137.584 -111.235 616.716 1.00 37.69 268 ASN A N 1
ATOM 2380 C CA . ASN A 1 321 ? -138.358 -110.887 615.536 1.00 39.95 268 ASN A CA 1
ATOM 2381 C C . ASN A 1 321 ? -139.463 -109.944 615.981 1.00 41.83 268 ASN A C 1
ATOM 2382 O O . ASN A 1 321 ? -139.615 -109.701 617.174 1.00 43.60 268 ASN A O 1
ATOM 2387 N N . CYS A 1 322 ? -140.231 -109.408 615.041 1.00 41.43 269 CYS A N 1
ATOM 2388 C CA . CYS A 1 322 ? -141.206 -108.375 615.373 1.00 44.84 269 CYS A CA 1
ATOM 2389 C C . CYS A 1 322 ? -142.287 -108.878 616.330 1.00 47.84 269 CYS A C 1
ATOM 2390 O O . CYS A 1 322 ? -142.526 -108.278 617.380 1.00 51.04 269 CYS A O 1
ATOM 2393 N N . SER A 1 323 ? -142.927 -109.983 615.971 1.00 50.37 270 SER A N 1
ATOM 2394 C CA . SER A 1 323 ? -144.018 -110.524 616.775 1.00 53.15 270 SER A CA 1
ATOM 2395 C C . SER A 1 323 ? -143.567 -110.961 618.173 1.00 53.63 270 SER A C 1
ATOM 2396 O O . SER A 1 323 ? -144.218 -110.632 619.166 1.00 55.51 270 SER A O 1
ATOM 2399 N N . SER A 1 324 ? -142.458 -111.695 618.250 1.00 50.99 271 SER A N 1
ATOM 2400 C CA . SER A 1 324 ? -141.952 -112.179 619.535 1.00 45.30 271 SER A CA 1
ATOM 2401 C C . SER A 1 324 ? -141.528 -111.035 620.446 1.00 38.76 271 SER A C 1
ATOM 2402 O O . SER A 1 324 ? -141.825 -111.035 621.644 1.00 36.31 271 SER A O 1
ATOM 2405 N N . SER A 1 325 ? -140.822 -110.065 619.879 1.00 35.49 272 SER A N 1
ATOM 2406 C CA . SER A 1 325 ? -140.282 -108.984 620.684 1.00 35.93 272 SER A CA 1
ATOM 2407 C C . SER A 1 325 ? -141.400 -108.068 621.152 1.00 34.29 272 SER A C 1
ATOM 2408 O O . SER A 1 325 ? -141.248 -107.363 622.139 1.00 30.59 272 SER A O 1
ATOM 2411 N N . ASN A 1 326 ? -142.533 -108.087 620.460 1.00 36.83 273 ASN A N 1
ATOM 2412 C CA . ASN A 1 326 ? -143.663 -107.285 620.904 1.00 36.29 273 ASN A CA 1
ATOM 2413 C C . ASN A 1 326 ? -144.294 -107.875 622.141 1.00 40.09 273 ASN A C 1
ATOM 2414 O O . ASN A 1 326 ? -144.713 -107.142 623.036 1.00 41.47 273 ASN A O 1
ATOM 2419 N N . ARG A 1 327 ? -144.367 -109.202 622.188 1.00 41.28 274 ARG A N 1
ATOM 2420 C CA . ARG A 1 327 ? -144.831 -109.886 623.383 1.00 40.52 274 ARG A CA 1
ATOM 2421 C C . ARG A 1 327 ? -143.822 -109.680 624.500 1.00 36.08 274 ARG A C 1
ATOM 2422 O O . ARG A 1 327 ? -144.191 -109.494 625.656 1.00 33.59 274 ARG A O 1
ATOM 2430 N N . LEU A 1 328 ? -142.544 -109.687 624.141 1.00 35.54 275 LEU A N 1
ATOM 2431 C CA . LEU A 1 328 ? -141.479 -109.442 625.101 1.00 31.65 275 LEU A CA 1
ATOM 2432 C C . LEU A 1 328 ? -141.615 -108.040 625.664 1.00 30.14 275 LEU A C 1
ATOM 2433 O O . LEU A 1 328 ? -141.458 -107.827 626.866 1.00 28.30 275 LEU A O 1
ATOM 2438 N N . ASP A 1 329 ? -141.930 -107.090 624.787 1.00 26.07 276 ASP A N 1
ATOM 2439 C CA . ASP A 1 329 ? -142.079 -105.695 625.181 1.00 23.72 276 ASP A CA 1
ATOM 2440 C C . ASP A 1 329 ? -143.272 -105.493 626.113 1.00 26.23 276 ASP A C 1
ATOM 2441 O O . ASP A 1 329 ? -143.192 -104.705 627.053 1.00 27.04 276 ASP A O 1
ATOM 2446 N N . GLN A 1 330 ? -144.375 -106.191 625.856 1.00 20.75 277 GLN A N 1
ATOM 2447 C CA . GLN A 1 330 ? -145.521 -106.140 626.760 1.00 20.93 277 GLN A CA 1
ATOM 2448 C C . GLN A 1 330 ? -145.126 -106.607 628.147 1.00 20.28 277 GLN A C 1
ATOM 2449 O O . GLN A 1 330 ? -145.399 -105.934 629.140 1.00 22.44 277 GLN A O 1
ATOM 2455 N N . ALA A 1 331 ? -144.471 -107.761 628.210 1.00 26.79 278 ALA A N 1
ATOM 2456 C CA . ALA A 1 331 ? -143.967 -108.289 629.474 1.00 26.71 278 ALA A CA 1
ATOM 2457 C C . ALA A 1 331 ? -143.031 -107.291 630.163 1.00 26.24 278 ALA A C 1
ATOM 2458 O O . ALA A 1 331 ? -143.118 -107.078 631.374 1.00 26.61 278 ALA A O 1
ATOM 2460 N N . MET A 1 332 ? -142.146 -106.679 629.382 1.00 22.23 279 MET A N 1
ATOM 2461 C CA . MET A 1 332 ? -141.171 -105.734 629.915 1.00 23.17 279 MET A CA 1
ATOM 2462 C C . MET A 1 332 ? -141.851 -104.543 630.555 1.00 25.44 279 MET A C 1
ATOM 2463 O O . MET A 1 332 ? -141.470 -104.122 631.645 1.00 20.24 279 MET A O 1
ATOM 2468 N N . GLN A 1 333 ? -142.866 -104.009 629.884 1.00 16.78 280 GLN A N 1
ATOM 2469 C CA . GLN A 1 333 ? -143.533 -102.820 630.379 1.00 16.47 280 GLN A CA 1
ATOM 2470 C C . GLN A 1 333 ? -144.375 -103.138 631.608 1.00 26.13 280 GLN A C 1
ATOM 2471 O O . GLN A 1 333 ? -144.499 -102.312 632.520 1.00 23.12 280 GLN A O 1
ATOM 2477 N N . VAL A 1 334 ? -144.964 -104.328 631.630 1.00 21.70 281 VAL A N 1
ATOM 2478 C CA . VAL A 1 334 ? -145.794 -104.700 632.758 1.00 21.03 281 VAL A CA 1
ATOM 2479 C C . VAL A 1 334 ? -144.912 -104.836 633.984 1.00 24.35 281 VAL A C 1
ATOM 2480 O O . VAL A 1 334 ? -145.228 -104.297 635.042 1.00 24.24 281 VAL A O 1
ATOM 2484 N N . THR A 1 335 ? -143.783 -105.521 633.839 1.00 21.70 282 THR A N 1
ATOM 2485 C CA . THR A 1 335 ? -142.934 -105.788 634.994 1.00 19.78 282 THR A CA 1
ATOM 2486 C C . THR A 1 335 ? -142.117 -104.572 635.417 1.00 16.18 282 THR A C 1
ATOM 2487 O O . THR A 1 335 ? -141.778 -104.426 636.595 1.00 15.71 282 THR A O 1
ATOM 2491 N N . GLU A 1 336 ? -141.781 -103.712 634.467 1.00 15.10 283 GLU A N 1
ATOM 2492 C CA . GLU A 1 336 ? -141.138 -102.446 634.802 1.00 14.28 283 GLU A CA 1
ATOM 2493 C C . GLU A 1 336 ? -142.095 -101.613 635.647 1.00 22.19 283 GLU A C 1
ATOM 2494 O O . GLU A 1 336 ? -141.704 -101.026 636.656 1.00 17.36 283 GLU A O 1
ATOM 2500 N N . THR A 1 337 ? -143.360 -101.596 635.235 1.00 20.28 284 THR A N 1
ATOM 2501 C CA . THR A 1 337 ? -144.398 -100.838 635.912 1.00 16.92 284 THR A CA 1
ATOM 2502 C C . THR A 1 337 ? -144.635 -101.364 637.330 1.00 18.53 284 THR A C 1
ATOM 2503 O O . THR A 1 337 ? -144.764 -100.592 638.276 1.00 23.93 284 THR A O 1
ATOM 2507 N N . LEU A 1 338 ? -144.690 -102.681 637.471 1.00 16.80 285 LEU A N 1
ATOM 2508 C CA . LEU A 1 338 ? -144.787 -103.304 638.779 1.00 20.38 285 LEU A CA 1
ATOM 2509 C C . LEU A 1 338 ? -143.666 -102.813 639.684 1.00 25.24 285 LEU A C 1
ATOM 2510 O O . LEU A 1 338 ? -143.914 -102.373 640.802 1.00 28.45 285 LEU A O 1
ATOM 2515 N N . GLY A 1 339 ? -142.438 -102.872 639.178 1.00 21.56 286 GLY A N 1
ATOM 2516 C CA . GLY A 1 339 ? -141.277 -102.374 639.898 1.00 21.22 286 GLY A CA 1
ATOM 2517 C C . GLY A 1 339 ? -141.432 -100.918 640.296 1.00 21.39 286 GLY A C 1
ATOM 2518 O O . GLY A 1 339 ? -141.056 -100.516 641.398 1.00 27.62 286 GLY A O 1
ATOM 2519 N N . MET A 1 340 ? -142.000 -100.128 639.397 1.00 15.53 287 MET A N 1
ATOM 2520 C CA . MET A 1 340 ? -142.248 -98.718 639.658 1.00 19.71 287 MET A CA 1
ATOM 2521 C C . MET A 1 340 ? -143.187 -98.496 640.831 1.00 25.14 287 MET A C 1
ATOM 2522 O O . MET A 1 340 ? -142.997 -97.561 641.607 1.00 28.14 287 MET A O 1
ATOM 2527 N N . THR A 1 341 ? -144.202 -99.348 640.966 1.00 22.80 288 THR A N 1
ATOM 2528 C CA . THR A 1 341 ? -145.171 -99.168 642.042 1.00 22.93 288 THR A CA 1
ATOM 2529 C C . THR A 1 341 ? -144.574 -99.477 643.409 1.00 23.21 288 THR A C 1
ATOM 2530 O O . THR A 1 341 ? -145.146 -99.099 644.437 1.00 21.18 288 THR A O 1
ATOM 2534 N N . HIS A 1 342 ? -143.422 -100.147 643.426 1.00 20.97 289 HIS A N 1
ATOM 2535 C CA . HIS A 1 342 ? -142.815 -100.568 644.690 1.00 21.97 289 HIS A CA 1
ATOM 2536 C C . HIS A 1 342 ? -142.375 -99.404 645.584 1.00 23.63 289 HIS A C 1
ATOM 2537 O O . HIS A 1 342 ? -142.280 -99.555 646.803 1.00 26.34 289 HIS A O 1
ATOM 2544 N N . CYS A 1 343 ? -142.122 -98.240 644.999 1.00 16.76 290 CYS A N 1
ATOM 2545 C CA . CYS A 1 343 ? -141.662 -97.109 645.798 1.00 24.93 290 CYS A CA 1
ATOM 2546 C C . CYS A 1 343 ? -142.738 -96.542 646.738 1.00 26.96 290 CYS A C 1
ATOM 2547 O O . CYS A 1 343 ? -142.515 -95.517 647.389 1.00 26.47 290 CYS A O 1
ATOM 2550 N N . CYS A 1 344 ? -143.896 -97.198 646.808 1.00 26.92 291 CYS A N 1
ATOM 2551 C CA . CYS A 1 344 ? -144.942 -96.804 647.750 1.00 31.35 291 CYS A CA 1
ATOM 2552 C C . CYS A 1 344 ? -145.273 -97.958 648.697 1.00 30.66 291 CYS A C 1
ATOM 2553 O O . CYS A 1 344 ? -146.074 -97.816 649.616 1.00 31.78 291 CYS A O 1
ATOM 2556 N N . ILE A 1 345 ? -144.632 -99.099 648.482 1.00 29.67 292 ILE A N 1
ATOM 2557 C CA . ILE A 1 345 ? -144.990 -100.308 649.212 1.00 29.23 292 ILE A CA 1
ATOM 2558 C C . ILE A 1 345 ? -144.401 -100.382 650.622 1.00 30.08 292 ILE A C 1
ATOM 2559 O O . ILE A 1 345 ? -145.061 -100.876 651.538 1.00 28.67 292 ILE A O 1
ATOM 2564 N N . ASN A 1 346 ? -143.179 -99.884 650.810 1.00 31.06 293 ASN A N 1
ATOM 2565 C CA . ASN A 1 346 ? -142.508 -100.018 652.114 1.00 30.91 293 ASN A CA 1
ATOM 2566 C C . ASN A 1 346 ? -143.235 -99.343 653.283 1.00 29.48 293 ASN A C 1
ATOM 2567 O O . ASN A 1 346 ? -143.252 -99.884 654.384 1.00 29.47 293 ASN A O 1
ATOM 2572 N N . PRO A 1 347 ? -143.828 -98.162 653.071 1.00 29.92 294 PRO A N 1
ATOM 2573 C CA . PRO A 1 347 ? -144.590 -97.692 654.232 1.00 33.09 294 PRO A CA 1
ATOM 2574 C C . PRO A 1 347 ? -145.799 -98.582 654.531 1.00 35.23 294 PRO A C 1
ATOM 2575 O O . PRO A 1 347 ? -146.125 -98.806 655.697 1.00 37.36 294 PRO A O 1
ATOM 2579 N N . ILE A 1 348 ? -146.443 -99.097 653.489 1.00 35.36 295 ILE A N 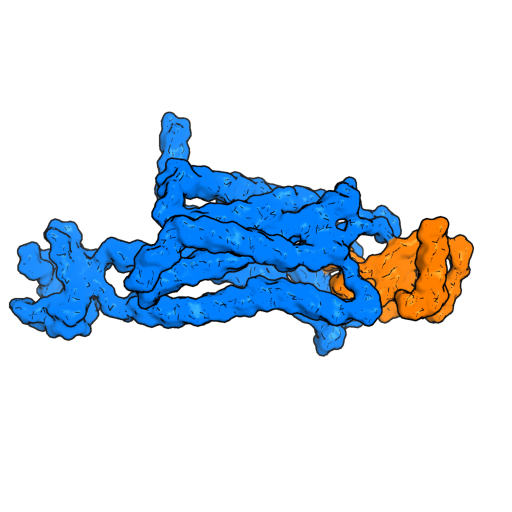1
ATOM 2580 C CA . ILE A 1 348 ? -147.556 -100.019 653.672 1.00 37.50 295 ILE A CA 1
ATOM 2581 C C . ILE A 1 348 ? -147.115 -101.237 654.479 1.00 40.65 295 ILE A C 1
ATOM 2582 O O . ILE A 1 348 ? -147.824 -101.687 655.376 1.00 47.12 295 ILE A O 1
ATOM 2587 N N . ILE A 1 349 ? -145.927 -101.748 654.184 1.00 37.25 296 ILE A N 1
ATOM 2588 C CA . ILE A 1 349 ? -145.388 -102.868 654.941 1.00 39.39 296 ILE A CA 1
ATOM 2589 C C . ILE A 1 349 ? -145.260 -102.509 656.419 1.00 41.75 296 ILE A C 1
ATOM 2590 O O . ILE A 1 349 ? -145.594 -103.315 657.279 1.00 47.53 296 ILE A O 1
ATOM 2595 N N . TYR A 1 350 ? -144.803 -101.298 656.717 1.00 37.31 297 TYR A N 1
ATOM 2596 C CA . TYR A 1 350 ? -144.595 -100.909 658.107 1.00 39.11 297 TYR A CA 1
ATOM 2597 C C . TYR A 1 350 ? -145.925 -100.845 658.841 1.00 48.29 297 TYR A C 1
ATOM 2598 O O . TYR A 1 350 ? -145.986 -101.029 660.058 1.00 52.93 297 TYR A O 1
ATOM 2607 N N . ALA A 1 351 ? -146.992 -100.593 658.092 1.00 51.39 298 ALA A N 1
ATOM 2608 C CA . ALA A 1 351 ? -148.307 -100.383 658.687 1.00 53.91 298 ALA A CA 1
ATOM 2609 C C . ALA A 1 351 ? -149.003 -101.699 659.033 1.00 59.99 298 ALA A C 1
ATOM 2610 O O . ALA A 1 351 ? -149.905 -101.731 659.874 1.00 64.73 298 ALA A O 1
ATOM 2612 N N . PHE A 1 352 ? -148.582 -102.782 658.390 1.00 60.73 299 PHE A N 1
ATOM 2613 C CA . PHE A 1 352 ? -149.238 -104.073 658.575 1.00 66.11 299 PHE A CA 1
ATOM 2614 C C . PHE A 1 352 ? -148.331 -105.092 659.249 1.00 71.20 299 PHE A C 1
ATOM 2615 O O . PHE A 1 352 ? -148.789 -106.144 659.692 1.00 76.08 299 PHE A O 1
ATOM 2623 N N . VAL A 1 353 ? -147.044 -104.779 659.327 1.00 72.99 300 VAL A N 1
ATOM 2624 C CA . VAL A 1 353 ? -146.076 -105.702 659.907 1.00 76.17 300 VAL A CA 1
ATOM 2625 C C . VAL A 1 353 ? -145.486 -105.149 661.200 1.00 80.76 300 VAL A C 1
ATOM 2626 O O . VAL A 1 353 ? -145.456 -105.839 662.220 1.00 86.73 300 VAL A O 1
ATOM 2630 N N . GLY A 1 354 ? -145.028 -103.903 661.160 1.00 78.47 301 GLY A N 1
ATOM 2631 C CA . GLY A 1 354 ? -144.421 -103.280 662.323 1.00 77.50 301 GLY A CA 1
ATOM 2632 C C . GLY A 1 354 ? -145.432 -102.820 663.355 1.00 78.98 301 GLY A C 1
ATOM 2633 O O . GLY A 1 354 ? -146.387 -102.112 663.033 1.00 79.04 301 GLY A O 1
ATOM 2634 N N . GLU A 1 355 ? -145.230 -103.229 664.602 1.00 80.68 302 GLU A N 1
ATOM 2635 C CA . GLU A 1 355 ? -146.071 -102.756 665.694 1.00 81.18 302 GLU A CA 1
ATOM 2636 C C . GLU A 1 355 ? -145.666 -101.344 666.084 1.00 79.01 302 GLU A C 1
ATOM 2637 O O . GLU A 1 355 ? -146.497 -100.548 666.527 1.00 78.08 302 GLU A O 1
ATOM 2639 N N . GLU A 1 356 ? -144.380 -101.047 665.911 1.00 81.69 303 GLU A N 1
ATOM 2640 C CA . GLU A 1 356 ? -143.820 -99.754 666.287 1.00 86.78 303 GLU A CA 1
ATOM 2641 C C . GLU A 1 356 ? -144.478 -98.637 665.464 1.00 85.34 303 GLU A C 1
ATOM 2642 O O . GLU A 1 356 ? -144.864 -97.605 666.007 1.00 87.34 303 GLU A O 1
ATOM 2648 N N . PHE A 1 357 ? -144.663 -98.876 664.168 1.00 77.89 304 PHE A N 1
ATOM 2649 C CA . PHE A 1 357 ? -145.178 -97.865 663.244 1.00 70.21 304 PHE A CA 1
ATOM 2650 C C . PHE A 1 357 ? -146.664 -97.592 663.459 1.00 64.04 304 PHE A C 1
ATOM 2651 O O . PHE A 1 357 ? -147.086 -96.437 663.578 1.00 60.88 304 PHE A O 1
ATOM 2659 N N . ARG A 1 358 ? -147.445 -98.668 663.506 1.00 62.16 305 ARG A N 1
ATOM 2660 C CA . ARG A 1 358 ? -148.892 -98.586 663.668 1.00 65.81 305 ARG A CA 1
ATOM 2661 C C . ARG A 1 358 ? -149.276 -97.864 664.959 1.00 67.51 305 ARG A C 1
ATOM 2662 O O . ARG A 1 358 ? -150.286 -97.162 665.005 1.00 67.00 305 ARG A O 1
ATOM 2670 N N . ASN A 1 359 ? -148.464 -98.031 666.002 1.00 68.68 306 ASN A N 1
ATOM 2671 C CA . ASN A 1 359 ? -148.711 -97.354 667.275 1.00 67.40 306 ASN A CA 1
ATOM 2672 C C . ASN A 1 359 ? -148.341 -95.881 667.208 1.00 60.52 306 ASN A C 1
ATOM 2673 O O . ASN A 1 359 ? -149.102 -95.022 667.654 1.00 54.26 306 ASN A O 1
ATOM 2678 N N . TYR A 1 360 ? -147.167 -95.599 666.648 1.00 62.38 307 TYR A N 1
ATOM 2679 C CA . TYR A 1 360 ? -146.701 -94.226 666.490 1.00 69.69 307 TYR A CA 1
ATOM 2680 C C . TYR A 1 360 ? -147.599 -93.456 665.533 1.00 68.70 307 TYR A C 1
ATOM 2681 O O . TYR A 1 360 ? -147.762 -92.240 665.651 1.00 68.41 307 TYR A O 1
ATOM 2690 N N . LEU A 1 361 ? -148.186 -94.184 664.592 1.00 66.03 308 LEU A N 1
ATOM 2691 C CA . LEU A 1 361 ? -149.178 -93.624 663.687 1.00 63.47 308 LEU A CA 1
ATOM 2692 C C . LEU A 1 361 ? -150.434 -93.225 664.468 1.00 64.98 308 LEU A C 1
ATOM 2693 O O . LEU A 1 361 ? -151.046 -92.194 664.197 1.00 64.58 308 LEU A O 1
ATOM 2698 N N . LEU A 1 362 ? -150.810 -94.044 665.447 1.00 65.06 309 LEU A N 1
ATOM 2699 C CA . LEU A 1 362 ? -151.969 -93.750 666.278 1.00 65.71 309 LEU A CA 1
ATOM 2700 C C . LEU A 1 362 ? -151.717 -92.523 667.146 1.00 68.24 309 LEU A C 1
ATOM 2701 O O . LEU A 1 362 ? -152.625 -91.725 667.378 1.00 70.83 309 LEU A O 1
ATOM 2706 N N . VAL A 1 363 ? -150.486 -92.376 667.629 1.00 65.42 310 VAL A N 1
ATOM 2707 C CA . VAL A 1 363 ? -150.121 -91.202 668.417 1.00 64.97 310 VAL A CA 1
ATOM 2708 C C . VAL A 1 363 ? -150.073 -89.976 667.517 1.00 66.98 310 VAL A C 1
ATOM 2709 O O . VAL A 1 363 ? -150.339 -88.857 667.958 1.00 69.69 310 VAL A O 1
ATOM 2711 N N . PHE A 1 364 ? -149.735 -90.203 666.250 1.00 68.20 311 PHE A N 1
ATOM 2712 C CA . PHE A 1 364 ? -149.688 -89.141 665.249 1.00 70.57 311 PHE A CA 1
ATOM 2713 C C . PHE A 1 364 ? -151.067 -88.503 665.077 1.00 71.91 311 PHE A C 1
ATOM 2714 O O . PHE A 1 364 ? -151.192 -87.279 664.979 1.00 72.51 311 PHE A O 1
ATOM 2722 N N . PHE A 1 365 ? -152.100 -89.341 665.061 1.00 70.91 312 PHE A N 1
ATOM 2723 C CA . PHE A 1 365 ? -153.471 -88.862 664.927 1.00 69.65 312 PHE A CA 1
ATOM 2724 C C . PHE A 1 365 ? -154.000 -88.309 666.244 1.00 73.51 312 PHE A C 1
ATOM 2725 O O . PHE A 1 365 ? -154.815 -87.388 666.249 1.00 77.63 312 PHE A O 1
ATOM 2733 N N . GLN A 1 366 ? -153.544 -88.870 667.359 1.00 72.86 313 GLN A N 1
ATOM 2734 C CA . GLN A 1 366 ? -153.934 -88.355 668.669 1.00 76.44 313 GLN A CA 1
ATOM 2735 C C . GLN A 1 366 ? -153.369 -86.956 668.862 1.00 80.70 313 GLN A C 1
ATOM 2736 O O . GLN A 1 366 ? -153.994 -86.101 669.494 1.00 86.41 313 GLN A O 1
ATOM 2742 N N . LYS A 1 367 ? -152.182 -86.730 668.305 1.00 79.91 314 LYS A N 1
ATOM 2743 C CA . LYS A 1 367 ? -151.536 -85.427 668.375 1.00 81.95 314 LYS A CA 1
ATOM 2744 C C . LYS A 1 367 ? -152.246 -84.430 667.466 1.00 86.75 314 LYS A C 1
ATOM 2745 O O . LYS A 1 367 ? -152.086 -83.222 667.622 1.00 92.70 314 LYS A O 1
ATOM 2747 N N . HIS A 1 368 ? -153.034 -84.934 666.521 1.00 81.11 315 HIS A N 1
ATOM 2748 C CA . HIS A 1 368 ? -153.866 -84.063 665.696 1.00 80.16 315 HIS A CA 1
ATOM 2749 C C . HIS A 1 368 ? -155.093 -83.584 666.485 1.00 83.06 315 HIS A C 1
ATOM 2750 O O . HIS A 1 368 ? -155.657 -82.531 666.188 1.00 86.94 315 HIS A O 1
ATOM 2752 N N . ILE A 1 369 ? -155.499 -84.353 667.494 1.00 80.42 316 ILE A N 1
ATOM 2753 C CA . ILE A 1 369 ? -156.590 -83.945 668.379 1.00 80.22 316 ILE A CA 1
ATOM 2754 C C . ILE A 1 369 ? -156.046 -83.350 669.673 1.00 79.60 316 ILE A C 1
ATOM 2755 O O . ILE A 1 369 ? -155.845 -82.138 669.778 1.00 80.49 316 ILE A O 1
ATOM 2765 N N . GLY B 2 2 ? -132.372 -98.984 631.091 1.00 26.51 1 GLY B N 1
ATOM 2766 C CA . GLY B 2 2 ? -132.345 -97.542 630.960 1.00 20.97 1 GLY B CA 1
ATOM 2767 C C . GLY B 2 2 ? -133.592 -96.945 631.583 1.00 20.21 1 GLY B C 1
ATOM 2768 O O . GLY B 2 2 ? -134.249 -97.589 632.394 1.00 25.61 1 GLY B O 1
ATOM 2769 N N . PRO B 2 3 ? -133.935 -95.710 631.202 1.00 17.64 2 PRO B N 1
ATOM 2770 C CA . PRO B 2 3 ? -135.071 -95.046 631.846 1.00 18.29 2 PRO B CA 1
ATOM 2771 C C . PRO B 2 3 ? -136.368 -95.775 631.497 1.00 19.22 2 PRO B C 1
ATOM 2772 O O . PRO B 2 3 ? -136.380 -96.594 630.586 1.00 13.68 2 PRO B O 1
ATOM 2776 N N . PRO B 2 4 ? -137.444 -95.508 632.234 1.00 19.02 3 PRO B N 1
ATOM 2777 C CA . PRO B 2 4 ? -138.682 -96.249 631.963 1.00 19.95 3 PRO B CA 1
ATOM 2778 C C . PRO B 2 4 ? -139.299 -96.010 630.575 1.00 22.82 3 PRO B C 1
ATOM 2779 O O . PRO B 2 4 ? -138.977 -95.033 629.878 1.00 21.57 3 PRO B O 1
ATOM 2783 N N . LEU B 2 5 ? -140.173 -96.942 630.190 1.00 22.72 4 LEU B N 1
ATOM 2784 C CA . LEU B 2 5 ? -140.945 -96.880 628.948 1.00 23.82 4 LEU B CA 1
ATOM 2785 C C . LEU B 2 5 ? -140.104 -97.100 627.693 1.00 26.94 4 LEU B C 1
ATOM 2786 O O . LEU B 2 5 ? -140.515 -96.726 626.596 1.00 29.41 4 LEU B O 1
ATOM 2791 N N . MET B 2 6 ? -138.941 -97.725 627.834 1.00 27.26 5 MET B N 1
ATOM 2792 C CA . MET B 2 6 ? -138.172 -98.078 626.648 1.00 21.56 5 MET B CA 1
ATOM 2793 C C . MET B 2 6 ? -138.872 -99.196 625.898 1.00 18.89 5 MET B C 1
ATOM 2794 O O . MET B 2 6 ? -138.674 -99.361 624.706 1.00 20.55 5 MET B O 1
ATOM 2799 N N . ALA B 2 7 ? -139.723 -99.944 626.588 1.00 20.98 6 ALA B N 1
ATOM 2800 C CA . ALA B 2 7 ? -140.478 -101.019 625.941 1.00 27.05 6 ALA B CA 1
ATOM 2801 C C . ALA B 2 7 ? -141.401 -100.490 624.850 1.00 23.90 6 ALA B C 1
ATOM 2802 O O . ALA B 2 7 ? -141.798 -101.222 623.947 1.00 24.27 6 ALA B O 1
ATOM 2804 N N . LEU B 2 8 ? -141.734 -99.210 624.923 1.00 23.71 7 LEU B N 1
ATOM 2805 C CA . LEU B 2 8 ? -142.733 -98.640 624.016 1.00 23.45 7 LEU B CA 1
ATOM 2806 C C . LEU B 2 8 ? -142.113 -98.239 622.684 1.00 24.28 7 LEU B C 1
ATOM 2807 O O . LEU B 2 8 ? -142.814 -97.805 621.767 1.00 27.86 7 LEU B O 1
ATOM 2812 N N . GLN B 2 9 ? -140.799 -98.413 622.579 1.00 18.28 8 GLN B N 1
ATOM 2813 C CA . GLN B 2 9 ? -140.036 -97.947 621.422 1.00 19.89 8 GLN B CA 1
ATOM 2814 C C . GLN B 2 9 ? -139.873 -99.006 620.344 1.00 19.04 8 GLN B C 1
ATOM 2815 O O . GLN B 2 9 ? -139.840 -100.203 620.634 1.00 19.97 8 GLN B O 1
ATOM 2821 N N . SER B 2 10 ? -139.750 -98.548 619.102 1.00 18.72 9 SER B N 1
ATOM 2822 C CA . SER B 2 10 ? -139.708 -99.437 617.947 1.00 21.53 9 SER B CA 1
ATOM 2823 C C . SER B 2 10 ? -138.297 -99.883 617.603 1.00 19.51 9 SER B C 1
ATOM 2824 O O . SER B 2 10 ? -137.332 -99.185 617.894 1.00 20.29 9 SER B O 1
ATOM 2827 N N . CYS B 2 11 ? -138.199 -101.048 616.968 1.00 22.14 10 CYS B N 1
ATOM 2828 C CA . CYS B 2 11 ? -136.923 -101.666 616.641 1.00 22.36 10 CYS B CA 1
ATOM 2829 C C . CYS B 2 11 ? -136.907 -102.125 615.191 1.00 24.62 10 CYS B C 1
ATOM 2830 O O . CYS B 2 11 ? -137.961 -102.289 614.580 1.00 21.06 10 CYS B O 1
ATOM 2833 N N . CYS B 2 12 ? -135.707 -102.325 614.645 1.00 23.51 11 CYS B N 1
ATOM 2834 C CA . CYS B 2 12 ? -135.549 -102.751 613.255 1.00 21.92 11 CYS B CA 1
ATOM 2835 C C . CYS B 2 12 ? -135.082 -104.197 613.187 1.00 22.17 11 CYS B C 1
ATOM 2836 O O . CYS B 2 12 ? -134.284 -104.631 614.013 1.00 22.42 11 CYS B O 1
ATOM 2839 N N . PHE B 2 13 ? -135.571 -104.939 612.202 1.00 21.40 12 PHE B N 1
ATOM 2840 C CA . PHE B 2 13 ? -135.178 -106.334 612.034 1.00 19.64 12 PHE B CA 1
ATOM 2841 C C . PHE B 2 13 ? -134.707 -106.583 610.618 1.00 22.25 12 PHE B C 1
ATOM 2842 O O . PHE B 2 13 ? -134.330 -107.699 610.265 1.00 20.11 12 PHE B O 1
ATOM 2850 N N . ALA B 2 14 ? -134.723 -105.516 609.822 1.00 21.00 13 ALA B N 1
ATOM 2851 C CA . ALA B 2 14 ? -134.237 -105.530 608.450 1.00 21.63 13 ALA B CA 1
ATOM 2852 C C . ALA B 2 14 ? -133.632 -104.171 608.120 1.00 22.96 13 ALA B C 1
ATOM 2853 O O . ALA B 2 14 ? -134.035 -103.164 608.698 1.00 22.77 13 ALA B O 1
ATOM 2855 N N . TYR B 2 15 ? -132.674 -104.144 607.199 1.00 22.81 14 TYR B N 1
ATOM 2856 C CA . TYR B 2 15 ? -132.096 -102.892 606.725 1.00 29.00 14 TYR B CA 1
ATOM 2857 C C . TYR B 2 15 ? -132.334 -102.723 605.227 1.00 31.49 14 TYR B C 1
ATOM 2858 O O . TYR B 2 15 ? -132.321 -103.702 604.479 1.00 25.78 14 TYR B O 1
ATOM 2867 N N . ILE B 2 16 ? -132.538 -101.489 604.782 1.00 26.56 15 ILE B N 1
ATOM 2868 C CA . ILE B 2 16 ? -132.723 -101.252 603.362 1.00 31.17 15 ILE B CA 1
ATOM 2869 C C . ILE B 2 16 ? -131.424 -101.593 602.619 1.00 36.32 15 ILE B C 1
ATOM 2870 O O . ILE B 2 16 ? -130.328 -101.383 603.135 1.00 35.98 15 ILE B O 1
ATOM 2875 N N . ALA B 2 17 ? -131.550 -102.148 601.416 1.00 40.49 16 ALA B N 1
ATOM 2876 C CA . ALA B 2 17 ? -130.388 -102.672 600.694 1.00 44.26 16 ALA B CA 1
ATOM 2877 C C . ALA B 2 17 ? -129.506 -101.567 600.120 1.00 32.18 16 ALA B C 1
ATOM 2878 O O . ALA B 2 17 ? -128.285 -101.604 600.254 1.00 45.39 16 ALA B O 1
ATOM 2880 N N . ARG B 2 18 ? -130.131 -100.586 599.487 1.00 33.87 17 ARG B N 1
ATOM 2881 C CA . ARG B 2 18 ? -129.397 -99.537 598.798 1.00 46.82 17 ARG B CA 1
ATOM 2882 C C . ARG B 2 18 ? -129.697 -98.174 599.401 1.00 43.49 17 ARG B C 1
ATOM 2883 O O . ARG B 2 18 ? -130.742 -97.987 600.019 1.00 43.90 17 ARG B O 1
ATOM 2888 N N . PRO B 2 19 ? -128.770 -97.220 599.229 1.00 45.47 18 PRO B N 1
ATOM 2889 C CA . PRO B 2 19 ? -128.968 -95.862 599.737 1.00 48.23 18 PRO B CA 1
ATOM 2890 C C . PRO B 2 19 ? -130.237 -95.229 599.194 1.00 52.57 18 PRO B C 1
ATOM 2891 O O . PRO B 2 19 ? -130.523 -95.356 598.009 1.00 56.02 18 PRO B O 1
ATOM 2895 N N . LEU B 2 20 ? -130.991 -94.569 600.063 1.00 54.42 19 LEU B N 1
ATOM 2896 C CA . LEU B 2 20 ? -132.139 -93.779 599.644 1.00 56.63 19 LEU B CA 1
ATOM 2897 C C . LEU B 2 20 ? -131.677 -92.504 598.962 1.00 59.88 19 LEU B C 1
ATOM 2898 O O . LEU B 2 20 ? -130.564 -92.045 599.218 1.00 61.92 19 LEU B O 1
ATOM 2903 N N . PRO B 2 21 ? -132.528 -91.920 598.100 1.00 62.30 20 PRO B N 1
ATOM 2904 C CA . PRO B 2 21 ? -132.186 -90.613 597.529 1.00 66.18 20 PRO B CA 1
ATOM 2905 C C . PRO B 2 21 ? -131.953 -89.603 598.643 1.00 65.99 20 PRO B C 1
ATOM 2906 O O . PRO B 2 21 ? -132.888 -89.325 599.399 1.00 64.23 20 PRO B O 1
ATOM 2910 N N . ARG B 2 22 ? -130.731 -89.085 598.754 1.00 65.62 21 ARG B N 1
ATOM 2911 C CA . ARG B 2 22 ? -130.390 -88.128 599.804 1.00 62.67 21 ARG B CA 1
ATOM 2912 C C . ARG B 2 22 ? -131.408 -86.992 599.841 1.00 64.65 21 ARG B C 1
ATOM 2913 O O . ARG B 2 22 ? -131.788 -86.517 600.911 1.00 64.99 21 ARG B O 1
ATOM 2921 N N . ALA B 2 23 ? -131.870 -86.593 598.661 1.00 66.32 22 ALA B N 1
ATOM 2922 C CA . ALA B 2 23 ? 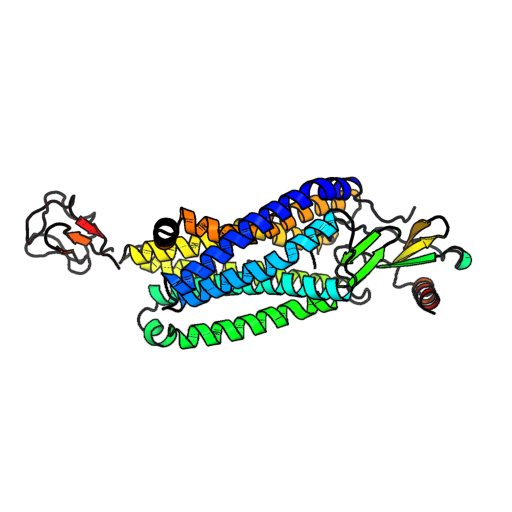-132.880 -85.552 598.522 1.00 67.76 22 ALA B CA 1
ATOM 2923 C C . ALA B 2 23 ? -134.167 -85.833 599.310 1.00 65.10 22 ALA B C 1
ATOM 2924 O O . ALA B 2 23 ? -134.845 -84.904 599.744 1.00 65.63 22 ALA B O 1
ATOM 2926 N N . HIS B 2 24 ? -134.502 -87.106 599.502 1.00 61.61 23 HIS B N 1
ATOM 2927 C CA . HIS B 2 24 ? -135.806 -87.457 600.062 1.00 60.75 23 HIS B CA 1
ATOM 2928 C C . HIS B 2 24 ? -135.787 -87.638 601.587 1.00 62.70 23 HIS B C 1
ATOM 2929 O O . HIS B 2 24 ? -136.820 -87.923 602.196 1.00 63.62 23 HIS B O 1
ATOM 2932 N N . ILE B 2 25 ? -134.625 -87.458 602.206 1.00 61.23 24 ILE B N 1
ATOM 2933 C CA . ILE B 2 25 ? -134.486 -87.720 603.639 1.00 58.67 24 ILE B CA 1
ATOM 2934 C C . ILE B 2 25 ? -134.504 -86.442 604.475 1.00 63.14 24 ILE B C 1
ATOM 2935 O O . ILE B 2 25 ? -133.783 -85.486 604.182 1.00 69.58 24 ILE B O 1
ATOM 2940 N N . LYS B 2 26 ? -135.327 -86.439 605.521 1.00 58.06 25 LYS B N 1
ATOM 2941 C CA . LYS B 2 26 ? -135.562 -85.242 606.321 1.00 58.61 25 LYS B CA 1
ATOM 2942 C C . LYS B 2 26 ? -134.817 -85.245 607.658 1.00 55.88 25 LYS B C 1
ATOM 2943 O O . LYS B 2 26 ? -134.146 -84.277 608.007 1.00 58.87 25 LYS B O 1
ATOM 2949 N N . GLU B 2 27 ? -134.965 -86.326 608.416 1.00 52.21 26 GLU B N 1
ATOM 2950 C CA . GLU B 2 27 ? -134.306 -86.460 609.713 1.00 49.24 26 GLU B CA 1
ATOM 2951 C C . GLU B 2 27 ? -133.775 -87.874 609.894 1.00 43.82 26 GLU B C 1
ATOM 2952 O O . GLU B 2 27 ? -133.929 -88.728 609.022 1.00 40.91 26 GLU B O 1
ATOM 2958 N N . TYR B 2 28 ? -133.166 -88.123 611.043 1.00 40.32 27 TYR B N 1
ATOM 2959 C CA . TYR B 2 28 ? -132.768 -89.474 611.401 1.00 38.23 27 TYR B CA 1
ATOM 2960 C C . TYR B 2 28 ? -132.811 -89.651 612.910 1.00 36.93 27 TYR B C 1
ATOM 2961 O O . TYR B 2 28 ? -132.681 -88.676 613.652 1.00 33.14 27 TYR B O 1
ATOM 2970 N N . PHE B 2 29 ? -132.985 -90.895 613.356 1.00 35.97 28 PHE B N 1
ATOM 2971 C CA . PHE B 2 29 ? -132.786 -91.243 614.759 1.00 35.74 28 PHE B CA 1
ATOM 2972 C C . PHE B 2 29 ? -132.268 -92.676 614.906 1.00 34.34 28 PHE B C 1
ATOM 2973 O O . PHE B 2 29 ? -132.453 -93.500 614.009 1.00 37.02 28 PHE B O 1
ATOM 2981 N N . TYR B 2 30 ? -131.595 -92.949 616.026 1.00 28.17 29 TYR B N 1
ATOM 2982 C CA . TYR B 2 30 ? -131.141 -94.296 616.381 1.00 24.92 29 TYR B CA 1
ATOM 2983 C C . TYR B 2 30 ? -132.225 -95.029 617.168 1.00 26.31 29 TYR B C 1
ATOM 2984 O O . TYR B 2 30 ? -132.888 -94.428 618.010 1.00 26.01 29 TYR B O 1
ATOM 2993 N N . THR B 2 31 ? -132.404 -96.323 616.915 1.00 18.37 30 THR B N 1
ATOM 2994 C CA . THR B 2 31 ? -133.359 -97.100 617.696 1.00 24.14 30 THR B CA 1
ATOM 2995 C C . THR B 2 31 ? -132.819 -97.331 619.104 1.00 25.64 30 THR B C 1
ATOM 2996 O O . THR B 2 31 ? -131.611 -97.284 619.345 1.00 26.44 30 THR B O 1
ATOM 3000 N N . SER B 2 32 ? -133.734 -97.585 620.028 1.00 26.12 31 SER B N 1
ATOM 3001 C CA . SER B 2 32 ? -133.428 -97.707 621.447 1.00 21.08 31 SER B CA 1
ATOM 3002 C C . SER B 2 32 ? -132.411 -98.794 621.753 1.00 16.95 31 SER B C 1
ATOM 3003 O O . SER B 2 32 ? -132.300 -99.773 621.019 1.00 14.95 31 SER B O 1
ATOM 3006 N N . GLY B 2 33 ? -131.677 -98.615 622.849 1.00 14.82 32 GLY B N 1
ATOM 3007 C CA . GLY B 2 33 ? -130.724 -99.604 623.303 1.00 18.48 32 GLY B CA 1
ATOM 3008 C C . GLY B 2 33 ? -131.388 -100.906 623.698 1.00 18.89 32 GLY B C 1
ATOM 3009 O O . GLY B 2 33 ? -130.729 -101.942 623.775 1.00 20.31 32 GLY B O 1
ATOM 3010 N N . LYS B 2 34 ? -132.692 -100.858 623.955 1.00 20.87 33 LYS B N 1
ATOM 3011 C CA . LYS B 2 34 ? -133.456 -102.064 624.246 1.00 20.26 33 LYS B CA 1
ATOM 3012 C C . LYS B 2 34 ? -133.477 -103.027 623.058 1.00 20.62 33 LYS B C 1
ATOM 3013 O O . LYS B 2 34 ? -133.680 -104.230 623.221 1.00 25.58 33 LYS B O 1
ATOM 3019 N N . CYS B 2 35 ? -133.287 -102.491 621.859 1.00 17.41 34 CYS B N 1
ATOM 3020 C CA . CYS B 2 35 ? -133.468 -103.274 620.653 1.00 17.24 34 CYS B CA 1
ATOM 3021 C C . CYS B 2 35 ? -132.334 -104.272 620.467 1.00 20.60 34 CYS B C 1
ATOM 3022 O O . CYS B 2 35 ? -131.176 -103.992 620.794 1.00 16.87 34 CYS B O 1
ATOM 3025 N N . SER B 2 36 ? -132.686 -105.436 619.932 1.00 23.69 35 SER B N 1
ATOM 3026 C CA . SER B 2 36 ? -131.733 -106.502 619.661 1.00 25.39 35 SER B CA 1
ATOM 3027 C C . SER B 2 36 ? -130.680 -106.072 618.652 1.00 26.90 35 SER B C 1
ATOM 3028 O O . SER B 2 36 ? -129.524 -106.487 618.730 1.00 29.12 35 SER B O 1
ATOM 3031 N N . ASN B 2 37 ? -131.100 -105.249 617.696 1.00 23.43 36 ASN B N 1
ATOM 3032 C CA . ASN B 2 37 ? -130.241 -104.792 616.609 1.00 19.93 36 ASN B CA 1
ATOM 3033 C C . ASN B 2 37 ? -129.960 -103.304 616.715 1.00 21.72 36 ASN B C 1
ATOM 3034 O O . ASN B 2 37 ? -130.860 -102.513 617.026 1.00 20.99 36 ASN B O 1
ATOM 3039 N N . PRO B 2 38 ? -128.711 -102.911 616.461 1.00 19.15 37 PRO B N 1
ATOM 3040 C CA . PRO B 2 38 ? -128.436 -101.483 616.296 1.00 21.59 37 PRO B CA 1
ATOM 3041 C C . PRO B 2 38 ? -129.044 -101.034 614.968 1.00 28.83 37 PRO B C 1
ATOM 3042 O O . PRO B 2 38 ? -129.106 -101.843 614.044 1.00 27.90 37 PRO B O 1
ATOM 3046 N N . ALA B 2 39 ? -129.495 -99.792 614.864 1.00 18.43 38 ALA B N 1
ATOM 3047 C CA . ALA B 2 39 ? -130.128 -99.353 613.634 1.00 20.77 38 ALA B CA 1
ATOM 3048 C C . ALA B 2 39 ? -130.281 -97.853 613.577 1.00 25.39 38 ALA B C 1
ATOM 3049 O O . ALA B 2 39 ? -130.464 -97.188 614.601 1.00 26.74 38 ALA B O 1
ATOM 3051 N N . VAL B 2 40 ? -130.197 -97.330 612.360 1.00 29.86 39 VAL B N 1
ATOM 3052 C CA . VAL B 2 40 ? -130.522 -95.944 612.082 1.00 29.47 39 VAL B CA 1
ATOM 3053 C C . VAL B 2 40 ? -131.875 -95.912 611.394 1.00 33.37 39 VAL B C 1
ATOM 3054 O O . VAL B 2 40 ? -132.151 -96.747 610.533 1.00 37.31 39 VAL B O 1
ATOM 3058 N N . VAL B 2 41 ? -132.729 -94.972 611.776 1.00 30.81 40 VAL B N 1
ATOM 3059 C CA . VAL B 2 41 ? -133.995 -94.822 611.086 1.00 29.97 40 VAL B CA 1
ATOM 3060 C C . VAL B 2 41 ? -134.055 -93.485 610.391 1.00 35.73 40 VAL B C 1
ATOM 3061 O O . VAL B 2 41 ? -133.949 -92.440 611.032 1.00 40.52 40 VAL B O 1
ATOM 3065 N N . PHE B 2 42 ? -134.211 -93.519 609.071 1.00 33.32 41 PHE B N 1
ATOM 3066 C CA . PHE B 2 42 ? -134.394 -92.293 608.314 1.00 30.62 41 PHE B CA 1
ATOM 3067 C C . PHE B 2 42 ? -135.873 -92.000 608.134 1.00 35.57 41 PHE B C 1
ATOM 3068 O O . PHE B 2 42 ? -136.669 -92.904 607.873 1.00 31.25 41 PHE B O 1
ATOM 3076 N N . VAL B 2 43 ? -136.245 -90.735 608.290 1.00 39.63 42 VAL B N 1
ATOM 3077 C CA . VAL B 2 43 ? -137.607 -90.331 607.996 1.00 47.79 42 VAL B CA 1
ATOM 3078 C C . VAL B 2 43 ? -137.587 -89.481 606.730 1.00 53.91 42 VAL B C 1
ATOM 3079 O O . VAL B 2 43 ? -136.658 -88.702 606.498 1.00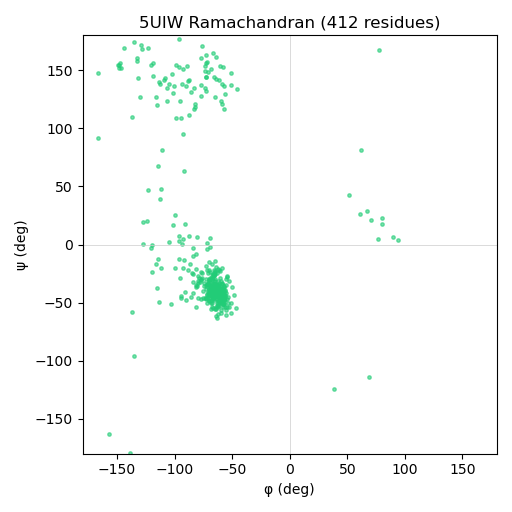 56.56 42 VAL B O 1
ATOM 3083 N N . THR B 2 44 ? -138.599 -89.663 605.894 1.00 55.05 43 THR B N 1
ATOM 3084 C CA . THR B 2 44 ? -138.626 -89.005 604.598 1.00 60.82 43 THR B CA 1
ATOM 3085 C C . THR B 2 44 ? -139.442 -87.721 604.629 1.00 67.81 43 THR B C 1
ATOM 3086 O O . THR B 2 44 ? -140.035 -87.371 605.653 1.00 67.00 43 THR B O 1
ATOM 3090 N N . ARG B 2 45 ? -139.458 -87.022 603.498 1.00 72.74 44 ARG B N 1
ATOM 3091 C CA . ARG B 2 45 ? -140.350 -85.889 603.317 1.00 77.17 44 ARG B CA 1
ATOM 3092 C C . ARG B 2 45 ? -141.784 -86.385 603.452 1.00 78.70 44 ARG B C 1
ATOM 3093 O O . ARG B 2 45 ? -142.636 -85.716 604.041 1.00 78.72 44 ARG B O 1
ATOM 3098 N N . LYS B 2 46 ? -142.026 -87.579 602.917 1.00 78.92 45 LYS B N 1
ATOM 3099 C CA . LYS B 2 46 ? -143.321 -88.242 603.013 1.00 80.28 45 LYS B CA 1
ATOM 3100 C C . LYS B 2 46 ? -143.509 -88.944 604.365 1.00 81.08 45 LYS B C 1
ATOM 3101 O O . LYS B 2 46 ? -144.497 -89.653 604.570 1.00 81.81 45 LYS B O 1
ATOM 3103 N N . ASN B 2 47 ? -142.550 -88.743 605.271 1.00 79.85 46 ASN B N 1
ATOM 3104 C CA . ASN B 2 47 ? -142.599 -89.254 606.648 1.00 75.71 46 ASN B CA 1
ATOM 3105 C C . ASN B 2 47 ? -142.670 -90.770 606.779 1.00 71.27 46 ASN B C 1
ATOM 3106 O O . ASN B 2 47 ? -143.170 -91.295 607.776 1.00 69.70 46 ASN B O 1
ATOM 3111 N N . ARG B 2 48 ? -142.164 -91.473 605.776 1.00 69.80 47 ARG B N 1
ATOM 3112 C CA . ARG B 2 48 ? -141.944 -92.902 605.910 1.00 66.80 47 ARG B CA 1
ATOM 3113 C C . ARG B 2 48 ? -140.739 -93.106 606.815 1.00 58.03 47 ARG B C 1
ATOM 3114 O O . ARG B 2 48 ? -139.875 -92.236 606.907 1.00 58.33 47 ARG B O 1
ATOM 3122 N N . GLN B 2 49 ? -140.685 -94.246 607.491 1.00 49.43 48 GLN B N 1
ATOM 3123 C CA . GLN B 2 49 ? -139.531 -94.570 608.316 1.00 42.14 48 GLN B CA 1
ATOM 3124 C C . GLN B 2 49 ? -138.854 -95.806 607.752 1.00 38.30 48 GLN B C 1
ATOM 3125 O O . GLN B 2 49 ? -139.496 -96.832 607.529 1.00 40.57 48 GLN B O 1
ATOM 3131 N N . VAL B 2 50 ? -137.556 -95.711 607.510 1.00 33.45 49 VAL B N 1
ATOM 3132 C CA . VAL B 2 50 ? -136.836 -96.832 606.940 1.00 35.46 49 VAL B CA 1
ATOM 3133 C C . VAL B 2 50 ? -135.580 -97.146 607.744 1.00 33.83 49 VAL B C 1
ATOM 3134 O O . VAL B 2 50 ? -134.752 -96.268 608.018 1.00 32.82 49 VAL B O 1
ATOM 3138 N N . CYS B 2 51 ? -135.469 -98.410 608.144 1.00 32.44 50 CYS B N 1
ATOM 3139 C CA . CYS B 2 51 ? -134.325 -98.900 608.892 1.00 29.52 50 CYS B CA 1
ATOM 3140 C C . CYS B 2 51 ? -133.110 -99.039 608.002 1.00 29.34 50 CYS B C 1
ATOM 3141 O O . CYS B 2 51 ? -133.207 -99.579 606.904 1.00 31.57 50 CYS B O 1
ATOM 3144 N N . ALA B 2 52 ? -131.967 -98.563 608.487 1.00 30.02 51 ALA B N 1
ATOM 3145 C CA . ALA B 2 52 ? -130.708 -98.685 607.765 1.00 34.01 51 ALA B CA 1
ATOM 3146 C C . ALA B 2 52 ? -129.598 -99.198 608.680 1.00 35.32 51 ALA B C 1
ATOM 3147 O O . ALA B 2 52 ? -129.684 -99.086 609.907 1.00 33.93 51 ALA B O 1
ATOM 3149 N N . ASN B 2 53 ? -128.559 -99.767 608.073 1.00 38.53 52 ASN B N 1
ATOM 3150 C CA . ASN B 2 53 ? -127.417 -100.313 608.803 1.00 34.30 52 ASN B CA 1
ATOM 3151 C C . ASN B 2 53 ? -126.420 -99.230 609.151 1.00 33.54 52 ASN B C 1
ATOM 3152 O O . ASN B 2 53 ? -125.837 -98.633 608.262 1.00 39.22 52 ASN B O 1
ATOM 3157 N N . PRO B 2 54 ? -126.205 -98.987 610.450 1.00 34.60 53 PRO B N 1
ATOM 3158 C CA . PRO B 2 54 ? -125.288 -97.942 610.927 1.00 36.28 53 PRO B CA 1
ATOM 3159 C C . PRO B 2 54 ? -123.827 -98.194 610.554 1.00 36.49 53 PRO B C 1
ATOM 3160 O O . PRO B 2 54 ? -122.993 -97.291 610.674 1.00 35.48 53 PRO B O 1
ATOM 3164 N N . GLU B 2 55 ? -123.521 -99.413 610.123 1.00 35.45 54 GLU B N 1
ATOM 3165 C CA . GLU B 2 55 ? -122.150 -99.772 609.791 1.00 36.23 54 GLU B CA 1
ATOM 3166 C C . GLU B 2 55 ? -121.807 -99.349 608.367 1.00 41.44 54 GLU B C 1
ATOM 3167 O O . GLU B 2 55 ? -120.644 -99.115 608.049 1.00 46.85 54 GLU B O 1
ATOM 3169 N N . LYS B 2 56 ? -122.824 -99.244 607.516 1.00 40.41 55 LYS B N 1
ATOM 3170 C CA . LYS B 2 56 ? -122.630 -98.871 606.115 1.00 39.90 55 LYS B CA 1
ATOM 3171 C C . LYS B 2 56 ? -122.078 -97.460 605.964 1.00 43.30 55 LYS B C 1
ATOM 3172 O O . LYS B 2 56 ? -122.444 -96.551 606.707 1.00 45.38 55 LYS B O 1
ATOM 3178 N N . LYS B 2 57 ? -121.194 -97.286 604.988 1.00 45.43 56 LYS B N 1
ATOM 3179 C CA . LYS B 2 57 ? -120.555 -95.999 604.750 1.00 47.51 56 LYS B CA 1
ATOM 3180 C C . LYS B 2 57 ? -121.567 -94.942 604.328 1.00 47.78 56 LYS B C 1
ATOM 3181 O O . LYS B 2 57 ? -121.489 -93.800 604.778 1.00 51.52 56 LYS B O 1
ATOM 3183 N N . TRP B 2 58 ? -122.516 -95.312 603.471 1.00 45.32 57 TRP B N 1
ATOM 3184 C CA . TRP B 2 58 ? -123.501 -94.340 603.000 1.00 46.58 57 TRP B CA 1
ATOM 3185 C C . TRP B 2 58 ? -124.395 -93.846 604.139 1.00 48.15 57 TRP B C 1
ATOM 3186 O O . TRP B 2 58 ? -124.830 -92.694 604.136 1.00 52.97 57 TRP B O 1
ATOM 3197 N N . VAL B 2 59 ? -124.644 -94.700 605.126 1.00 40.50 58 VAL B N 1
ATOM 3198 C CA . VAL B 2 59 ? -125.502 -94.311 606.236 1.00 38.61 58 VAL B CA 1
ATOM 3199 C C . VAL B 2 59 ? -124.804 -93.303 607.144 1.00 43.04 58 VAL B C 1
ATOM 3200 O O . VAL B 2 59 ? -125.410 -92.316 607.576 1.00 45.40 58 VAL B O 1
ATOM 3204 N N . ARG B 2 60 ? -123.528 -93.544 607.427 1.00 43.41 59 ARG B N 1
ATOM 3205 C CA . ARG B 2 60 ? -122.773 -92.645 608.290 1.00 48.75 59 ARG B CA 1
ATOM 3206 C C . ARG B 2 60 ? -122.523 -91.307 607.601 1.00 50.71 59 ARG B C 1
ATOM 3207 O O . ARG B 2 60 ? -122.471 -90.265 608.256 1.00 51.38 59 ARG B O 1
ATOM 3215 N N . GLU B 2 61 ? -122.384 -91.346 606.279 1.00 50.20 60 GLU B N 1
ATOM 3216 C CA . GLU B 2 61 ? -122.223 -90.135 605.487 1.00 52.94 60 GLU B CA 1
ATOM 3217 C C . GLU B 2 61 ? -123.520 -89.333 605.497 1.00 55.76 60 GLU B C 1
ATOM 3218 O O . GLU B 2 61 ? -123.507 -88.104 605.638 1.00 57.36 60 GLU B O 1
ATOM 3220 N N . TYR B 2 62 ? -124.637 -90.041 605.348 1.00 54.61 61 TYR B N 1
ATOM 3221 C CA . TYR B 2 62 ? -125.959 -89.430 605.413 1.00 55.34 61 TYR B CA 1
ATOM 3222 C C . TYR B 2 62 ? -126.194 -88.744 606.758 1.00 59.20 61 TYR B C 1
ATOM 3223 O O . TYR B 2 62 ? -126.721 -87.631 606.817 1.00 60.12 61 TYR B O 1
ATOM 3232 N N . ILE B 2 63 ? -125.794 -89.418 607.833 1.00 59.92 62 ILE B N 1
ATOM 3233 C CA . ILE B 2 63 ? -125.915 -88.882 609.185 1.00 60.89 62 ILE B CA 1
ATOM 3234 C C . ILE B 2 63 ? -125.092 -87.602 609.343 1.00 64.46 62 ILE B C 1
ATOM 3235 O O . ILE B 2 63 ? -125.597 -86.595 609.845 1.00 65.04 62 ILE B O 1
ATOM 3240 N N . ASN B 2 64 ? -123.836 -87.646 608.896 1.00 64.87 63 ASN B N 1
ATOM 3241 C CA . ASN B 2 64 ? -122.953 -86.480 608.920 1.00 63.90 63 ASN B CA 1
ATOM 3242 C C . ASN B 2 64 ? -123.521 -85.288 608.167 1.00 62.78 63 ASN B C 1
ATOM 3243 O O . ASN B 2 64 ? -123.332 -84.143 608.574 1.00 65.73 63 ASN B O 1
ATOM 3248 N N . SER B 2 65 ? -124.201 -85.559 607.059 1.00 59.73 64 SER B N 1
ATOM 3249 C CA . SER B 2 65 ? -124.807 -84.501 606.261 1.00 62.70 64 SER B CA 1
ATOM 3250 C C . SER B 2 65 ? -125.921 -83.785 607.017 1.00 65.25 64 SER B C 1
ATOM 3251 O O . SER B 2 65 ? -126.015 -82.558 607.000 1.00 69.19 64 SER B O 1
ATOM 3254 N N . LEU B 2 66 ? -126.761 -84.563 607.688 1.00 64.48 65 LEU B N 1
ATOM 3255 C CA . LEU B 2 66 ? -127.926 -84.019 608.366 1.00 65.49 65 LEU B CA 1
ATOM 3256 C C . LEU B 2 66 ? -127.554 -83.142 609.561 1.00 73.59 65 LEU B C 1
ATOM 3257 O O . LEU B 2 66 ? -128.377 -82.365 610.044 1.00 78.55 65 LEU B O 1
ATOM 3262 N N . GLU B 2 67 ? -126.314 -83.257 610.028 1.00 75.39 66 GLU B N 1
ATOM 3263 C CA . GLU B 2 67 ? -125.843 -82.426 611.132 1.00 77.26 66 GLU B CA 1
ATOM 3264 C C . GLU B 2 67 ? -125.516 -81.009 610.654 1.00 81.00 66 GLU B C 1
ATOM 3265 O O . GLU B 2 67 ? -125.922 -80.024 611.274 1.00 83.53 66 GLU B O 1
ATOM 3271 N N . MET B 2 68 ? -124.784 -80.915 609.547 1.00 80.02 67 MET B N 1
ATOM 3272 C CA . MET B 2 68 ? -124.363 -79.625 609.005 1.00 77.67 67 MET B CA 1
ATOM 3273 C C . MET B 2 68 ? -125.555 -78.802 608.516 1.00 77.46 67 MET B C 1
ATOM 3274 O O . MET B 2 68 ? -126.674 -79.309 608.404 1.00 75.45 67 MET B O 1
#

GO terms:
  GO:0009986 cell surface (C, IDA)
  GO:0009897 external side of plasma membrane (C, IDA)
  GO:0016493 C-C chemokine receptor activity (F, IDA)
  GO:0005886 plasma membrane (C, EXP)
  GO:0005515 protein binding (F, IPI)
  GO:0019957 C-C chemokine binding (F, IPI)
  GO:0004950 chemokine receptor activity (F, TAS)
  GO:0001618 virus receptor activity (F, TAS)
  GO:0005737 cytoplasm (C, TAS)
  GO:0005886 plasma membrane (C, TAS)
  GO:0015026 coreceptor activity (F, TAS)
  GO:0004435 phosphatidylinositol-4,5-bisphosphate phospholipase C activity (F, TAS)
  GO:0006935 chemotaxis (P, TAS)
  GO:0006954 inflammatory response (P, TAS)
  GO:0006955 immune response (P, TAS)
  GO:0006968 cellular defense response (P, TAS)
  GO:0007166 cell surface receptor signaling pathway (P, TAS)
  GO:0007186 G protein-coupled receptor signaling pathway (P, TAS)
  GO:0007204 positive regulation of cytosolic calcium ion concentration (P, TAS)
  GO:0042802 identical protein binding (F, IPI)

Sequence (419 aa):
TSEPCQKINVKQIAARLLPPLYSLVFIFGFVGNMLVILILINYKRLKSMTDIYLLNLAISDLFFLLTVPFWAHYAAAQWDFGNTMCQLLTGLYFIGFFSGIFFIILLTIDRYLAVVHAVFALKARTVTFGVVTSVITWVVAVFASLPNIIFTRSQKEGLHYTCSSSHFPYSQYQFWKNFQTLKIVILGLVLPLLVMVICYSGILKTLLRMKKYTCTVCGYIYNPEDGDPDNGVNPGTDFKDIPDDWVCPLCGVGKDQFEEVEEEKKRHRDVRLIFTIMIVYFLFWAPYNIVLLLNTFQEFFGLNNCSSSNRLDQAMQVTETLGMTHCCINPIIYAFVGEEFRNYLLVFFQKHIGPPLMALQSCCFAYIARPLPRAHIKEYFYTSGKCSNPAVVFVTRKNRQVCANPEKKWVREYINSLEM

B-factor: mean 42.26, std 19.27, range [5.5, 109.87]

Foldseek 3Di:
DPDDFDLPVLLVVQLPPQLVVLVVLLVLLVVLLVLLLCCLCPPVNQDWLLSLLSNQLSVLLVLLSVLSNQVSVCSNAHNPPFWVVLLVNLLSNQLSVLLNLVSLLVLLVLLLCCQQVVPVNPVCTPNVNSVVVSVVSSVVSNVLSVVVSVQWGWDDDPPHIHIDGDDDPVCHLVVLCVNLCSCCCSQPVVLVVSCVVSVVSRVVRLPQAFWKAAQPPTDIADQQCGDPVQPGHRNARPVNDDQCDADPPPGHTCVRMDTDPVNVVSVLSVQLSVCLSVVLCVLAVQLSVLSVCLSCVVVVVQPDSVSVSVSVSSNVVSVSSNSSCSSCSSVSCCPRPPSSVVSVVVVVVVVD/DDPPLVVWDEDDDADDDDDDLVFFDDKDWGDPVYPDTWIWTQGPVGDTGTHDPVDPNNVVSNVVNVD

Nearest PDB structures (foldseek):
  6akx-assembly1_A  TM=8.721E-01  e=1.025E-41  Homo sapiens
  6met-assembly1_B  TM=9.326E-01  e=1.516E-31  Homo sapiens
  7f1q-assembly1_R  TM=9.320E-01  e=1.516E-31  Homo sapiens
  7o7f-assembly1_C  TM=9.304E-01  e=1.974E-31  Homo sapiens
  5t1a-assembly1_A  TM=7.980E-01  e=3.644E-26  Homo sapiens

Secondary structure (P-SEA, 3-state):
ccccccaaaaaaaaacccaaaaaaaaaaaaaaaaaaaaaaccccccccaaaaaaaaaaaaaaaaaaaaaaaaaaaaccccccaaaaaaaaaaaaaaaaaaaaaaaaaaaaaaaaccccccccccccaaaaaaaaaaaaaaaaaaaaaaaaabbbbbcccbbbbbbbccccaaaaaaaaaaaaaaaaccaaaaaaaaaaaaaaaaaaaccbbbbbcccccccccccccccccccccccccccccccccccccccccccccccccaaaaaaaaaaaaaaaaaaaccaaaaaaaaaaaaccccccccaaaaaaaaaaaaaaaaaaaaccccaaaaaacccaaaaaaaaaaaaaac/cccccccccccccccccccccccccccccccccccccbbbbbcccbbbbbbbcccaaaaaaaaaaac

InterPro domains:
  IPR000276 G protein-coupled receptor, rhodopsin-like [PF00001] (47-297)
  IPR000276 G protein-coupled receptor, rhodopsin-like [PR00237] (32-56)
  IPR000276 G protein-coupled receptor, rhodopsin-like [PR00237] (65-86)
  IPR000276 G protein-coupled receptor, rhodopsin-like [PR00237] (108-130)
  IPR000276 G protein-coupled receptor, rhodopsin-like [PR00237] (144-165)
  IPR000276 G protein-coupled receptor, rhodopsin-like [PR00237] (195-218)
  IPR000276 G protein-coupled receptor, rhodopsin-like [PR00237] (233-257)
  IPR000276 G protein-coupled receptor, rhodopsin-like [PR00237] (279-305)
  IPR000276 G protein-coupled receptor, rhodopsin-like [PS00237] (114-130)
  IPR000355 Chemokine receptor family [PR00657] (20-38)
  IPR000355 Chemokine receptor family [PR00657] (55-68)
  IPR000355 Chemokine receptor family [PR00657] (79-89)
  IPR000355 Chemokine receptor family [PR00657] (105-118)
  IPR000355 Chemokine receptor family [PR00657] (132-149)
  IPR000355 Chemokine receptor family [PR00657] (275-289)
  IPR000355 Chemokine receptor family [PR00657] (299-313)
  IPR002240 CC chemokine receptor 5 [PR01110] (9-25)
  IPR002240 CC chemokine receptor 5 [PR01110] (167-187)
  IPR002240 CC chemokine receptor 5 [PR01110] (187-200)
  IPR002240 CC chemokine receptor 5 [PR01110] (270-277)

Radius of gyration: 27.96 Å; Cα contacts (8 Å, |Δi|>4): 622; chains: 2; bounding box: 38×53×95 Å

Organism: Homo sapiens (NCBI:txid9606)

CATH classification: 2.40.50.40

Solvent-accessible surface area: 19387 Å² total